Protein 3G2E (pdb70)

Structure (mmCIF, N/CA/C/O backbone):
data_3G2E
#
_entry.id   3G2E
#
_cell.length_a   60.933
_cell.length_b   70.170
_cell.length_c   97.051
_cell.angle_alpha   90.000
_cell.angle_beta   92.420
_cell.angle_gamma   90.000
#
_symmetry.space_group_name_H-M   'P 1 21 1'
#
loop_
_entity.id
_entity.type
_entity.pdbx_description
1 polymer 'OORC subunit of 2-oxoglutarate:acceptor oxidoreductase'
2 non-polymer GLYCEROL
3 water water
#
loop_
_atom_site.group_PDB
_atom_site.id
_atom_site.type_symbol
_atom_site.label_atom_id
_atom_site.label_alt_id
_atom_site.label_comp_id
_atom_site.label_asym_id
_atom_site.label_entity_id
_atom_site.label_seq_id
_atom_site.pdbx_PDB_ins_code
_atom_site.Cartn_x
_atom_site.Cartn_y
_atom_site.Cartn_z
_atom_site.occupancy
_atom_site.B_iso_or_equiv
_atom_site.auth_seq_id
_atom_site.auth_comp_id
_atom_site.auth_asym_id
_atom_site.auth_atom_id
_atom_site.pdbx_PDB_model_num
ATOM 1 N N . SER A 1 2 ? -0.710 27.710 10.894 1.00 27.76 0 SER A N 1
ATOM 2 C CA . SER A 1 2 ? 0.602 27.175 11.346 1.00 28.70 0 SER A CA 1
ATOM 3 C C . SER A 1 2 ? 0.806 27.442 12.841 1.00 28.03 0 SER A C 1
ATOM 4 O O . SER A 1 2 ? 0.139 28.315 13.432 1.00 29.53 0 SER A O 1
ATOM 7 N N . LEU A 1 3 ? 1.715 26.687 13.447 1.00 25.92 1 LEU A N 1
ATOM 8 C CA . LEU A 1 3 ? 2.013 26.834 14.854 1.00 24.21 1 LEU A CA 1
ATOM 9 C C . LEU A 1 3 ? 3.497 27.091 15.000 1.00 23.04 1 LEU A C 1
ATOM 10 O O . LEU A 1 3 ? 4.288 26.649 14.159 1.00 21.00 1 LEU A O 1
ATOM 15 N N . LYS A 1 4 ? 3.845 27.779 16.083 1.00 21.98 2 LYS A N 1
ATOM 16 C CA . LYS A 1 4 ? 5.220 27.793 16.596 1.00 21.81 2 LYS A CA 1
ATOM 17 C C . LYS A 1 4 ? 5.474 26.591 17.513 1.00 21.56 2 LYS A C 1
ATOM 18 O O . LYS A 1 4 ? 4.721 26.357 18.471 1.00 22.45 2 LYS A O 1
ATOM 24 N N . T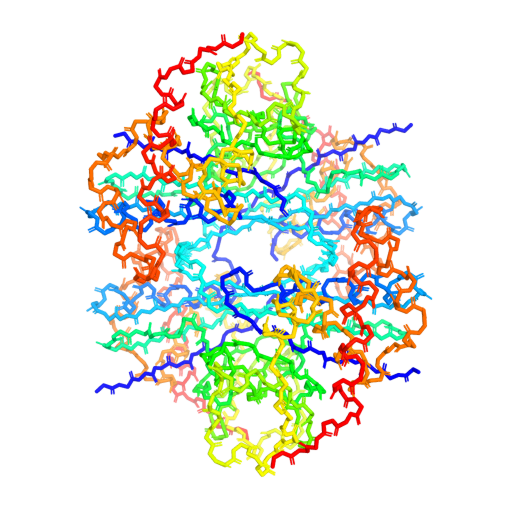YR A 1 5 ? 6.534 25.826 17.221 1.00 20.25 3 TYR A N 1
ATOM 25 C CA . TYR A 1 5 ? 6.885 24.648 18.025 1.00 19.50 3 TYR A CA 1
ATOM 26 C C . TYR A 1 5 ? 8.150 24.944 18.808 1.00 18.96 3 TYR A C 1
ATOM 27 O O . TYR A 1 5 ? 9.064 25.580 18.291 1.00 19.22 3 TYR A O 1
ATOM 36 N N . GLN A 1 6 ? 8.205 24.489 20.045 1.00 18.57 4 GLN A N 1
ATOM 37 C CA . GLN A 1 6 ? 9.382 24.724 20.906 1.00 18.34 4 GLN A CA 1
ATOM 38 C C . GLN A 1 6 ? 9.721 23.418 21.566 1.00 17.75 4 GLN A C 1
ATOM 39 O O . GLN A 1 6 ? 8.901 22.851 22.323 1.00 16.39 4 GLN A O 1
ATOM 45 N N . LEU A 1 7 ? 10.918 22.917 21.247 1.00 16.00 5 LEU A N 1
ATOM 46 C CA . LEU A 1 7 ? 11.335 21.616 21.712 1.00 16.95 5 LEU A CA 1
ATOM 47 C C . LEU A 1 7 ? 12.684 21.685 22.436 1.00 16.51 5 LEU A C 1
ATOM 48 O O . LEU A 1 7 ? 13.599 22.362 21.973 1.00 16.35 5 LEU A O 1
ATOM 53 N N . ARG A 1 8 ? 12.790 20.930 23.521 1.00 15.85 6 ARG A N 1
ATOM 54 C CA . ARG A 1 8 ? 13.967 20.909 24.383 1.00 16.38 6 ARG A CA 1
ATOM 55 C C . ARG A 1 8 ? 14.555 19.508 24.419 1.00 17.19 6 ARG A C 1
ATOM 56 O O . ARG A 1 8 ? 13.849 18.552 24.717 1.00 17.45 6 ARG A O 1
ATOM 64 N N . PHE A 1 9 ? 15.857 19.402 24.137 1.00 17.86 7 PHE A N 1
ATOM 65 C CA . PHE A 1 9 ? 16.590 18.148 24.178 1.00 18.25 7 PHE A CA 1
ATOM 66 C C . PHE A 1 9 ? 17.677 18.266 25.237 1.00 19.57 7 PHE A C 1
ATOM 67 O O . PHE A 1 9 ? 18.459 19.208 25.215 1.00 18.95 7 PHE A O 1
ATOM 75 N N . GLY A 1 10 ? 17.746 17.293 26.141 1.00 20.66 8 GLY A N 1
ATOM 76 C CA . GLY A 1 10 ? 18.722 17.334 27.243 1.00 23.73 8 GLY A CA 1
ATOM 77 C C . GLY A 1 10 ? 19.445 15.999 27.357 1.00 26.42 8 GLY A C 1
ATOM 78 O O . GLY A 1 10 ? 18.804 14.943 27.388 1.00 26.10 8 GLY A O 1
ATOM 79 N N . GLY A 1 11 ? 20.775 16.038 27.403 1.00 28.67 9 GLY A N 1
ATOM 80 C CA . GLY A 1 11 ? 21.584 14.817 27.478 1.00 32.90 9 GLY A CA 1
ATOM 81 C C . GLY A 1 11 ? 22.958 15.043 28.095 1.00 36.15 9 GLY A C 1
ATOM 82 O O . GLY A 1 11 ? 23.135 15.984 28.876 1.00 37.19 9 GLY A O 1
ATOM 83 N N . GLU A 1 12 ? 23.909 14.176 27.718 1.00 38.45 10 GLU A N 1
ATOM 84 C CA . GLU A 1 12 ? 25.364 14.221 28.066 1.00 40.09 10 GLU A CA 1
ATOM 85 C C . GLU A 1 12 ? 25.727 14.760 29.441 1.00 41.16 10 GLU A C 1
ATOM 86 O O . GLU A 1 12 ? 26.544 14.162 30.161 1.00 42.73 10 GLU A O 1
ATOM 92 N N . GLN A 1 15 ? 31.048 12.645 25.679 1.00 45.77 13 GLN A N 1
ATOM 93 C CA . GLN A 1 15 ? 31.544 13.517 24.605 1.00 45.78 13 GLN A CA 1
ATOM 94 C C . GLN A 1 15 ? 32.955 13.138 24.120 1.00 44.69 13 GLN A C 1
ATOM 95 O O . GLN A 1 15 ? 33.747 14.003 23.712 1.00 45.32 13 GLN A O 1
ATOM 101 N N . GLY A 1 16 ? 33.251 11.842 24.164 1.00 43.02 14 GLY A N 1
ATOM 102 C CA . GLY A 1 16 ? 34.528 11.293 23.727 1.00 40.68 14 GLY A CA 1
ATOM 103 C C . GLY A 1 16 ? 35.796 12.026 24.137 1.00 39.25 14 GLY A C 1
ATOM 104 O O . GLY A 1 16 ? 36.099 12.222 25.331 1.00 39.16 14 GLY A O 1
ATOM 105 N N . VAL A 1 17 ? 36.533 12.421 23.108 1.00 37.03 15 VAL A N 1
ATOM 106 C CA . VAL A 1 17 ? 37.846 13.021 23.207 1.00 35.28 15 VAL A CA 1
ATOM 107 C C . VAL A 1 17 ? 37.855 14.340 23.995 1.00 33.58 15 VAL A C 1
ATOM 108 O O . VAL A 1 17 ? 38.792 14.627 24.756 1.00 32.35 15 VAL A O 1
ATOM 112 N N . ILE A 1 18 ? 36.800 15.134 23.826 1.00 31.30 16 ILE A N 1
ATOM 113 C CA . ILE A 1 18 ? 36.631 16.351 24.622 1.00 29.92 16 ILE A CA 1
ATOM 114 C C . ILE A 1 18 ? 36.758 16.061 26.113 1.00 28.01 16 ILE A C 1
ATOM 115 O O . ILE A 1 18 ? 37.408 16.812 26.851 1.00 28.15 16 ILE A O 1
ATOM 120 N N . THR A 1 19 ? 36.142 14.959 26.534 1.00 25.89 17 THR A N 1
ATOM 121 C CA . THR A 1 19 ? 36.043 14.588 27.942 1.00 24.66 17 THR A CA 1
ATOM 122 C C . THR A 1 19 ? 37.432 14.337 28.528 1.00 22.88 17 THR A C 1
ATOM 123 O O . THR A 1 19 ? 37.651 14.583 29.703 1.00 22.47 17 THR A O 1
ATOM 127 N N . ALA A 1 20 ? 38.371 13.893 27.696 1.00 21.29 18 ALA A N 1
ATOM 128 C CA . ALA A 1 20 ? 39.772 13.729 28.131 1.00 20.04 18 ALA A CA 1
ATOM 129 C C . ALA A 1 20 ? 40.326 15.055 28.683 1.00 19.12 18 ALA A C 1
ATOM 130 O O . ALA A 1 20 ? 40.975 15.079 29.736 1.00 18.77 18 ALA A O 1
ATOM 132 N N . GLY A 1 21 ? 40.058 16.154 27.970 1.00 19.04 19 GLY A N 1
ATOM 133 C CA . GLY A 1 21 ? 40.542 17.476 28.350 1.00 18.47 19 GLY A CA 1
ATOM 134 C C . GLY A 1 21 ? 39.986 17.902 29.707 1.00 19.04 19 GLY A C 1
ATOM 135 O O . GLY A 1 21 ? 40.711 18.384 30.560 1.00 18.86 19 GLY A O 1
ATOM 136 N N . GLU A 1 22 ? 38.690 17.715 29.898 1.00 19.01 20 GLU A N 1
ATOM 137 C CA . GLU A 1 22 ? 38.047 18.044 31.178 1.00 20.48 20 GLU A CA 1
ATOM 138 C C . GLU A 1 22 ? 38.615 17.270 32.354 1.00 20.27 20 GLU A C 1
ATOM 139 O O . GLU A 1 22 ? 38.872 17.841 33.418 1.00 19.78 20 GLU A O 1
ATOM 145 N N . ILE A 1 23 ? 38.809 15.966 32.161 1.00 20.17 21 ILE A N 1
ATOM 146 C CA . ILE A 1 23 ? 39.396 15.124 33.214 1.00 19.51 21 ILE A CA 1
ATOM 147 C C . ILE A 1 23 ? 40.805 15.625 33.582 1.00 18.92 21 ILE A C 1
ATOM 148 O O . ILE A 1 23 ? 41.145 15.743 34.749 1.00 17.30 21 ILE A O 1
ATOM 153 N N . LEU A 1 24 ? 41.601 15.943 32.563 1.00 18.36 22 LEU A N 1
ATOM 154 C CA . LEU A 1 24 ? 42.966 16.381 32.762 1.00 18.50 22 LEU A CA 1
ATOM 155 C C . LEU A 1 24 ? 43.019 17.687 33.572 1.00 18.66 22 LEU A C 1
ATOM 156 O O . LEU A 1 24 ? 43.860 17.833 34.471 1.00 17.34 22 LEU A O 1
ATOM 161 N N . ALA A 1 25 ? 42.125 18.635 33.229 1.00 19.00 23 ALA A N 1
ATOM 162 C CA . ALA A 1 25 ? 42.092 19.947 33.882 1.00 19.06 23 ALA A CA 1
ATOM 163 C C . ALA A 1 25 ? 41.667 19.782 35.355 1.00 19.95 23 ALA A C 1
ATOM 164 O O . ALA A 1 25 ? 42.254 20.380 36.257 1.00 19.45 23 ALA A O 1
ATOM 166 N N . GLU A 1 26 ? 40.655 18.956 35.599 1.00 21.77 24 GLU A N 1
ATOM 167 C CA . GLU A 1 26 ? 40.191 18.745 36.973 1.00 21.56 24 GLU A CA 1
ATOM 168 C C . GLU A 1 26 ? 41.297 18.057 37.784 1.00 22.19 24 GLU A C 1
ATOM 169 O O . GLU A 1 26 ? 41.568 18.432 38.940 1.00 22.13 24 GLU A O 1
ATOM 175 N N . ALA A 1 27 ? 41.966 17.075 37.177 1.00 21.76 25 ALA A N 1
ATOM 176 C CA . ALA A 1 27 ? 43.056 16.386 37.884 1.00 21.62 25 ALA A CA 1
ATOM 177 C C . ALA A 1 27 ? 44.197 17.321 38.272 1.00 21.72 25 ALA A C 1
ATOM 178 O O . ALA A 1 27 ? 44.720 17.242 39.389 1.00 22.09 25 ALA A O 1
ATOM 180 N N . ALA A 1 28 ? 44.581 18.219 37.371 1.00 20.66 26 ALA A N 1
ATOM 181 C CA . ALA A 1 28 ? 45.622 19.190 37.697 1.00 21.11 26 ALA A CA 1
ATOM 182 C C . ALA A 1 28 ? 45.204 20.155 38.819 1.00 20.72 26 ALA A C 1
ATOM 183 O O . ALA A 1 28 ? 46.007 20.479 39.709 1.00 21.77 26 ALA A O 1
ATOM 185 N N . ILE A 1 29 ? 43.962 20.612 38.777 1.00 21.60 27 ILE A N 1
ATOM 186 C CA . ILE A 1 29 ? 43.424 21.483 39.829 1.00 22.40 27 ILE A CA 1
ATOM 187 C C . ILE A 1 29 ? 43.444 20.720 41.162 1.00 23.64 27 ILE A C 1
ATOM 188 O O . ILE A 1 29 ? 43.820 21.273 42.184 1.00 23.94 27 ILE A O 1
ATOM 193 N N . LYS A 1 30 ? 43.094 19.437 41.139 1.00 24.47 28 LYS A N 1
ATOM 194 C CA . LYS A 1 30 ? 43.157 18.635 42.363 1.00 25.48 28 LYS A CA 1
ATOM 195 C C . LYS A 1 30 ? 44.576 18.440 42.946 1.00 26.71 28 LYS A C 1
ATOM 196 O O . LYS A 1 30 ? 44.716 18.218 44.153 1.00 27.37 28 LYS A O 1
ATOM 202 N N . GLU A 1 31 ? 45.614 18.573 42.112 1.00 26.79 29 GLU A N 1
ATOM 203 C CA . GLU A 1 31 ? 47.019 18.560 42.561 1.00 27.56 29 GLU A CA 1
ATOM 204 C C . GLU A 1 31 ? 47.415 19.871 43.217 1.00 27.89 29 GLU A C 1
ATOM 205 O O . GLU A 1 31 ? 48.482 19.971 43.824 1.00 28.70 29 GLU A O 1
ATOM 211 N N . GLY A 1 32 ? 46.607 20.906 43.036 1.00 26.98 30 GLY A N 1
ATOM 212 C CA . GLY A 1 32 ? 46.958 22.229 43.535 1.00 26.44 30 GLY A CA 1
ATOM 213 C C . GLY A 1 32 ? 47.541 23.126 42.461 1.00 25.50 30 GLY A C 1
ATOM 214 O O . GLY A 1 32 ? 48.064 24.173 42.770 1.00 25.42 30 GLY A O 1
ATOM 215 N N . ARG A 1 33 ? 47.457 22.726 41.195 1.00 24.98 31 ARG A N 1
ATOM 216 C CA . ARG A 1 33 ? 47.956 23.572 40.095 1.00 24.21 31 ARG A CA 1
ATOM 217 C C . ARG A 1 33 ? 46.824 24.415 39.515 1.00 23.19 31 ARG A C 1
ATOM 218 O O . ARG A 1 33 ? 45.655 24.215 39.855 1.00 21.88 31 ARG A O 1
ATOM 226 N N . GLN A 1 34 ? 47.168 25.346 38.631 1.00 22.72 32 GLN A N 1
ATOM 227 C CA . GLN A 1 34 ? 46.160 26.137 37.927 1.00 22.32 32 GLN A CA 1
ATOM 228 C C . GLN A 1 34 ? 45.817 25.487 36.594 1.00 22.62 32 GLN A C 1
ATOM 229 O O . GLN A 1 34 ? 46.683 24.891 35.945 1.00 21.50 32 GLN A O 1
ATOM 235 N N . ALA A 1 35 ? 44.553 25.613 36.179 1.00 21.98 33 ALA A N 1
ATOM 236 C CA . ALA A 1 35 ? 44.118 25.059 34.902 1.00 21.35 33 ALA A CA 1
ATOM 237 C C . ALA A 1 35 ? 42.864 25.763 34.402 1.00 20.95 33 ALA A C 1
ATOM 238 O O . ALA A 1 35 ? 41.978 26.091 35.198 1.00 21.51 33 ALA A O 1
ATOM 240 N N . PHE A 1 36 ? 42.796 25.992 33.095 1.00 19.47 34 PHE A N 1
ATOM 241 C CA . PHE A 1 36 ? 41.566 26.470 32.457 1.00 18.14 34 PHE A CA 1
ATOM 242 C C . PHE A 1 36 ? 41.168 25.506 31.354 1.00 18.61 34 PHE A C 1
ATOM 243 O O . PHE A 1 36 ? 42.031 24.867 30.736 1.00 17.52 34 PHE A O 1
ATOM 251 N N . LYS A 1 37 ? 39.859 25.393 31.108 1.00 18.50 35 LYS A N 1
ATOM 252 C CA . LYS A 1 37 ? 39.342 24.737 29.902 1.00 17.62 35 LYS A CA 1
ATOM 253 C C . LYS A 1 37 ? 38.732 25.827 29.023 1.00 18.21 35 LYS A C 1
ATOM 254 O O . LYS A 1 37 ? 37.802 26.505 29.462 1.00 16.54 35 LYS A O 1
ATOM 260 N N . ALA A 1 38 ? 39.257 26.007 27.800 1.00 17.66 36 ALA A N 1
ATOM 261 C CA . ALA A 1 38 ? 38.744 26.997 26.886 1.00 17.40 36 ALA A CA 1
ATOM 262 C C . ALA A 1 38 ? 37.945 26.285 25.798 1.00 18.47 36 ALA A C 1
ATOM 263 O O . ALA A 1 38 ? 38.372 25.262 25.259 1.00 18.05 36 ALA A O 1
ATOM 265 N N . SER A 1 39 ? 36.767 26.800 25.491 1.00 18.36 37 SER A N 1
ATOM 266 C CA . SER A 1 39 ? 35.883 26.088 24.585 1.00 19.78 37 SER A CA 1
ATOM 267 C C . SER A 1 39 ? 35.491 27.028 23.464 1.00 20.24 37 SER A C 1
ATOM 268 O O . SER A 1 39 ? 35.836 28.190 23.474 1.00 19.90 37 SER A O 1
ATOM 271 N N . THR A 1 40 ? 34.745 26.528 22.498 1.00 21.55 38 THR A N 1
ATOM 272 C CA . THR A 1 40 ? 34.469 27.322 21.317 1.00 22.56 38 THR A CA 1
ATOM 273 C C . THR A 1 40 ? 33.086 26.919 20.836 1.00 22.47 38 THR A C 1
ATOM 274 O O . THR A 1 40 ? 32.606 25.826 21.166 1.00 23.55 38 THR A O 1
ATOM 278 N N . TYR A 1 41 ? 32.408 27.819 20.142 1.00 21.14 39 TYR A N 1
ATOM 279 C CA . TYR A 1 41 ? 31.114 27.481 19.573 1.00 20.64 39 TYR A CA 1
ATOM 280 C C . TYR A 1 41 ? 30.870 28.358 18.347 1.00 19.97 39 TYR A C 1
ATOM 281 O O . TYR A 1 41 ? 31.653 29.288 18.064 1.00 19.15 39 TYR A O 1
ATOM 290 N N . THR A 1 42 ? 29.770 28.091 17.663 1.00 19.04 40 THR A N 1
ATOM 291 C CA . THR A 1 42 ? 29.507 28.720 16.366 1.00 19.49 40 THR A CA 1
ATOM 292 C C . THR A 1 42 ? 28.045 29.104 16.256 1.00 18.23 40 THR A C 1
ATOM 293 O O . THR A 1 42 ? 27.231 28.583 17.011 1.00 17.21 40 THR A O 1
ATOM 297 N N . SER A 1 43 ? 27.733 30.017 15.329 1.00 18.10 41 SER A N 1
ATOM 298 C CA . SER A 1 43 ? 26.364 30.433 15.023 1.00 18.73 41 SER A CA 1
ATOM 299 C C . SER A 1 43 ? 25.675 29.466 14.035 1.00 20.35 41 SER A C 1
ATOM 300 O O . SER A 1 43 ? 24.507 29.635 13.712 1.00 19.96 41 SER A O 1
ATOM 303 N N . GLN A 1 44 ? 26.413 28.479 13.547 1.00 21.15 42 GLN A N 1
ATOM 304 C CA . GLN A 1 44 ? 25.887 27.513 12.596 1.00 22.86 42 GLN A CA 1
ATOM 305 C C . GLN A 1 44 ? 24.866 26.644 13.349 1.00 23.19 42 GLN A C 1
ATOM 306 O O . GLN A 1 44 ? 25.048 26.339 14.539 1.00 21.97 42 GLN A O 1
ATOM 312 N N . VAL A 1 45 ? 23.796 26.262 12.651 1.00 22.97 43 VAL A N 1
ATOM 313 C CA . VAL A 1 45 ? 22.810 25.333 13.224 1.00 23.70 43 VAL A CA 1
ATOM 314 C C . VAL A 1 45 ? 23.404 23.952 13.551 1.00 24.98 43 VAL A C 1
ATOM 315 O O . VAL A 1 45 ? 23.233 23.453 14.672 1.00 23.72 43 VAL A O 1
ATOM 319 N N . ARG A 1 46 ? 24.128 23.346 12.602 1.00 26.27 44 ARG A N 1
ATOM 320 C CA . ARG A 1 46 ? 24.926 22.149 12.920 1.00 28.58 44 ARG A CA 1
ATOM 321 C C . ARG A 1 46 ? 26.222 22.525 13.628 1.00 28.62 44 ARG A C 1
ATOM 322 O O . ARG A 1 46 ? 26.949 23.407 13.174 1.00 29.59 44 ARG A O 1
ATOM 330 N N . GLY A 1 47 ? 26.549 21.826 14.707 1.00 29.60 45 GLY A N 1
ATOM 331 C CA . GLY A 1 47 ? 27.687 22.210 15.558 1.00 29.54 45 GLY A CA 1
ATOM 332 C C . GLY A 1 47 ? 29.067 21.943 14.964 1.00 29.50 45 GLY A C 1
ATOM 333 O O . GLY A 1 47 ? 30.016 22.678 15.249 1.00 30.00 45 GLY A O 1
ATOM 334 N N . GLY A 1 48 ? 29.185 20.882 14.162 1.00 28.90 46 GLY A N 1
ATOM 335 C CA . GLY A 1 48 ? 30.455 20.538 13.506 1.00 28.03 46 GLY A CA 1
ATOM 336 C C . GLY A 1 48 ? 31.470 19.944 14.484 1.00 27.62 46 GLY A C 1
ATOM 337 O O . GLY A 1 48 ? 31.121 19.560 15.605 1.00 27.20 46 GLY A O 1
ATOM 338 N N . PRO A 1 49 ? 32.740 19.885 14.078 1.00 27.09 47 PRO A N 1
ATOM 339 C CA . PRO A 1 49 ? 33.755 19.227 14.910 1.00 26.81 47 PRO A CA 1
ATOM 340 C C . PRO A 1 49 ? 33.927 19.951 16.243 1.00 26.06 47 PRO A C 1
ATOM 341 O O . PRO A 1 49 ? 33.625 21.131 16.330 1.00 25.37 47 PRO A O 1
ATOM 345 N N . THR A 1 50 ? 34.406 19.264 17.274 1.00 25.31 48 THR A N 1
ATOM 346 C CA . THR A 1 50 ? 34.551 19.903 18.603 1.00 24.78 48 THR A CA 1
ATOM 347 C C . THR A 1 50 ? 36.013 20.237 18.924 1.00 24.57 48 THR A C 1
ATOM 348 O O . THR A 1 50 ? 36.922 19.674 18.315 1.00 24.35 48 THR A O 1
ATOM 352 N N . LYS A 1 51 ? 36.245 21.178 19.839 1.00 22.77 49 LYS A N 1
ATOM 353 C CA . LYS A 1 51 ? 37.616 21.458 20.328 1.00 22.45 49 LYS A CA 1
ATOM 354 C C . LYS A 1 51 ? 37.580 22.026 21.750 1.00 20.92 49 LYS A C 1
ATOM 355 O O . LYS A 1 51 ? 36.760 22.887 22.041 1.00 19.92 49 LYS A O 1
ATOM 361 N N . VAL A 1 52 ? 38.431 21.497 22.629 1.00 20.03 50 VAL A N 1
ATOM 362 C CA . VAL A 1 52 ? 38.721 22.155 23.907 1.00 19.63 50 VAL A CA 1
ATOM 363 C C . VAL A 1 52 ? 40.224 22.247 24.079 1.00 19.10 50 VAL A C 1
ATOM 364 O O . VAL A 1 52 ? 40.962 21.340 23.657 1.00 17.55 50 VAL A O 1
ATOM 368 N N . ASP A 1 53 ? 40.649 23.375 24.639 1.00 18.24 51 ASP A N 1
ATOM 369 C CA . ASP A 1 53 ? 42.055 23.619 24.993 1.00 18.05 51 ASP A CA 1
ATOM 370 C C . ASP A 1 53 ? 42.178 23.602 26.489 1.00 17.43 51 ASP A C 1
ATOM 371 O O . ASP A 1 53 ? 41.312 24.147 27.192 1.00 16.85 51 ASP A O 1
ATOM 376 N N . ILE A 1 54 ? 43.240 22.965 26.970 1.00 16.89 52 ILE A N 1
ATOM 377 C CA . ILE A 1 54 ? 43.492 22.854 28.387 1.00 16.88 52 ILE A CA 1
ATOM 378 C C . ILE A 1 54 ? 44.827 23.536 28.674 1.00 17.02 52 ILE A C 1
ATOM 379 O O . ILE A 1 54 ? 45.848 23.227 28.048 1.00 17.00 52 ILE A O 1
ATOM 384 N N . ILE A 1 55 ? 44.813 24.484 29.592 1.00 17.11 53 ILE A N 1
ATOM 385 C CA . ILE A 1 55 ? 46.024 25.227 29.915 1.00 17.77 53 ILE A CA 1
ATOM 386 C C . ILE A 1 55 ? 46.352 24.897 31.342 1.00 18.38 53 ILE A C 1
ATOM 387 O O . ILE A 1 55 ? 45.481 25.032 32.192 1.00 18.41 53 ILE A O 1
ATOM 392 N N . ILE A 1 56 ? 47.593 24.501 31.613 1.00 18.95 54 ILE A N 1
ATOM 393 C CA . ILE A 1 56 ? 47.971 24.049 32.958 1.00 21.23 54 ILE A CA 1
ATOM 394 C C . ILE A 1 56 ? 49.278 24.741 33.370 1.00 22.60 54 ILE A C 1
ATOM 395 O O . ILE A 1 56 ? 50.203 24.839 32.568 1.00 21.82 54 ILE A O 1
ATOM 400 N N . ASP A 1 57 ? 49.349 25.213 34.614 1.00 23.96 55 ASP A N 1
ATOM 401 C CA . ASP A 1 57 ? 50.564 25.887 35.114 1.00 26.30 55 ASP A CA 1
ATOM 402 C C . ASP A 1 57 ? 50.606 25.782 36.634 1.00 27.61 55 ASP A C 1
ATOM 403 O O . ASP A 1 57 ? 49.570 25.593 37.278 1.00 26.05 55 ASP A O 1
ATOM 408 N N . ASP A 1 58 ? 51.806 25.903 37.206 1.00 30.94 56 ASP A N 1
ATOM 409 C CA . ASP A 1 58 ? 51.947 25.894 38.663 1.00 33.39 56 ASP A CA 1
ATOM 410 C C . ASP A 1 58 ? 51.621 27.258 39.213 1.00 34.27 56 ASP A C 1
ATOM 411 O O . ASP A 1 58 ? 50.977 27.371 40.252 1.00 36.11 56 ASP A O 1
ATOM 416 N N . LYS A 1 59 ? 52.036 28.284 38.484 1.00 35.23 57 LYS A N 1
ATOM 417 C CA . LYS A 1 59 ? 51.745 29.667 38.803 1.00 35.74 57 LYS A CA 1
ATOM 418 C C . LYS A 1 59 ? 50.404 30.108 38.202 1.00 35.55 57 LYS A C 1
ATOM 419 O O . LYS A 1 59 ? 49.759 29.365 37.442 1.00 35.51 57 LYS A O 1
ATOM 425 N N . GLU A 1 60 ? 50.010 31.333 38.520 1.00 34.58 58 GLU A N 1
ATOM 426 C CA . GLU A 1 60 ? 48.810 31.950 37.978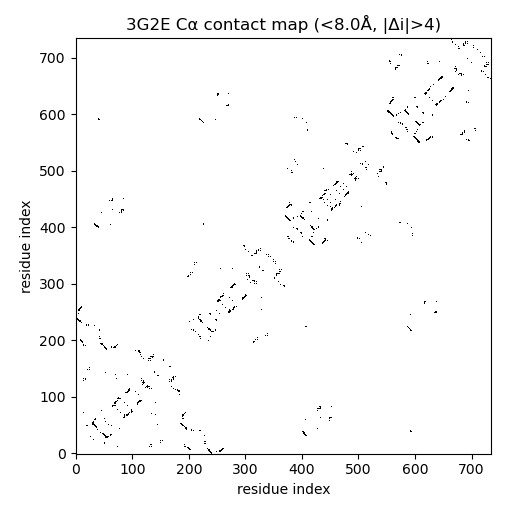 1.00 34.07 58 GLU A CA 1
ATOM 427 C C . GLU A 1 60 ? 48.825 31.960 36.444 1.00 32.58 58 GLU A C 1
ATOM 428 O O . GLU A 1 60 ? 49.875 32.158 35.841 1.00 31.92 58 GLU A O 1
ATOM 434 N N . ILE A 1 61 ? 47.669 31.725 35.826 1.00 30.54 59 ILE A N 1
ATOM 435 C CA . ILE A 1 61 ? 47.564 31.776 34.362 1.00 29.49 59 ILE A CA 1
ATOM 436 C C . ILE A 1 61 ? 46.860 33.065 34.035 1.00 29.03 59 ILE A C 1
ATOM 437 O O . ILE A 1 61 ? 45.712 33.264 34.427 1.00 28.50 59 ILE A O 1
ATOM 442 N N . LEU A 1 62 ? 47.560 33.954 33.342 1.00 28.33 60 LEU A N 1
ATOM 443 C CA . LEU A 1 62 ? 47.055 35.302 33.106 1.00 28.71 60 LEU A CA 1
ATOM 444 C C . LEU A 1 62 ? 46.134 35.411 31.896 1.00 27.59 60 LEU A C 1
ATOM 445 O O . LEU A 1 62 ? 45.284 36.291 31.827 1.00 28.31 60 LEU A O 1
ATOM 450 N N . PHE A 1 63 ? 46.300 34.497 30.953 1.00 26.23 61 PHE A N 1
ATOM 451 C CA . PHE A 1 63 ? 45.478 34.440 29.753 1.00 24.81 61 PHE A CA 1
ATOM 452 C C . PHE A 1 63 ? 44.814 33.053 29.695 1.00 24.07 61 PHE A C 1
ATOM 453 O O . PHE A 1 63 ? 45.503 32.050 29.447 1.00 23.63 61 PHE A O 1
ATOM 461 N N . PRO A 1 64 ? 43.479 32.991 29.933 1.00 22.69 62 PRO A N 1
ATOM 462 C CA . PRO A 1 64 ? 42.789 31.722 30.114 1.00 22.25 62 PRO A CA 1
ATOM 463 C C . PRO A 1 64 ? 42.385 31.032 28.792 1.00 21.69 62 PRO A C 1
ATOM 464 O O . PRO A 1 64 ? 41.388 30.297 28.749 1.00 21.46 62 PRO A O 1
ATOM 468 N N . TYR A 1 65 ? 43.188 31.239 27.751 1.00 21.31 63 TYR A N 1
ATOM 469 C CA . TYR A 1 65 ? 43.014 30.545 26.466 1.00 20.88 63 TYR A CA 1
ATOM 470 C C . TYR A 1 65 ? 44.359 30.008 25.999 1.00 20.48 63 TYR A C 1
ATOM 471 O O . TYR A 1 65 ? 45.414 30.468 26.483 1.00 19.05 63 TYR A O 1
ATOM 480 N N . ALA A 1 66 ? 44.343 29.049 25.056 1.00 19.28 64 ALA A N 1
ATOM 481 C CA . ALA A 1 66 ? 45.610 28.664 24.419 1.00 18.84 64 ALA A CA 1
ATOM 482 C C . ALA A 1 66 ? 46.130 29.845 23.607 1.00 18.72 64 ALA A C 1
ATOM 483 O O . ALA A 1 66 ? 45.342 30.606 23.030 1.00 18.32 64 ALA A O 1
ATOM 485 N N . VAL A 1 67 ? 47.464 29.982 23.583 1.00 18.68 65 VAL A N 1
ATOM 486 C CA . VAL A 1 67 ? 48.178 30.928 22.726 1.00 18.62 65 VAL A CA 1
ATOM 487 C C . VAL A 1 67 ? 48.409 30.212 21.401 1.00 18.86 65 VAL A C 1
ATOM 488 O O . VAL A 1 67 ? 49.115 29.208 21.340 1.00 19.12 65 VAL A O 1
ATOM 492 N N . GLU A 1 68 ? 47.741 30.690 20.358 1.00 19.42 66 GLU A N 1
ATOM 493 C CA . GLU A 1 68 ? 47.898 30.154 19.004 1.00 18.78 66 GLU A CA 1
ATOM 494 C C . GLU A 1 68 ? 49.359 30.298 18.564 1.00 19.04 66 GLU A C 1
ATOM 495 O O . GLU A 1 68 ? 49.931 31.402 18.650 1.00 18.46 66 GLU A O 1
ATOM 501 N N . GLY A 1 69 ? 49.947 29.178 18.122 1.00 18.49 67 GLY A N 1
ATOM 502 C CA . GLY A 1 69 ? 51.392 29.075 17.875 1.00 19.22 67 GLY A CA 1
ATOM 503 C C . GLY A 1 69 ? 52.180 28.453 19.027 1.00 20.03 67 GLY A C 1
ATOM 504 O O . GLY A 1 69 ? 53.368 28.135 18.875 1.00 20.57 67 GLY A O 1
ATOM 505 N N . GLU A 1 70 ? 51.549 28.297 20.190 1.00 19.90 68 GLU A N 1
ATOM 506 C CA . GLU A 1 70 ? 52.233 27.740 21.375 1.00 19.69 68 GLU A CA 1
ATOM 507 C C . GLU A 1 70 ? 51.663 26.421 21.894 1.00 19.36 68 GLU A C 1
ATOM 508 O O . GLU A 1 70 ? 52.107 25.925 22.913 1.00 19.51 68 GLU A O 1
ATOM 514 N N . VAL A 1 71 ? 50.645 25.871 21.242 1.00 18.83 69 VAL A N 1
ATOM 515 C CA . VAL A 1 71 ? 50.071 24.605 21.721 1.00 18.08 69 VAL A CA 1
ATOM 516 C C . VAL A 1 71 ? 51.141 23.497 21.652 1.00 17.95 69 VAL A C 1
ATOM 517 O O . VAL A 1 71 ? 51.792 23.338 20.629 1.00 17.83 69 VAL A O 1
ATOM 521 N N . ASP A 1 72 ? 51.323 22.755 22.747 1.00 18.34 70 ASP A N 1
ATOM 522 C CA . ASP A 1 72 ? 52.382 21.725 22.861 1.00 18.39 70 ASP A CA 1
ATOM 523 C C . ASP A 1 72 ? 51.975 20.422 22.230 1.00 17.64 70 ASP A C 1
ATOM 524 O O . ASP A 1 72 ? 52.801 19.711 21.665 1.00 17.69 70 ASP A O 1
ATOM 529 N N . PHE A 1 73 ? 50.686 20.116 22.345 1.00 17.50 71 PHE A N 1
ATOM 530 C CA . PHE A 1 73 ? 50.172 18.796 22.041 1.00 17.40 71 PHE A CA 1
ATOM 531 C C . PHE A 1 73 ? 48.752 18.951 21.555 1.00 17.16 71 PHE A C 1
ATOM 532 O O . PHE A 1 73 ? 47.998 19.714 22.152 1.00 16.39 71 PHE A O 1
ATOM 540 N N . MET A 1 74 ? 48.380 18.203 20.506 1.00 17.26 72 MET A N 1
ATOM 541 C CA . MET A 1 74 ? 46.988 18.073 20.080 1.00 17.20 72 MET A CA 1
ATOM 542 C C . MET A 1 74 ? 46.639 16.599 19.838 1.00 17.90 72 MET A C 1
ATOM 543 O O . MET A 1 74 ? 47.473 15.832 19.318 1.00 16.92 72 MET A O 1
ATOM 548 N N . LEU A 1 75 ? 45.411 16.210 20.208 1.00 17.17 73 LEU A N 1
ATOM 549 C CA . LEU A 1 75 ? 44.897 14.901 19.858 1.00 18.70 73 LEU A CA 1
ATOM 550 C C . LEU A 1 75 ? 43.633 15.124 19.053 1.00 19.23 73 LEU A C 1
ATOM 551 O O . LEU A 1 75 ? 42.800 15.926 19.435 1.00 18.95 73 LEU A O 1
ATOM 556 N N . SER A 1 76 ? 43.497 14.425 17.931 1.00 19.59 74 SER A N 1
ATOM 557 C CA . SER A 1 76 ? 42.416 14.704 17.004 1.00 21.89 74 SER A CA 1
ATOM 558 C C . SER A 1 76 ? 41.777 13.442 16.428 1.00 21.85 74 SER A C 1
ATOM 559 O O . SER A 1 76 ? 42.488 12.542 15.981 1.00 20.73 74 SER A O 1
ATOM 562 N N . THR A 1 77 ? 40.444 13.373 16.430 1.00 22.24 75 THR A N 1
ATOM 563 C CA . THR A 1 77 ? 39.751 12.209 15.850 1.00 23.09 75 THR A CA 1
ATOM 564 C C . THR A 1 77 ? 38.821 12.566 14.705 1.00 23.50 75 THR A C 1
ATOM 565 O O . THR A 1 77 ? 38.067 11.710 14.208 1.00 24.02 75 THR A O 1
ATOM 569 N N . ALA A 1 78 ? 38.872 13.824 14.287 1.00 23.43 76 ALA A N 1
ATOM 570 C CA . ALA A 1 78 ? 37.985 14.325 13.244 1.00 23.99 76 ALA A CA 1
ATOM 571 C C . ALA A 1 78 ? 38.835 15.077 12.244 1.00 24.16 76 ALA A C 1
ATOM 572 O O . ALA A 1 78 ? 39.577 15.995 12.611 1.00 23.02 76 ALA A O 1
ATOM 574 N N . ASP A 1 79 ? 38.741 14.676 10.982 1.00 24.62 77 ASP A N 1
ATOM 575 C CA . ASP A 1 79 ? 39.578 15.258 9.941 1.00 25.28 77 ASP A CA 1
ATOM 576 C C . ASP A 1 79 ? 39.449 16.795 9.834 1.00 24.83 77 ASP A C 1
ATOM 577 O O . ASP A 1 79 ? 40.438 17.506 9.732 1.00 23.79 77 ASP A O 1
ATOM 582 N N . LYS A 1 80 ? 38.221 17.292 9.865 1.00 24.89 78 LYS A N 1
ATOM 583 C CA . LYS A 1 80 ? 37.970 18.725 9.688 1.00 25.34 78 LYS A CA 1
ATOM 584 C C . LYS A 1 80 ? 38.503 19.538 10.864 1.00 24.24 78 LYS A C 1
ATOM 585 O O . LYS A 1 80 ? 39.004 20.652 10.695 1.00 23.70 78 LYS A O 1
ATOM 591 N N . GLY A 1 81 ? 38.395 18.954 12.052 1.00 23.61 79 GLY A N 1
ATOM 592 C CA . GLY A 1 81 ? 38.869 19.575 13.283 1.00 23.13 79 GLY A CA 1
ATOM 593 C C . GLY A 1 81 ? 40.375 19.595 13.300 1.00 22.50 79 GLY A C 1
ATOM 594 O O . GLY A 1 81 ? 41.005 20.607 13.686 1.00 22.70 79 GLY A O 1
ATOM 595 N N . TYR A 1 82 ? 40.965 18.490 12.858 1.00 21.05 80 TYR A N 1
ATOM 596 C CA . TYR A 1 82 ? 42.404 18.437 12.659 1.00 20.05 80 TYR A CA 1
ATOM 597 C C . TYR A 1 82 ? 42.856 19.560 11.720 1.00 19.99 80 TYR A C 1
ATOM 598 O O . TYR A 1 82 ? 43.729 20.378 12.068 1.00 19.49 80 TYR A O 1
ATOM 607 N N . LYS A 1 83 ? 42.276 19.589 10.520 1.00 19.38 81 LYS A N 1
ATOM 608 C CA . LYS A 1 83 ? 42.688 20.575 9.510 1.00 20.57 81 LYS A CA 1
ATOM 609 C C . LYS A 1 83 ? 42.431 22.044 9.936 1.00 20.23 81 LYS A C 1
ATOM 610 O O . LYS A 1 83 ? 43.257 22.920 9.708 1.00 20.78 81 LYS A O 1
ATOM 616 N N . GLY A 1 84 ? 41.320 22.277 10.610 1.00 20.53 82 GLY A N 1
ATOM 617 C CA . GLY A 1 84 ? 40.953 23.624 11.067 1.00 20.50 82 GLY A CA 1
ATOM 618 C C . GLY A 1 84 ? 41.783 24.157 12.225 1.00 20.63 82 GLY A C 1
ATOM 619 O O . GLY A 1 84 ? 42.044 25.373 12.294 1.00 20.65 82 GLY A O 1
ATOM 620 N N . PHE A 1 85 ? 42.185 23.261 13.136 1.00 19.51 83 PHE A N 1
ATOM 621 C CA . PHE A 1 85 ? 42.823 23.657 14.407 1.00 19.10 83 PHE A CA 1
ATOM 622 C C . PHE A 1 85 ? 44.317 23.390 14.573 1.00 19.31 83 PHE A C 1
ATOM 623 O O . PHE A 1 85 ? 44.957 24.036 15.413 1.00 18.22 83 PHE A O 1
ATOM 631 N N . ARG A 1 86 ? 44.894 22.459 13.797 1.00 19.00 84 ARG A N 1
ATOM 632 C CA . ARG A 1 86 ? 46.295 22.094 14.055 1.00 19.18 84 ARG A CA 1
ATOM 633 C C . ARG A 1 86 ? 47.275 23.229 13.825 1.00 19.66 84 ARG A C 1
ATOM 634 O O . ARG A 1 86 ? 48.374 23.205 14.369 1.00 19.16 84 ARG A O 1
ATOM 642 N N . GLY A 1 87 ? 46.861 24.225 13.045 1.00 19.86 85 GLY A N 1
ATOM 643 C CA . GLY A 1 87 ? 47.683 25.377 12.757 1.00 20.11 85 GLY A CA 1
ATOM 644 C C . GLY A 1 87 ? 48.134 26.156 13.983 1.00 20.05 85 GLY A C 1
ATOM 645 O O . GLY A 1 87 ? 49.119 26.883 13.909 1.00 20.72 85 GLY A O 1
ATOM 646 N N . GLY A 1 88 ? 47.448 26.005 15.112 1.00 18.81 86 GLY A N 1
ATOM 647 C CA . GLY A 1 88 ? 47.914 26.636 16.352 1.00 18.01 86 GLY A CA 1
ATOM 648 C C . GLY A 1 88 ? 48.944 25.847 17.158 1.00 17.92 86 GLY A C 1
ATOM 649 O O . GLY A 1 88 ? 49.454 26.349 18.186 1.00 17.55 86 GLY A O 1
ATOM 650 N N . VAL A 1 89 ? 49.255 24.621 16.717 1.00 16.60 87 VAL A N 1
ATOM 651 C CA . VAL A 1 89 ? 50.237 23.781 17.429 1.00 16.62 87 VAL A CA 1
ATOM 652 C C . VAL A 1 89 ? 51.660 24.316 17.095 1.00 16.48 87 VAL A C 1
ATOM 653 O O . VAL A 1 89 ? 51.968 24.558 15.930 1.00 14.76 87 VAL A O 1
ATOM 657 N N . LYS A 1 90 ? 52.522 24.463 18.101 1.00 16.19 88 LYS A N 1
ATOM 658 C CA . LYS A 1 90 ? 53.866 24.969 17.866 1.00 16.90 88 LYS A CA 1
ATOM 659 C C . LYS A 1 90 ? 54.594 24.088 16.870 1.00 17.51 88 LYS A C 1
ATOM 660 O O . LYS A 1 90 ? 54.363 22.865 16.810 1.00 17.30 88 LYS A O 1
ATOM 666 N N . GLU A 1 91 ? 55.500 24.687 16.109 1.00 18.28 89 GLU A N 1
ATOM 667 C CA . GLU A 1 91 ? 56.321 23.881 15.207 1.00 19.96 89 GLU A CA 1
ATOM 668 C C . GLU A 1 91 ? 57.078 22.815 16.002 1.00 19.98 89 GLU A C 1
ATOM 669 O O . GLU A 1 91 ? 57.593 23.098 17.084 1.00 20.57 89 GLU A O 1
ATOM 675 N N . GLY A 1 92 ? 57.086 21.581 15.496 1.00 19.99 90 GLY A N 1
ATOM 676 C CA . GLY A 1 92 ? 57.716 20.479 16.218 1.00 20.79 90 GLY A CA 1
ATOM 677 C C . GLY A 1 92 ? 56.889 19.962 17.396 1.00 21.04 90 GLY A C 1
ATOM 678 O O . GLY A 1 92 ? 57.337 19.076 18.125 1.00 20.79 90 GLY A O 1
ATOM 679 N N . GLY A 1 93 ? 55.670 20.488 17.583 1.00 20.57 91 GLY A N 1
ATOM 680 C CA . GLY A 1 93 ? 54.791 19.970 18.645 1.00 20.38 91 GLY A CA 1
ATOM 681 C C . GLY A 1 93 ? 54.294 18.586 18.258 1.00 20.51 91 GLY A C 1
ATOM 682 O O . GLY A 1 93 ? 54.515 18.126 17.122 1.00 20.87 91 GLY A O 1
ATOM 683 N N . ILE A 1 94 ? 53.641 17.919 19.201 1.00 20.20 92 ILE A N 1
ATOM 684 C CA . ILE A 1 94 ? 53.194 16.527 19.047 1.00 19.81 92 ILE A CA 1
ATOM 685 C C . ILE A 1 94 ? 51.714 16.508 18.680 1.00 18.34 92 ILE A C 1
ATOM 686 O O . ILE A 1 94 ? 50.893 17.101 19.376 1.00 17.85 92 ILE A O 1
ATOM 691 N N . ILE A 1 95 ? 51.365 15.849 17.584 1.00 17.02 93 ILE A N 1
ATOM 692 C CA . ILE A 1 95 ? 49.966 15.663 17.248 1.00 17.21 93 ILE A CA 1
ATOM 693 C C . ILE A 1 95 ? 49.642 14.178 17.131 1.00 18.57 93 ILE A C 1
ATOM 694 O O . ILE A 1 95 ? 50.296 13.441 16.358 1.00 18.38 93 ILE A O 1
ATOM 699 N N . VAL A 1 96 ? 48.665 13.726 17.925 1.00 18.07 94 VAL A N 1
ATOM 700 C CA . VAL A 1 96 ? 48.143 12.367 17.792 1.00 18.38 94 VAL A CA 1
ATOM 701 C C . VAL A 1 96 ? 46.832 12.395 17.010 1.00 19.23 94 VAL A C 1
ATOM 702 O O . VAL A 1 96 ? 45.916 13.143 17.373 1.00 18.92 94 VAL A O 1
ATOM 706 N N . VAL A 1 97 ? 46.754 11.597 15.933 1.00 18.83 95 VAL A N 1
ATOM 707 C CA . VAL A 1 97 ? 45.592 11.525 15.063 1.00 19.74 95 VAL A CA 1
ATOM 708 C C . VAL A 1 97 ? 45.082 10.093 14.966 1.00 20.74 95 VAL A C 1
ATOM 709 O O . VAL A 1 97 ? 45.856 9.140 15.108 1.00 20.18 95 VAL A O 1
ATOM 713 N N . GLU A 1 98 ? 43.774 9.966 14.746 1.00 21.32 96 GLU A N 1
ATOM 714 C CA . GLU A 1 98 ? 43.123 8.663 14.565 1.00 23.30 96 GLU A CA 1
ATOM 715 C C . GLU A 1 98 ? 43.232 8.395 13.060 1.00 24.16 96 GLU A C 1
ATOM 716 O O . GLU A 1 98 ? 42.561 9.078 12.261 1.00 23.73 96 GLU A O 1
ATOM 722 N N . PRO A 1 99 ? 44.088 7.428 12.669 1.00 25.51 97 PRO A N 1
ATOM 723 C CA . PRO A 1 99 ? 44.429 7.241 11.243 1.00 26.43 97 PRO A CA 1
ATOM 724 C C . PRO A 1 99 ? 43.256 6.739 10.395 1.00 27.50 97 PRO A C 1
ATOM 725 O O . PRO A 1 99 ? 43.262 6.898 9.181 1.00 27.77 97 PRO A O 1
ATOM 729 N N . ASN A 1 100 ? 42.235 6.176 11.033 1.00 28.57 98 ASN A N 1
ATOM 730 C CA . ASN A 1 100 ? 41.035 5.772 10.314 1.00 29.46 98 ASN A CA 1
ATOM 731 C C . ASN A 1 100 ? 40.117 6.939 9.939 1.00 29.73 98 ASN A C 1
ATOM 732 O O . ASN A 1 100 ? 39.189 6.766 9.130 1.00 29.38 98 ASN A O 1
ATOM 737 N N . LEU A 1 101 ? 40.384 8.126 10.509 1.00 28.30 99 LEU A N 1
ATOM 738 C CA . LEU A 1 101 ? 39.462 9.261 10.393 1.00 27.91 99 LEU A CA 1
ATOM 739 C C . LEU A 1 101 ? 40.149 10.563 9.983 1.00 26.74 99 LEU A C 1
ATOM 740 O O . LEU A 1 101 ? 39.521 11.435 9.401 1.00 27.25 99 LEU A O 1
ATOM 745 N N . VAL A 1 102 ? 41.432 10.695 10.295 1.00 25.53 100 VAL A N 1
ATOM 746 C CA . VAL A 1 102 ? 42.148 11.943 10.057 1.00 25.14 100 VAL A CA 1
ATOM 747 C C . VAL A 1 102 ? 43.240 11.686 9.028 1.00 25.18 100 VAL A C 1
ATOM 748 O O . VAL A 1 102 ? 44.030 10.758 9.196 1.00 25.42 100 VAL A O 1
ATOM 752 N N . HIS A 1 103 ? 43.302 12.517 7.988 1.00 25.23 101 HIS A N 1
ATOM 753 C CA . HIS A 1 103 ? 44.312 12.326 6.930 1.00 26.22 101 HIS A CA 1
ATOM 754 C C . HIS A 1 103 ? 45.070 13.610 6.624 1.00 25.50 101 HIS A C 1
ATOM 755 O O . HIS A 1 103 ? 44.672 14.371 5.752 1.00 25.58 101 HIS A O 1
ATOM 762 N N . PRO A 1 104 ? 46.188 13.843 7.316 1.00 25.43 102 PRO A N 1
ATOM 763 C CA . PRO A 1 104 ? 46.884 15.115 7.111 1.00 26.67 102 PRO A CA 1
ATOM 764 C C . PRO A 1 104 ? 47.506 15.234 5.734 1.00 28.38 102 PRO A C 1
ATOM 765 O O . PRO A 1 104 ? 47.942 14.225 5.176 1.00 27.97 102 PRO A O 1
ATOM 769 N N . GLU A 1 105 ? 47.569 16.462 5.215 1.00 29.60 103 GLU A N 1
ATOM 770 C CA . GLU A 1 105 ? 48.354 16.770 4.017 1.00 31.35 103 GLU A CA 1
ATOM 771 C C . GLU A 1 105 ? 49.812 16.429 4.284 1.00 31.87 103 GLU A C 1
ATOM 772 O O . GLU A 1 105 ? 50.291 16.590 5.425 1.00 31.05 103 GLU A O 1
ATOM 778 N N . SER A 1 106 ? 50.520 15.921 3.263 1.00 32.17 104 SER A N 1
ATOM 779 C CA . SER A 1 106 ? 51.904 15.426 3.478 1.00 32.80 104 SER A CA 1
ATOM 780 C C . SER A 1 106 ? 52.859 16.456 4.085 1.00 32.34 104 SER A C 1
ATOM 781 O O . SER A 1 106 ? 53.700 16.104 4.908 1.00 31.47 104 SER A O 1
ATOM 784 N N . GLU A 1 107 ? 52.726 17.724 3.690 1.00 32.77 105 GLU A N 1
ATOM 785 C CA . GLU A 1 107 ? 53.563 18.791 4.250 1.00 33.33 105 GLU A CA 1
ATOM 786 C C . GLU A 1 107 ? 53.490 18.858 5.793 1.00 32.39 105 GLU A C 1
ATOM 787 O O . GLU A 1 107 ? 54.464 19.261 6.426 1.00 31.92 105 GLU A O 1
ATOM 793 N N . ASP A 1 108 ? 52.354 18.452 6.382 1.00 31.18 106 ASP A N 1
ATOM 794 C CA . ASP A 1 108 ? 52.173 18.555 7.846 1.00 30.69 106 ASP A CA 1
ATOM 795 C C . ASP A 1 108 ? 53.213 17.714 8.565 1.00 30.37 106 ASP A C 1
ATOM 796 O O . ASP A 1 108 ? 53.708 18.101 9.628 1.00 30.71 106 ASP A O 1
ATOM 801 N N . TYR A 1 109 ? 53.578 16.575 7.973 1.00 30.31 107 TYR A N 1
ATOM 802 C CA . TYR A 1 109 ? 54.565 15.710 8.607 1.00 30.33 107 TYR A CA 1
ATOM 803 C C . TYR A 1 109 ? 55.935 16.370 8.744 1.00 30.66 107 TYR A C 1
ATOM 804 O O . TYR A 1 109 ? 56.729 15.940 9.574 1.00 30.50 107 TYR A O 1
ATOM 813 N N . LYS A 1 110 ? 56.208 17.412 7.958 1.00 31.10 108 LYS A N 1
ATOM 814 C CA . LYS A 1 110 ? 57.497 18.123 8.111 1.00 32.56 108 LYS A CA 1
ATOM 815 C C . LYS A 1 110 ? 57.446 19.204 9.200 1.00 31.96 108 LYS A C 1
ATOM 816 O O . LYS A 1 110 ? 58.490 19.576 9.728 1.00 32.76 108 LYS A O 1
ATOM 822 N N . LYS A 1 111 ? 56.251 19.699 9.538 1.00 31.27 109 LYS A N 1
ATOM 823 C CA . LYS A 1 111 ? 56.115 20.808 10.514 1.00 30.50 109 LYS A CA 1
ATOM 824 C C . LYS A 1 111 ? 55.874 20.322 11.952 1.00 29.56 109 LYS A C 1
ATOM 825 O O . LYS A 1 111 ? 56.297 20.969 12.926 1.00 29.71 109 LYS A O 1
ATOM 831 N N . TRP A 1 112 ? 55.182 19.192 12.072 1.00 27.69 110 TRP A N 1
ATOM 832 C CA . TRP A 1 112 ? 54.847 18.617 13.362 1.00 26.43 110 TRP A CA 1
ATOM 833 C C . TRP A 1 112 ? 55.257 17.140 13.449 1.00 26.18 110 TRP A C 1
ATOM 834 O O . TRP A 1 112 ? 55.462 16.466 12.424 1.00 25.37 110 TRP A O 1
ATOM 845 N N . GLN A 1 113 ? 55.363 16.643 14.674 1.00 25.48 111 GLN A N 1
ATOM 846 C CA . GLN A 1 113 ? 55.564 15.219 14.912 1.00 25.42 111 GLN A CA 1
ATOM 847 C C . GLN A 1 113 ? 54.217 14.529 15.075 1.00 24.38 111 GLN A C 1
ATOM 848 O O . GLN A 1 113 ? 53.537 14.691 16.104 1.00 23.62 111 GLN A O 1
ATOM 854 N N . ILE A 1 114 ? 53.833 13.762 14.066 1.00 23.26 112 ILE A N 1
ATOM 855 C CA . ILE A 1 114 ? 52.483 13.225 13.991 1.00 22.55 112 ILE A CA 1
ATOM 856 C C . ILE A 1 114 ? 52.515 11.713 14.215 1.00 22.78 112 ILE A C 1
ATOM 857 O O . ILE A 1 114 ? 53.284 10.995 13.549 1.00 22.80 112 ILE A O 1
ATOM 862 N N . PHE A 1 115 ? 51.687 11.256 15.155 1.00 21.71 113 PHE A N 1
ATOM 863 C CA . PHE A 1 115 ? 51.628 9.874 15.586 1.00 22.17 113 PHE A CA 1
ATOM 864 C C . PHE A 1 115 ? 50.230 9.353 15.297 1.00 22.76 113 PHE A C 1
ATOM 865 O O . PHE A 1 115 ? 49.236 10.075 15.496 1.00 23.09 113 PHE A O 1
ATOM 873 N N . GLU A 1 116 ? 50.140 8.117 14.813 1.00 22.57 114 GLU A N 1
ATOM 874 C CA . GLU A 1 116 ? 48.862 7.528 14.449 1.00 22.20 114 GLU A CA 1
ATOM 875 C C . GLU A 1 116 ? 48.466 6.486 15.482 1.00 22.30 114 GLU A C 1
ATOM 876 O O . GLU A 1 116 ? 49.173 5.497 15.676 1.00 21.93 114 GLU A O 1
ATOM 882 N N . ILE A 1 117 ? 47.363 6.732 16.186 1.00 21.69 115 ILE A N 1
ATOM 883 C CA . ILE A 1 117 ? 46.896 5.779 17.193 1.00 22.29 115 ILE A CA 1
ATOM 884 C C . ILE A 1 117 ? 45.393 5.603 16.995 1.00 22.16 115 ILE A C 1
ATOM 885 O O . ILE A 1 117 ? 44.659 6.584 17.007 1.00 22.30 115 ILE A O 1
ATOM 890 N N . PRO A 1 118 ? 44.948 4.355 16.776 1.00 22.47 116 PRO A N 1
ATOM 891 C CA . PRO A 1 118 ? 43.543 4.118 16.462 1.00 22.93 116 PRO A CA 1
ATOM 892 C C . PRO A 1 118 ? 42.664 4.058 17.734 1.00 23.22 116 PRO A C 1
ATOM 893 O O . PRO A 1 118 ? 42.151 2.996 18.125 1.00 22.57 116 PRO A O 1
ATOM 897 N N . ILE A 1 119 ? 42.484 5.223 18.348 1.00 22.44 117 ILE A N 1
ATOM 898 C CA . ILE A 1 119 ? 41.846 5.344 19.675 1.00 23.16 117 ILE A CA 1
ATOM 899 C C . ILE A 1 119 ? 40.408 4.785 19.724 1.00 24.04 117 ILE A C 1
ATOM 900 O O . ILE A 1 119 ? 40.012 4.153 20.704 1.00 23.95 117 ILE A O 1
ATOM 905 N N . ILE A 1 120 ? 39.629 5.044 18.675 1.00 24.75 118 ILE A N 1
ATOM 906 C CA . ILE A 1 120 ? 38.244 4.540 18.615 1.00 26.06 118 ILE A CA 1
ATOM 907 C C . ILE A 1 120 ? 38.213 3.005 18.628 1.00 26.39 118 ILE A C 1
ATOM 908 O O . ILE A 1 120 ? 37.449 2.396 19.372 1.00 26.70 118 ILE A O 1
ATOM 913 N N . THR A 1 121 ? 39.059 2.394 17.809 1.00 26.68 119 THR A N 1
ATOM 914 C CA . THR A 1 121 ? 39.190 0.935 17.761 1.00 26.86 119 THR A CA 1
ATOM 915 C C . THR A 1 121 ? 39.694 0.307 19.051 1.00 26.81 119 THR A C 1
ATOM 916 O O . THR A 1 121 ? 39.195 -0.740 19.470 1.00 27.62 119 THR A O 1
ATOM 920 N N . ILE A 1 122 ? 40.685 0.929 19.669 1.00 26.01 120 ILE A N 1
ATOM 921 C CA . ILE A 1 122 ? 41.194 0.461 20.940 1.00 25.59 120 ILE A CA 1
ATOM 922 C C . ILE A 1 122 ? 40.054 0.462 21.982 1.00 25.75 120 ILE A C 1
ATOM 923 O O . ILE A 1 122 ? 39.876 -0.525 22.710 1.00 25.76 120 ILE A O 1
ATOM 928 N N . ALA A 1 123 ? 39.289 1.552 22.042 1.00 24.93 121 ALA A N 1
ATOM 929 C CA . ALA A 1 123 ? 38.187 1.651 23.022 1.00 25.89 121 ALA A CA 1
ATOM 930 C C . ALA A 1 123 ? 37.038 0.680 22.679 1.00 26.19 121 ALA A C 1
ATOM 931 O O . ALA A 1 123 ? 36.517 0.009 23.547 1.00 26.24 121 ALA A O 1
ATOM 933 N N . LYS A 1 124 ? 36.686 0.586 21.401 1.00 26.96 122 LYS A N 1
ATOM 934 C CA . LYS A 1 124 ? 35.532 -0.207 20.986 1.00 28.70 122 LYS A CA 1
ATOM 935 C C . LYS A 1 124 ? 35.854 -1.694 21.060 1.00 28.33 122 LYS A C 1
ATOM 936 O O . LYS A 1 124 ? 35.050 -2.466 21.580 1.00 28.66 122 LYS A O 1
ATOM 942 N N . ASP A 1 125 ? 37.028 -2.077 20.566 1.00 28.28 123 ASP A N 1
ATOM 943 C CA . ASP A 1 125 ? 37.409 -3.492 20.427 1.00 28.66 123 ASP A CA 1
ATOM 944 C C . ASP A 1 125 ? 38.192 -4.055 21.613 1.00 28.50 123 ASP A C 1
ATOM 945 O O . ASP A 1 125 ? 37.841 -5.096 22.131 1.00 28.32 123 ASP A O 1
ATOM 950 N N . GLU A 1 126 ? 39.276 -3.398 22.019 1.00 28.57 124 GLU A N 1
ATOM 951 C CA . GLU A 1 126 ? 40.083 -3.952 23.105 1.00 28.15 124 GLU A CA 1
ATOM 952 C C . GLU A 1 126 ? 39.436 -3.754 24.469 1.00 28.32 124 GLU A C 1
ATOM 953 O O . GLU A 1 126 ? 39.402 -4.683 25.279 1.00 27.72 124 GLU A O 1
ATOM 959 N N . VAL A 1 127 ? 38.882 -2.566 24.704 1.00 27.74 125 VAL A N 1
ATOM 960 C CA . VAL A 1 127 ? 38.181 -2.291 25.968 1.00 28.14 125 VAL A CA 1
ATOM 961 C C . VAL A 1 127 ? 36.737 -2.821 25.929 1.00 28.49 125 VAL A C 1
ATOM 962 O O . VAL A 1 127 ? 36.217 -3.249 26.940 1.00 28.65 125 VAL A O 1
ATOM 966 N N . GLY A 1 128 ? 36.102 -2.806 24.763 1.00 28.81 126 GLY A N 1
ATOM 967 C CA . GLY A 1 128 ? 34.723 -3.296 24.635 1.00 29.31 126 GLY A CA 1
ATOM 968 C C . GLY A 1 128 ? 33.703 -2.217 24.954 1.00 29.64 126 GLY A C 1
ATOM 969 O O . GLY A 1 128 ? 32.547 -2.513 25.268 1.00 29.69 126 GLY A O 1
ATOM 970 N N . ASN A 1 129 ? 34.137 -0.958 24.906 1.00 29.23 127 ASN A N 1
ATOM 971 C CA . ASN A 1 129 ? 33.240 0.162 25.181 1.00 29.05 127 ASN A CA 1
ATOM 972 C C . ASN A 1 129 ? 33.778 1.445 24.597 1.00 28.73 127 ASN A C 1
ATOM 973 O O . ASN A 1 129 ? 34.738 2.038 25.118 1.00 28.10 127 ASN A O 1
ATOM 978 N N . VAL A 1 130 ? 33.130 1.869 23.519 1.00 28.24 128 VAL A N 1
ATOM 979 C CA . VAL A 1 130 ? 33.578 2.998 22.721 1.00 28.64 128 VAL A CA 1
ATOM 980 C C . VAL A 1 130 ? 33.632 4.314 23.509 1.00 28.05 128 VAL A C 1
ATOM 981 O O . VAL A 1 130 ? 34.405 5.206 23.156 1.00 28.08 128 VAL A O 1
ATOM 985 N N . ALA A 1 131 ? 32.801 4.433 24.549 1.00 27.85 129 ALA A N 1
ATOM 986 C CA . ALA A 1 131 ? 32.825 5.598 25.454 1.00 26.69 129 ALA A CA 1
ATOM 987 C C . ALA A 1 131 ? 34.177 5.754 26.158 1.00 25.76 129 ALA A C 1
ATOM 988 O O . ALA A 1 131 ? 34.556 6.875 26.502 1.00 25.85 129 ALA A O 1
ATOM 990 N N . THR A 1 132 ? 34.886 4.649 26.410 1.00 23.73 130 THR A N 1
ATOM 991 C CA . THR A 1 132 ? 36.207 4.733 27.060 1.00 23.21 130 THR A CA 1
ATOM 992 C C . THR A 1 132 ? 37.316 5.409 26.221 1.00 22.50 130 THR A C 1
ATOM 993 O O . THR A 1 132 ? 38.459 5.537 26.680 1.00 22.03 130 THR A O 1
ATOM 997 N N . GLN A 1 133 ? 36.980 5.847 25.012 1.00 21.69 131 GLN A N 1
ATOM 998 C CA . GLN A 1 133 ? 37.939 6.571 24.191 1.00 22.29 131 GLN A CA 1
ATOM 999 C C . GLN A 1 133 ? 38.435 7.844 24.887 1.00 21.86 131 GLN A C 1
ATOM 1000 O O . GLN A 1 133 ? 39.594 8.227 24.697 1.00 22.15 131 GLN A O 1
ATOM 1006 N N . SER A 1 134 ? 37.572 8.462 25.711 1.00 20.86 132 SER A N 1
ATOM 1007 C CA . SER A 1 134 ? 37.949 9.579 26.598 1.00 21.79 132 SER A CA 1
ATOM 1008 C C . SER A 1 134 ? 39.204 9.278 27.397 1.00 20.82 132 SER A C 1
ATOM 1009 O O . SER A 1 134 ? 40.120 10.083 27.468 1.00 20.59 132 SER A O 1
ATOM 1012 N N . VAL A 1 135 ? 39.215 8.123 28.033 1.00 20.67 133 VAL A N 1
ATOM 1013 C CA . VAL A 1 135 ? 40.299 7.792 28.932 1.00 21.05 133 VAL A CA 1
ATOM 1014 C C . VAL A 1 135 ? 41.530 7.272 28.176 1.00 20.29 133 VAL A C 1
ATOM 1015 O O . VAL A 1 135 ? 42.648 7.481 28.620 1.00 21.50 133 VAL A O 1
ATOM 1019 N N . VAL A 1 136 ? 41.330 6.617 27.033 1.00 19.65 134 VAL A N 1
ATOM 1020 C CA . VAL A 1 136 ? 42.459 6.239 26.167 1.00 18.90 134 VAL A CA 1
ATOM 1021 C C . VAL A 1 136 ? 43.217 7.527 25.782 1.00 18.13 134 VAL A C 1
ATOM 1022 O O . VAL A 1 136 ? 44.449 7.653 25.967 1.00 17.06 134 VAL A O 1
ATOM 1026 N N . ALA A 1 137 ? 42.449 8.490 25.279 1.00 17.83 135 ALA A N 1
ATOM 1027 C CA . ALA A 1 137 ? 42.972 9.780 24.803 1.00 18.18 135 ALA A CA 1
ATOM 1028 C C . ALA A 1 137 ? 43.648 10.552 25.922 1.00 17.82 135 ALA A C 1
ATOM 1029 O O . ALA A 1 137 ? 44.716 11.146 25.724 1.00 18.05 135 ALA A O 1
ATOM 1031 N N . LEU A 1 138 ? 43.051 10.497 27.113 1.00 17.83 136 LEU A N 1
ATOM 1032 C CA . LEU A 1 138 ? 43.607 11.150 28.298 1.00 17.69 136 LEU A CA 1
ATOM 1033 C C . LEU A 1 138 ? 45.006 10.613 28.619 1.00 16.97 136 LEU A C 1
ATOM 1034 O O . LEU A 1 138 ? 45.952 11.375 28.865 1.00 16.26 136 LEU A O 1
ATOM 1039 N N . ALA A 1 139 ? 45.125 9.287 28.637 1.00 17.00 137 ALA A N 1
ATOM 1040 C CA . ALA A 1 139 ? 46.406 8.646 28.968 1.00 17.28 137 ALA A CA 1
ATOM 1041 C C . ALA A 1 139 ? 47.466 9.004 27.908 1.00 16.97 137 ALA A C 1
ATOM 1042 O O . ALA A 1 139 ? 48.612 9.318 28.234 1.00 17.18 137 ALA A O 1
ATOM 1044 N N . ILE A 1 140 ? 47.070 8.938 26.648 1.00 17.51 138 ILE A N 1
ATOM 1045 C CA . ILE A 1 140 ? 47.948 9.302 25.525 1.00 17.64 138 ILE A CA 1
ATOM 1046 C C . ILE A 1 140 ? 48.432 10.749 25.688 1.00 17.12 138 ILE A C 1
ATOM 1047 O O . ILE A 1 140 ? 49.639 11.015 25.590 1.00 16.63 138 ILE A O 1
ATOM 1052 N N . ALA A 1 141 ? 47.493 11.664 25.962 1.00 17.07 139 ALA A N 1
ATOM 1053 C CA . ALA A 1 141 ? 47.811 13.102 26.090 1.00 18.11 139 ALA A CA 1
ATOM 1054 C C . ALA A 1 141 ? 48.834 13.324 27.195 1.00 18.97 139 ALA A C 1
ATOM 1055 O O . ALA A 1 141 ? 49.820 14.061 26.995 1.00 18.98 139 ALA A O 1
ATOM 1057 N N . ALA A 1 142 ? 48.615 12.664 28.339 1.00 19.03 140 ALA A N 1
ATOM 1058 C CA . ALA A 1 142 ? 49.467 12.839 29.509 1.00 19.81 140 ALA A CA 1
ATOM 1059 C C . ALA A 1 142 ? 50.862 12.272 29.274 1.00 20.10 140 ALA A C 1
ATOM 1060 O O . ALA A 1 142 ? 51.853 12.899 29.633 1.00 20.62 140 ALA A O 1
ATOM 1062 N N . TYR A 1 143 ? 50.911 11.081 28.676 1.00 20.56 141 TYR A N 1
ATOM 1063 C CA . TYR A 1 143 ? 52.169 10.435 28.344 1.00 21.28 141 TYR A CA 1
ATOM 1064 C C . TYR A 1 143 ? 52.989 11.291 27.359 1.00 21.29 141 TYR A C 1
ATOM 1065 O O . TYR A 1 143 ? 54.173 11.577 27.585 1.00 21.32 141 TYR A O 1
ATOM 1074 N N . MET A 1 144 ? 52.351 11.700 26.268 1.00 20.49 142 MET A N 1
ATOM 1075 C CA . MET A 1 144 ? 53.079 12.451 25.235 1.00 21.75 142 MET A CA 1
ATOM 1076 C C . MET A 1 144 ? 53.521 13.819 25.727 1.00 21.51 142 MET A C 1
ATOM 1077 O O . MET A 1 144 ? 54.664 14.212 25.506 1.00 22.07 142 MET A O 1
ATOM 1082 N N . SER A 1 145 ? 52.644 14.523 26.444 1.00 21.05 143 SER A N 1
ATOM 1083 C CA . SER A 1 145 ? 52.912 15.909 26.833 1.00 20.42 143 SER A CA 1
ATOM 1084 C C . SER A 1 145 ? 53.769 16.063 28.111 1.00 20.77 143 SER A C 1
ATOM 1085 O O . SER A 1 145 ? 54.302 17.145 28.364 1.00 20.35 143 SER A O 1
ATOM 1088 N N . LYS A 1 146 ? 53.855 15.001 28.914 1.00 20.63 144 LYS A N 1
ATOM 1089 C CA . LYS A 1 146 ? 54.487 15.033 30.257 1.00 21.15 144 LYS A CA 1
ATOM 1090 C C . LYS A 1 146 ? 53.896 16.095 31.180 1.00 20.65 144 LYS A C 1
ATOM 1091 O O . LYS A 1 146 ? 54.573 16.613 32.052 1.00 20.40 144 LYS A O 1
ATOM 1097 N N . CYS A 1 147 ? 52.616 16.415 30.994 1.00 21.09 145 CYS A N 1
ATOM 1098 C CA . CYS A 1 147 ? 52.026 17.556 31.710 1.00 21.03 145 CYS A CA 1
ATOM 1099 C C . CYS A 1 147 ? 51.657 17.217 33.152 1.00 21.24 145 CYS A C 1
ATOM 1100 O O . CYS A 1 147 ? 51.422 18.110 33.958 1.00 22.01 145 CYS A O 1
ATOM 1103 N N . ILE A 1 148 ? 51.633 15.925 33.469 1.00 21.00 146 ILE A N 1
ATOM 1104 C CA . ILE A 1 148 ? 51.219 15.432 34.782 1.00 21.50 146 ILE A CA 1
ATOM 1105 C C . ILE A 1 148 ? 51.772 14.004 34.988 1.00 22.36 146 ILE A C 1
ATOM 1106 O O . ILE A 1 148 ? 51.997 13.254 34.018 1.00 21.57 146 ILE A O 1
ATOM 1111 N N . ASP A 1 149 ? 52.039 13.662 36.241 1.00 22.96 147 ASP A N 1
ATOM 1112 C CA . ASP A 1 149 ? 52.440 12.296 36.639 1.00 25.16 147 ASP A CA 1
ATOM 1113 C C . ASP A 1 149 ? 51.344 11.283 36.269 1.00 25.60 147 ASP A C 1
ATOM 1114 O O . ASP A 1 149 ? 50.185 11.481 36.648 1.00 25.62 147 ASP A O 1
ATOM 1119 N N . LEU A 1 150 ? 51.707 10.216 35.543 1.00 25.68 148 LEU A N 1
ATOM 1120 C CA . LEU A 1 150 ? 50.744 9.204 35.090 1.00 26.80 148 LEU A CA 1
ATOM 1121 C C . LEU A 1 150 ? 50.014 8.483 36.233 1.00 26.96 148 LEU A C 1
ATOM 1122 O O . LEU A 1 150 ? 48.807 8.229 36.143 1.00 25.68 148 LEU A O 1
ATOM 1127 N N . ASP A 1 151 ? 50.750 8.154 37.289 1.00 27.74 149 ASP A N 1
ATOM 1128 C CA . ASP A 1 151 ? 50.157 7.515 38.487 1.00 29.37 149 ASP A CA 1
ATOM 1129 C C . ASP A 1 151 ? 49.172 8.444 39.186 1.00 28.00 149 ASP A C 1
ATOM 1130 O O . ASP A 1 151 ? 48.059 8.047 39.486 1.00 28.18 149 ASP A O 1
ATOM 1135 N N . VAL A 1 152 ? 49.593 9.679 39.438 1.00 27.74 150 VAL A N 1
ATOM 1136 C CA . VAL A 1 152 ? 48.700 10.705 39.981 1.00 27.06 150 VAL A CA 1
ATOM 1137 C C . VAL A 1 152 ? 47.408 10.865 39.133 1.00 25.83 150 VAL A C 1
ATOM 1138 O O . VAL A 1 152 ? 46.294 10.904 39.663 1.00 25.93 150 VAL A O 1
ATOM 1142 N N . LEU A 1 153 ? 47.560 10.957 37.823 1.00 24.46 151 LEU A N 1
ATOM 1143 C CA . LEU A 1 153 ? 46.393 11.117 36.952 1.00 23.52 151 LEU A CA 1
ATOM 1144 C C . LEU A 1 153 ? 45.469 9.888 36.955 1.00 22.57 151 LEU A C 1
ATOM 1145 O O . LEU A 1 153 ? 44.245 10.021 37.014 1.00 22.13 151 LEU A O 1
ATOM 1150 N N . LYS A 1 154 ? 46.052 8.704 36.881 1.00 22.72 152 LYS A N 1
ATOM 1151 C CA . LYS A 1 154 ? 45.250 7.483 36.870 1.00 23.69 152 LYS A CA 1
ATOM 1152 C C . LYS A 1 154 ? 44.433 7.346 38.157 1.00 23.68 152 LYS A C 1
ATOM 1153 O O . LYS A 1 154 ? 43.262 6.996 38.094 1.00 22.86 152 LYS A O 1
ATOM 1159 N N . GLU A 1 155 ? 45.052 7.643 39.300 1.00 24.58 153 GLU A N 1
ATOM 1160 C CA . GLU A 1 155 ? 44.374 7.554 40.604 1.00 26.06 153 GLU A CA 1
ATOM 1161 C C . GLU A 1 155 ? 43.251 8.572 40.688 1.00 25.08 153 GLU A C 1
ATOM 1162 O O . GLU A 1 155 ? 42.155 8.254 41.129 1.00 24.75 153 GLU A O 1
ATOM 1168 N N . THR A 1 156 ? 43.526 9.798 40.240 1.00 25.31 154 THR A N 1
ATOM 1169 C CA . THR A 1 156 ? 42.517 10.847 40.227 1.00 24.61 154 THR A CA 1
ATOM 1170 C C . THR A 1 156 ? 41.346 10.465 39.318 1.00 24.26 154 THR A C 1
ATOM 1171 O O . THR A 1 156 ? 40.189 10.544 39.738 1.00 23.46 154 THR A O 1
ATOM 1175 N N . MET A 1 157 ? 41.643 9.989 38.107 1.00 23.68 155 MET A N 1
ATOM 1176 C CA . MET A 1 157 ? 40.590 9.527 37.201 1.00 24.25 155 MET A CA 1
ATOM 1177 C C . MET A 1 157 ? 39.695 8.449 37.843 1.00 24.69 155 MET A C 1
ATOM 1178 O O . MET A 1 157 ? 38.464 8.473 37.683 1.00 23.92 155 MET A O 1
ATOM 1183 N N . LEU A 1 158 ? 40.320 7.522 38.556 1.00 25.42 156 LEU A N 1
ATOM 1184 C CA . LEU A 1 158 ? 39.608 6.419 39.177 1.00 27.12 156 LEU A CA 1
ATOM 1185 C C . LEU A 1 158 ? 38.615 6.896 40.233 1.00 27.74 156 LEU A C 1
ATOM 1186 O O . LEU A 1 158 ? 37.533 6.323 40.353 1.00 28.70 156 LEU A O 1
ATOM 1191 N N . HIS A 1 159 ? 38.965 7.953 40.969 1.00 27.98 157 HIS A N 1
ATOM 1192 C CA . HIS A 1 159 ? 38.042 8.571 41.919 1.00 28.29 157 HIS A CA 1
ATOM 1193 C C . HIS A 1 159 ? 36.903 9.289 41.240 1.00 28.60 157 HIS A C 1
ATOM 1194 O O . HIS A 1 159 ? 35.842 9.478 41.844 1.00 29.44 157 HIS A O 1
ATOM 1201 N N . MET A 1 160 ? 37.120 9.707 40.001 1.00 28.36 158 MET A N 1
ATOM 1202 C CA . MET A 1 160 ? 36.130 10.503 39.292 1.00 28.34 158 MET A CA 1
ATOM 1203 C C . MET A 1 160 ? 35.037 9.668 38.644 1.00 28.69 158 MET A C 1
ATOM 1204 O O . MET A 1 160 ? 33.910 10.137 38.527 1.00 30.67 158 MET A O 1
ATOM 1209 N N . VAL A 1 161 ? 35.353 8.446 38.227 1.00 27.43 159 VAL A N 1
ATOM 1210 C CA . VAL A 1 161 ? 34.415 7.620 37.462 1.00 27.29 159 VAL A CA 1
ATOM 1211 C C . VAL A 1 161 ? 33.579 6.695 38.385 1.00 27.52 159 VAL A C 1
ATOM 1212 O O . VAL A 1 161 ? 34.047 6.328 39.472 1.00 26.72 159 VAL A O 1
ATOM 1216 N N . PRO A 1 162 ? 32.345 6.326 37.963 1.00 27.92 160 PRO A N 1
ATOM 1217 C CA . PRO A 1 162 ? 31.515 5.405 38.762 1.00 28.01 160 PRO A CA 1
ATOM 1218 C C . PRO A 1 162 ? 32.142 4.017 38.914 1.00 28.37 160 PRO A C 1
ATOM 1219 O O . PRO A 1 162 ? 32.794 3.522 37.976 1.00 27.10 160 PRO A O 1
ATOM 1223 N N . ALA A 1 163 ? 31.960 3.400 40.090 1.00 28.59 161 ALA A N 1
ATOM 1224 C CA . ALA A 1 163 ? 32.518 2.061 40.389 1.00 29.10 161 ALA A CA 1
ATOM 1225 C C . ALA A 1 163 ? 32.310 1.037 39.260 1.00 29.35 161 ALA A C 1
ATOM 1226 O O . ALA A 1 163 ? 33.223 0.275 38.939 1.00 29.35 161 ALA A O 1
ATOM 1228 N N . LYS A 1 164 ? 31.108 1.029 38.684 1.00 30.63 162 LYS A N 1
ATOM 1229 C CA . LYS A 1 164 ? 30.736 0.130 37.579 1.00 32.33 162 LYS A CA 1
ATOM 1230 C C . LYS A 1 164 ? 31.693 0.211 36.388 1.00 31.94 162 LYS A C 1
ATOM 1231 O O . LYS A 1 164 ? 31.952 -0.809 35.753 1.00 32.77 162 LYS A O 1
ATOM 1237 N N . THR A 1 165 ? 32.203 1.412 36.097 1.00 31.27 163 THR A N 1
ATOM 1238 C CA . THR A 1 165 ? 33.057 1.662 34.912 1.00 30.86 163 THR A CA 1
ATOM 1239 C C . THR A 1 165 ? 34.565 1.628 35.202 1.00 30.86 163 THR A C 1
ATOM 1240 O O . THR A 1 165 ? 35.376 1.759 34.274 1.00 29.96 163 THR A O 1
ATOM 1244 N N . ARG A 1 166 ? 34.928 1.460 36.479 1.00 30.50 164 ARG A N 1
ATOM 1245 C CA . ARG A 1 166 ? 36.320 1.531 36.949 1.00 30.41 164 ARG A CA 1
ATOM 1246 C C . ARG A 1 166 ? 37.277 0.518 36.301 1.00 30.13 164 ARG A C 1
ATOM 1247 O O . ARG A 1 166 ? 38.419 0.862 35.992 1.00 28.73 164 ARG A O 1
ATOM 1255 N N . ASP A 1 167 ? 36.839 -0.737 36.136 1.00 29.60 165 ASP A N 1
ATOM 1256 C CA . ASP A 1 167 ? 37.713 -1.745 35.514 1.00 29.69 165 ASP A CA 1
ATOM 1257 C C . ASP A 1 167 ? 38.013 -1.391 34.061 1.00 28.12 165 ASP A C 1
ATOM 1258 O O . ASP A 1 167 ? 39.170 -1.443 33.636 1.00 27.31 165 ASP A O 1
ATOM 1263 N N . ALA A 1 168 ? 36.959 -1.076 33.309 1.00 26.67 166 ALA A N 1
ATOM 1264 C CA . ALA A 1 168 ? 37.091 -0.736 31.890 1.00 26.05 166 ALA A CA 1
ATOM 1265 C C . ALA A 1 168 ? 37.924 0.550 31.689 1.00 25.63 166 ALA A C 1
ATOM 1266 O O . ALA A 1 168 ? 38.719 0.662 30.736 1.00 23.67 166 ALA A O 1
ATOM 1268 N N . ASN A 1 169 ? 37.770 1.496 32.614 1.00 24.79 167 ASN A N 1
ATOM 1269 C CA . ASN A 1 169 ? 38.486 2.766 32.521 1.00 25.14 167 ASN A CA 1
ATOM 1270 C C . ASN A 1 169 ? 39.962 2.598 32.853 1.00 24.54 167 ASN A C 1
ATOM 1271 O O . ASN A 1 169 ? 40.817 3.158 32.170 1.00 23.97 167 ASN A O 1
ATOM 1276 N N . ALA A 1 170 ? 40.252 1.784 33.863 1.00 23.53 168 ALA A N 1
ATOM 1277 C CA . ALA A 1 170 ? 41.626 1.460 34.183 1.00 23.62 168 ALA A CA 1
ATOM 1278 C C . ALA A 1 170 ? 42.290 0.723 33.003 1.00 23.80 168 ALA A C 1
ATOM 1279 O O . ALA A 1 170 ? 43.443 0.993 32.680 1.00 24.12 168 ALA A O 1
ATOM 1281 N N . LYS A 1 171 ? 41.558 -0.179 32.348 1.00 23.58 169 LYS A N 1
ATOM 1282 C CA . LYS A 1 171 ? 42.112 -0.910 31.197 1.00 24.69 169 LYS A CA 1
ATOM 1283 C C . LYS A 1 171 ? 42.361 0.086 30.053 1.00 23.60 169 LYS A C 1
ATOM 1284 O O . LYS A 1 171 ? 43.422 0.071 29.428 1.00 23.85 169 LYS A O 1
ATOM 1290 N N . ALA A 1 172 ? 41.374 0.947 29.797 1.00 23.13 170 ALA A N 1
ATOM 1291 C CA . ALA A 1 172 ? 41.514 2.017 28.798 1.00 22.92 170 ALA A CA 1
ATOM 1292 C C . ALA A 1 172 ? 42.734 2.877 29.036 1.00 22.54 170 ALA A C 1
ATOM 1293 O O . ALA A 1 172 ? 43.480 3.150 28.095 1.00 23.07 170 ALA A O 1
ATOM 1295 N N . PHE A 1 173 ? 42.925 3.325 30.276 1.00 22.44 171 PHE A N 1
ATOM 1296 C CA . PHE A 1 173 ? 44.073 4.165 30.624 1.00 22.13 171 PHE A CA 1
ATOM 1297 C C . PHE A 1 173 ? 45.389 3.462 30.326 1.00 22.53 171 PHE A C 1
ATOM 1298 O O . PHE A 1 173 ? 46.259 4.039 29.683 1.00 21.93 171 PHE A O 1
ATOM 1306 N N . ASP A 1 174 ? 45.527 2.222 30.809 1.00 22.73 172 ASP A N 1
ATOM 1307 C CA . ASP A 1 174 ? 46.716 1.409 30.557 1.00 23.20 172 ASP A CA 1
ATOM 1308 C C . ASP A 1 174 ? 46.993 1.211 29.075 1.00 22.36 172 ASP A C 1
ATOM 1309 O O . ASP A 1 174 ? 48.145 1.306 28.654 1.00 22.37 172 ASP A O 1
ATOM 1314 N N . LEU A 1 175 ? 45.960 0.926 28.287 1.00 22.11 173 LEU A N 1
ATOM 1315 C CA . LEU A 1 175 ? 46.168 0.791 26.832 1.00 22.59 173 LEU A CA 1
ATOM 1316 C C . LEU A 1 175 ? 46.617 2.104 26.154 1.00 22.71 173 LEU A C 1
ATOM 1317 O O . LEU A 1 175 ? 47.477 2.093 25.259 1.00 22.73 173 LEU A O 1
ATOM 1322 N N . GLY A 1 176 ? 46.036 3.222 26.571 1.00 21.59 174 GLY A N 1
ATOM 1323 C CA . GLY A 1 176 ? 46.501 4.517 26.095 1.00 21.39 174 GLY A CA 1
ATOM 1324 C C . GLY A 1 176 ? 47.993 4.693 26.337 1.00 21.82 174 GLY A C 1
ATOM 1325 O O . GLY A 1 176 ? 48.727 5.090 25.423 1.00 21.92 174 GLY A O 1
ATOM 1326 N N . VAL A 1 177 ? 48.453 4.388 27.550 1.00 22.42 175 VAL A N 1
ATOM 1327 C CA . VAL A 1 177 ? 49.895 4.519 27.877 1.00 23.42 175 VAL A CA 1
ATOM 1328 C C . VAL A 1 177 ? 50.748 3.571 27.013 1.00 24.26 175 VAL A C 1
ATOM 1329 O O . VAL A 1 177 ? 51.773 3.986 26.456 1.00 23.92 175 VAL A O 1
ATOM 1333 N N . LYS A 1 178 ? 50.316 2.311 26.898 1.00 25.02 176 LYS A N 1
ATOM 1334 C CA . LYS A 1 178 ? 51.046 1.339 26.086 1.00 25.74 176 LYS A CA 1
ATOM 1335 C C . LYS A 1 178 ? 51.184 1.847 24.647 1.00 25.33 176 LYS A C 1
ATOM 1336 O O . LYS A 1 178 ? 52.283 1.901 24.096 1.00 24.78 176 LYS A O 1
ATOM 1342 N N . TYR A 1 179 ? 50.075 2.245 24.041 1.00 25.59 177 TYR A N 1
ATOM 1343 C CA . TYR A 1 179 ? 50.119 2.694 22.649 1.00 25.66 177 TYR A CA 1
ATOM 1344 C C . TYR A 1 179 ? 50.950 3.970 22.438 1.00 25.39 177 TYR A C 1
ATOM 1345 O O . TYR A 1 179 ? 51.666 4.091 21.431 1.00 25.15 177 TYR A O 1
ATOM 1354 N N . ALA A 1 180 ? 50.853 4.915 23.383 1.00 24.46 178 ALA A N 1
ATOM 1355 C CA . ALA A 1 180 ? 51.633 6.144 23.334 1.00 24.68 178 ALA A CA 1
ATOM 1356 C C . ALA A 1 180 ? 53.119 5.841 23.499 1.00 24.68 178 ALA A C 1
ATOM 1357 O O . ALA A 1 180 ? 53.960 6.493 22.873 1.00 24.00 178 ALA A O 1
ATOM 1359 N N . THR A 1 181 ? 53.428 4.853 24.336 1.00 25.19 179 THR A N 1
ATOM 1360 C CA . THR A 1 181 ? 54.808 4.460 24.593 1.00 25.71 179 THR A CA 1
ATOM 1361 C C . THR A 1 181 ? 55.414 3.846 23.314 1.00 26.62 179 THR A C 1
ATOM 1362 O O . THR A 1 181 ? 56.557 4.159 22.943 1.00 26.15 179 THR A O 1
ATOM 1366 N N . GLN A 1 182 ? 54.638 2.996 22.637 1.00 26.75 180 GLN A N 1
ATOM 1367 C CA A GLN A 1 182 ? 55.120 2.294 21.434 0.50 27.43 180 GLN A CA 1
ATOM 1368 C CA B GLN A 1 182 ? 55.136 2.298 21.452 0.50 27.25 180 GLN A CA 1
ATOM 1369 C C . GLN A 1 182 ? 55.065 3.149 20.160 1.00 27.50 180 GLN A C 1
ATOM 1370 O O . GLN A 1 182 ? 55.693 2.810 19.147 1.00 27.98 180 GLN A O 1
ATOM 1381 N N . ALA A 1 183 ? 54.326 4.262 20.188 1.00 26.86 181 ALA A N 1
ATOM 1382 C CA . ALA A 1 183 ? 54.106 5.036 18.947 1.00 27.22 181 ALA A CA 1
ATOM 1383 C C . ALA A 1 183 ? 55.353 5.749 18.407 1.00 27.62 181 ALA A C 1
ATOM 1384 O O . ALA A 1 183 ? 56.111 6.333 19.167 1.00 27.52 181 ALA A O 1
ATOM 1386 N N . LYS A 1 184 ? 55.521 5.722 17.085 1.00 28.97 182 LYS A N 1
ATOM 1387 C CA . LYS A 1 184 ? 56.623 6.429 16.412 1.00 30.54 182 LYS A CA 1
ATOM 1388 C C . LYS A 1 184 ? 56.109 7.508 15.465 1.00 30.60 182 LYS A C 1
ATOM 1389 O O . LYS A 1 184 ? 55.066 7.328 14.829 1.00 30.57 182 LYS A O 1
ATOM 1395 N N . PRO A 1 185 ? 56.852 8.623 15.335 1.00 31.09 183 PRO A N 1
ATOM 1396 C CA . PRO A 1 185 ? 56.316 9.677 14.461 1.00 31.70 183 PRO A CA 1
ATOM 1397 C C . PRO A 1 185 ? 56.350 9.256 12.999 1.00 33.12 183 PRO A C 1
ATOM 1398 O O . PRO A 1 185 ? 57.192 8.453 12.621 1.00 32.96 183 PRO A O 1
ATOM 1402 N N . HIS A 1 186 ? 55.404 9.758 12.212 1.00 34.48 184 HIS A N 1
ATOM 1403 C CA . HIS A 1 186 ? 55.359 9.552 10.769 1.00 36.51 184 HIS A CA 1
ATOM 1404 C C . HIS A 1 186 ? 56.476 10.409 10.151 1.00 37.54 184 HIS A C 1
ATOM 1405 O O . HIS A 1 186 ? 56.673 11.565 10.550 1.00 37.54 184 HIS A O 1
ATOM 1412 N N . GLU A 1 187 ? 57.230 9.849 9.205 1.00 38.75 185 GLU A N 1
ATOM 1413 C CA . GLU A 1 187 ? 58.431 10.546 8.680 1.00 40.00 185 GLU A CA 1
ATOM 1414 C C . GLU A 1 187 ? 58.120 11.787 7.814 1.00 39.59 185 GLU A C 1
ATOM 1415 O O . GLU A 1 187 ? 57.117 11.812 7.084 1.00 39.80 185 GLU A O 1
ATOM 1421 N N . SER B 1 2 ? 58.836 25.433 36.774 1.00 29.10 0 SER B N 1
ATOM 1422 C CA . SER B 1 2 ? 57.607 24.771 36.217 1.00 29.11 0 SER B CA 1
ATOM 1423 C C . SER B 1 2 ? 57.298 25.243 34.798 1.00 28.36 0 SER B C 1
ATOM 1424 O O . SER B 1 2 ? 57.734 26.312 34.381 1.00 29.45 0 SER B O 1
ATOM 1427 N N . LEU B 1 3 ? 56.536 24.442 34.061 1.00 27.16 1 LEU B N 1
ATOM 1428 C CA . LEU B 1 3 ? 56.179 24.780 32.689 1.00 25.51 1 LEU B CA 1
ATOM 1429 C C . LEU B 1 3 ? 54.694 25.085 32.619 1.00 24.56 1 LEU B C 1
ATOM 1430 O O . LEU B 1 3 ? 53.901 24.557 33.422 1.00 23.47 1 LEU B O 1
ATOM 1435 N N . LYS B 1 4 ? 54.326 25.933 31.663 1.00 22.91 2 LYS B N 1
ATOM 1436 C CA . LYS B 1 4 ? 52.944 26.041 31.261 1.00 22.30 2 LYS B CA 1
ATOM 1437 C C . LYS B 1 4 ? 52.693 25.030 30.151 1.00 21.18 2 LYS B C 1
ATOM 1438 O O . LYS B 1 4 ? 53.439 24.985 29.164 1.00 21.29 2 LYS B O 1
ATOM 1444 N N . TYR B 1 5 ? 51.652 24.217 30.306 1.00 19.72 3 TYR B N 1
ATOM 1445 C CA . TYR B 1 5 ? 51.304 23.208 29.302 1.00 19.75 3 TYR B CA 1
ATOM 1446 C C . TYR B 1 5 ? 50.067 23.671 28.585 1.00 18.91 3 TYR B C 1
ATOM 1447 O O . TYR B 1 5 ? 49.142 24.142 29.214 1.00 17.78 3 TYR B O 1
ATOM 1456 N N . GLN B 1 6 ? 50.052 23.522 27.277 1.00 18.06 4 GLN B N 1
ATOM 1457 C CA . GLN B 1 6 ? 48.869 23.878 26.502 1.00 17.25 4 GLN B CA 1
ATOM 1458 C C . GLN B 1 6 ? 48.527 22.697 25.606 1.00 16.67 4 GLN B C 1
ATOM 1459 O O . GLN B 1 6 ? 49.332 22.305 24.751 1.00 16.13 4 GLN B O 1
ATOM 1465 N N . LEU B 1 7 ? 47.343 22.120 25.804 1.00 16.13 5 LEU B N 1
ATOM 1466 C CA . LEU B 1 7 ? 46.939 20.907 25.078 1.00 16.61 5 LEU B CA 1
ATOM 1467 C C . LEU B 1 7 ? 45.588 21.103 24.402 1.00 16.68 5 LEU B C 1
ATOM 1468 O O . LEU B 1 7 ? 44.668 21.662 25.005 1.00 17.48 5 LEU B O 1
ATOM 1473 N N . ARG B 1 8 ? 45.456 20.593 23.180 1.00 16.13 6 ARG B N 1
ATOM 1474 C CA . ARG B 1 8 ? 44.249 20.758 22.371 1.00 16.36 6 ARG B CA 1
ATOM 1475 C C . ARG B 1 8 ? 43.621 19.392 22.042 1.00 16.75 6 ARG B C 1
ATOM 1476 O O . ARG B 1 8 ? 44.301 18.460 21.564 1.00 16.52 6 ARG B O 1
ATOM 1484 N N . PHE B 1 9 ? 42.328 19.274 22.282 1.00 17.13 7 PHE B N 1
ATOM 1485 C CA . PHE B 1 9 ? 41.609 18.037 22.029 1.00 18.00 7 PHE B CA 1
ATOM 1486 C C . PHE B 1 9 ? 40.480 18.352 21.062 1.00 19.85 7 PHE B C 1
ATOM 1487 O O . PHE B 1 9 ? 39.660 19.238 21.334 1.00 18.99 7 PHE B O 1
ATOM 1495 N N . GLY B 1 10 ? 40.441 17.643 19.932 1.00 19.90 8 GLY B N 1
ATOM 1496 C CA . GLY B 1 10 ? 39.366 17.828 18.962 1.00 21.55 8 GLY B CA 1
ATOM 1497 C C . GLY B 1 10 ? 38.668 16.525 18.611 1.00 23.51 8 GLY B C 1
ATOM 1498 O O . GLY B 1 10 ? 39.324 15.509 18.367 1.00 22.58 8 GLY B O 1
ATOM 1499 N N . GLY B 1 11 ? 37.337 16.553 18.576 1.00 25.33 9 GLY B N 1
ATOM 1500 C CA . GLY B 1 11 ? 36.542 15.375 18.242 1.00 27.53 9 GLY B CA 1
ATOM 1501 C C . GLY B 1 11 ? 35.524 15.644 17.145 1.00 29.79 9 GLY B C 1
ATOM 1502 O O . GLY B 1 11 ? 35.489 16.727 16.537 1.00 29.81 9 GLY B O 1
ATOM 1503 N N . GLU B 1 12 ? 34.707 14.638 16.853 1.00 31.70 10 GLU B N 1
ATOM 1504 C CA . GLU B 1 12 ? 33.750 14.759 15.750 1.00 33.71 10 GLU B CA 1
ATOM 1505 C C . GLU B 1 12 ? 32.451 15.302 16.322 1.00 34.48 10 GLU B C 1
ATOM 1506 O O . GLU B 1 12 ? 32.136 15.084 17.503 1.00 34.31 10 GLU B O 1
ATOM 1508 N N . GLY B 1 13 ? 31.710 16.019 15.489 1.00 35.92 11 GLY B N 1
ATOM 1509 C CA . GLY B 1 13 ? 30.418 16.555 15.915 1.00 38.20 11 GLY B CA 1
ATOM 1510 C C . GLY B 1 13 ? 29.331 15.499 16.032 1.00 39.07 11 GLY B C 1
ATOM 1511 O O . GLY B 1 13 ? 29.593 14.301 15.860 1.00 39.71 11 GLY B O 1
ATOM 1512 N N . GLY B 1 14 ? 28.120 15.958 16.357 1.00 39.56 12 GLY B N 1
ATOM 1513 C CA . GLY B 1 14 ? 26.887 15.194 16.203 1.00 39.09 12 GLY B CA 1
ATOM 1514 C C . GLY B 1 14 ? 26.766 13.818 16.838 1.00 39.11 12 GLY B C 1
ATOM 1515 O O . GLY B 1 14 ? 26.120 12.940 16.267 1.00 38.82 12 GLY B O 1
ATOM 1516 N N . GLN B 1 15 ? 27.328 13.635 18.033 1.00 38.86 13 GLN B N 1
ATOM 1517 C CA . GLN B 1 15 ? 27.313 12.313 18.700 1.00 38.83 13 GLN B CA 1
ATOM 1518 C C . GLN B 1 15 ? 26.302 12.133 19.848 1.00 37.83 13 GLN B C 1
ATOM 1519 O O . GLN B 1 15 ? 25.791 11.024 20.063 1.00 38.84 13 GLN B O 1
ATOM 1525 N N . GLY B 1 16 ? 26.023 13.197 20.597 1.00 36.20 14 GLY B N 1
ATOM 1526 C CA . GLY B 1 16 ? 25.084 13.087 21.714 1.00 34.17 14 GLY B CA 1
ATOM 1527 C C . GLY B 1 16 ? 23.619 13.114 21.280 1.00 32.59 14 GLY B C 1
ATOM 1528 O O . GLY B 1 16 ? 23.295 13.485 20.148 1.00 31.95 14 GLY B O 1
ATOM 1529 N N . VAL B 1 17 ? 22.732 12.740 22.193 1.00 31.02 15 VAL B N 1
ATOM 1530 C CA . VAL B 1 17 ? 21.287 12.855 21.987 1.00 29.89 15 VAL B CA 1
ATOM 1531 C C . VAL B 1 17 ? 20.851 14.271 21.571 1.00 29.00 15 VAL B C 1
ATOM 1532 O O . VAL B 1 17 ? 19.911 14.440 20.795 1.00 28.62 15 VAL B O 1
ATOM 1536 N N . ILE B 1 18 ? 21.558 15.299 22.040 1.00 27.33 16 ILE B N 1
ATOM 1537 C CA . ILE B 1 18 ? 21.165 16.658 21.692 1.00 26.35 16 ILE B CA 1
ATOM 1538 C C . ILE B 1 18 ? 21.360 16.997 20.203 1.00 25.02 16 ILE B C 1
ATOM 1539 O O . ILE B 1 18 ? 20.760 17.941 19.685 1.00 25.16 16 ILE B O 1
ATOM 1544 N N . THR B 1 19 ? 22.144 16.180 19.507 1.00 23.66 17 THR B N 1
ATOM 1545 C CA . THR B 1 19 ? 22.251 16.218 18.036 1.00 23.29 17 THR B CA 1
ATOM 1546 C C . THR B 1 19 ? 20.871 16.147 17.334 1.00 22.30 17 THR B C 1
ATOM 1547 O O . THR B 1 19 ? 20.694 16.701 16.245 1.00 20.56 17 THR B O 1
ATOM 1551 N N . ALA B 1 20 ? 19.896 15.499 17.978 1.00 20.84 18 ALA B N 1
ATOM 1552 C CA . ALA B 1 20 ? 18.530 15.452 17.433 1.00 21.18 18 ALA B CA 1
ATOM 1553 C C . ALA B 1 20 ? 18.029 16.844 17.059 1.00 21.25 18 ALA B C 1
ATOM 1554 O O . ALA B 1 20 ? 17.452 17.038 16.003 1.00 21.44 18 ALA B O 1
ATOM 1556 N N . GLY B 1 21 ? 18.274 17.815 17.940 1.00 21.13 19 GLY B N 1
ATOM 1557 C CA . GLY B 1 21 ? 17.826 19.179 17.743 1.00 20.13 19 GLY B CA 1
ATOM 1558 C C . GLY B 1 21 ? 18.315 19.839 16.474 1.00 20.11 19 GLY B C 1
ATOM 1559 O O . GLY B 1 21 ? 17.528 20.375 15.705 1.00 19.38 19 GLY B O 1
ATOM 1560 N N . GLU B 1 22 ? 19.619 19.780 16.229 1.00 21.71 20 GLU B N 1
ATOM 1561 C CA . GLU B 1 22 ? 20.187 20.433 15.035 1.00 22.08 20 GLU B CA 1
ATOM 1562 C C . GLU B 1 22 ? 19.686 19.809 13.720 1.00 21.02 20 GLU B C 1
ATOM 1563 O O . GLU B 1 22 ? 19.412 20.510 12.733 1.00 19.56 20 GLU B O 1
ATOM 1569 N N . ILE B 1 23 ? 19.504 18.494 13.730 1.00 20.43 21 ILE B N 1
ATOM 1570 C CA . ILE B 1 23 ? 18.929 17.825 12.553 1.00 19.76 21 ILE B CA 1
ATOM 1571 C C . ILE B 1 23 ? 17.499 18.335 12.331 1.00 19.01 21 ILE B C 1
ATOM 1572 O O . ILE B 1 23 ? 17.129 18.759 11.235 1.00 17.74 21 ILE B O 1
ATOM 1577 N N . LEU B 1 24 ? 16.712 18.345 13.404 1.00 18.89 22 LEU B N 1
ATOM 1578 C CA . LEU B 1 24 ? 15.332 18.849 13.335 1.00 18.34 22 LEU B CA 1
ATOM 1579 C C . LEU B 1 24 ? 15.256 20.287 12.801 1.00 18.48 22 LEU B C 1
ATOM 1580 O O . LEU B 1 24 ? 14.462 20.586 11.888 1.00 17.53 22 LEU B O 1
ATOM 1585 N N . ALA B 1 25 ? 16.091 21.178 13.351 1.00 18.31 23 ALA B N 1
ATOM 1586 C CA . ALA B 1 25 ? 16.111 22.589 12.902 1.00 18.70 23 ALA B CA 1
ATOM 1587 C C . ALA B 1 25 ? 16.495 22.723 11.412 1.00 19.59 23 ALA B C 1
ATOM 1588 O O . ALA B 1 25 ? 15.835 23.446 10.640 1.00 19.00 23 ALA B O 1
ATOM 1590 N N . GLU B 1 26 ? 17.543 22.012 11.006 1.00 20.79 24 GLU B N 1
ATOM 1591 C CA . GLU B 1 26 ? 17.980 22.024 9.606 1.00 22.23 24 GLU B CA 1
ATOM 1592 C C . GLU B 1 26 ? 16.853 21.504 8.699 1.00 21.94 24 GLU B C 1
ATOM 1593 O O . GLU B 1 26 ? 16.586 22.084 7.626 1.00 21.99 24 GLU B O 1
ATOM 1599 N N . ALA B 1 27 ? 16.204 20.424 9.137 1.00 21.21 25 ALA B N 1
ATOM 1600 C CA . ALA B 1 27 ? 15.032 19.879 8.431 1.00 21.57 25 ALA B CA 1
ATOM 1601 C C . ALA B 1 27 ? 13.934 20.913 8.235 1.00 21.80 25 ALA B C 1
ATOM 1602 O O . ALA B 1 27 ? 13.410 21.038 7.131 1.00 22.10 25 ALA B O 1
ATOM 1604 N N . ALA B 1 28 ? 13.623 21.701 9.280 1.00 20.90 26 ALA B N 1
ATOM 1605 C CA . ALA B 1 28 ? 12.574 22.696 9.171 1.00 21.06 26 ALA B CA 1
ATOM 1606 C C . ALA B 1 28 ? 12.977 23.798 8.178 1.00 21.37 26 ALA B C 1
ATOM 1607 O O . ALA B 1 28 ? 12.166 24.253 7.371 1.00 21.39 26 ALA B O 1
ATOM 1609 N N . ILE B 1 29 ? 14.228 24.233 8.264 1.00 21.58 27 ILE B N 1
ATOM 1610 C CA . ILE B 1 29 ? 14.749 25.266 7.371 1.00 22.99 27 ILE B CA 1
ATOM 1611 C C . ILE B 1 29 ? 14.761 24.780 5.905 1.00 23.54 27 ILE B C 1
ATOM 1612 O O . ILE B 1 29 ? 14.398 25.541 5.006 1.00 22.94 27 ILE B O 1
ATOM 1617 N N . LYS B 1 30 ? 15.171 23.534 5.662 1.00 24.20 28 LYS B N 1
ATOM 1618 C CA . LYS B 1 30 ? 15.125 22.981 4.281 1.00 25.82 28 LYS B CA 1
ATOM 1619 C C . LYS B 1 30 ? 13.686 22.963 3.692 1.00 26.05 28 LYS B C 1
ATOM 1620 O O . LYS B 1 30 ? 13.496 23.183 2.489 1.00 25.73 28 LYS B O 1
ATOM 1626 N N . GLU B 1 31 ? 12.684 22.753 4.546 1.00 25.61 29 GLU B N 1
ATOM 1627 C CA . GLU B 1 31 ? 11.274 22.898 4.153 1.00 25.83 29 GLU B CA 1
ATOM 1628 C C . GLU B 1 31 ? 10.862 24.316 3.762 1.00 25.72 29 GLU B C 1
ATOM 1629 O O . GLU B 1 31 ? 9.827 24.493 3.158 1.00 26.86 29 GLU B O 1
ATOM 1635 N N . GLY B 1 32 ? 11.639 25.327 4.135 1.00 24.40 30 GLY B N 1
ATOM 1636 C CA . GLY B 1 32 ? 11.230 26.721 3.934 1.00 23.90 30 GLY B CA 1
ATOM 1637 C C . GLY B 1 32 ? 10.654 27.395 5.185 1.00 23.24 30 GLY B C 1
ATOM 1638 O O . GLY B 1 32 ? 10.158 28.527 5.117 1.00 23.45 30 GLY B O 1
ATOM 1639 N N . ARG B 1 33 ? 10.721 26.713 6.328 1.00 21.88 31 ARG B N 1
ATOM 1640 C CA . ARG B 1 33 ? 10.228 27.286 7.564 1.00 21.49 31 ARG B CA 1
ATOM 1641 C C . ARG B 1 33 ? 11.371 28.038 8.274 1.00 21.96 31 ARG B C 1
ATOM 1642 O O . ARG B 1 33 ? 12.502 27.996 7.811 1.00 22.28 31 ARG B O 1
ATOM 1650 N N . GLN B 1 34 ? 11.061 28.745 9.360 1.00 21.43 32 GLN B N 1
ATOM 1651 C CA . GLN B 1 34 ? 12.072 29.440 10.176 1.00 21.54 32 GLN B CA 1
ATOM 1652 C C . GLN B 1 34 ? 12.424 28.517 11.354 1.00 21.18 32 GLN B C 1
ATOM 1653 O O . GLN B 1 34 ? 11.540 27.841 11.882 1.00 21.11 32 GLN B O 1
ATOM 1659 N N . ALA B 1 35 ? 13.692 28.466 11.753 1.00 20.00 33 ALA B N 1
ATOM 1660 C CA . ALA B 1 35 ? 14.069 27.691 12.938 1.00 20.09 33 ALA B CA 1
ATOM 1661 C C . ALA B 1 35 ? 15.328 28.276 13.568 1.00 20.61 33 ALA B C 1
ATOM 1662 O O . ALA B 1 35 ? 16.202 28.791 12.843 1.00 21.54 33 ALA B O 1
ATOM 1664 N N . PHE B 1 36 ? 15.398 28.214 14.902 1.00 18.64 34 PHE B N 1
ATOM 1665 C CA . PHE B 1 36 ? 16.600 28.553 15.632 1.00 18.28 34 PHE B CA 1
ATOM 1666 C C . PHE B 1 36 ? 16.980 27.389 16.511 1.00 17.50 34 PHE B C 1
ATOM 1667 O O . PHE B 1 36 ? 16.121 26.619 16.969 1.00 16.95 34 PHE B O 1
ATOM 1675 N N . LYS B 1 37 ? 18.268 27.289 16.759 1.00 16.30 35 LYS B N 1
ATOM 1676 C CA . LYS B 1 37 ? 18.809 26.365 17.728 1.00 17.14 35 LYS B CA 1
ATOM 1677 C C . LYS B 1 37 ? 19.459 27.231 18.790 1.00 17.31 35 LYS B C 1
ATOM 1678 O O . LYS B 1 37 ? 20.381 27.999 18.490 1.00 16.16 35 LYS B O 1
ATOM 1684 N N . ALA B 1 38 ? 18.959 27.105 20.015 1.00 17.44 36 ALA B N 1
ATOM 1685 C CA . ALA B 1 38 ? 19.463 27.872 21.145 1.00 16.95 36 ALA B CA 1
ATOM 1686 C C . ALA B 1 38 ? 20.231 26.919 22.078 1.00 18.03 36 ALA B C 1
ATOM 1687 O O . ALA B 1 38 ? 19.790 25.795 22.363 1.00 17.13 36 ALA B O 1
ATOM 1689 N N . SER B 1 39 ? 21.397 27.365 22.536 1.00 18.01 37 SER B N 1
ATOM 1690 C CA . SER B 1 39 ? 22.331 26.516 23.249 1.00 17.43 37 SER B CA 1
ATOM 1691 C C . SER B 1 39 ? 22.726 27.206 24.551 1.00 17.94 37 SER B C 1
ATOM 1692 O O . SER B 1 39 ? 22.481 28.395 24.717 1.00 16.12 37 SER B O 1
ATOM 1695 N N . THR B 1 40 ? 23.387 26.456 25.440 1.00 18.97 38 THR B N 1
ATOM 1696 C CA . THR B 1 40 ? 23.833 26.984 26.722 1.00 20.78 38 THR B CA 1
ATOM 1697 C C . THR B 1 40 ? 25.165 26.384 27.092 1.00 20.48 38 THR B C 1
ATOM 1698 O O . THR B 1 40 ? 25.478 25.276 26.652 1.00 21.08 38 THR B O 1
ATOM 1702 N N . TYR B 1 41 ? 25.913 27.084 27.950 1.00 18.67 39 TYR B N 1
ATOM 1703 C CA . TYR B 1 41 ? 27.207 26.603 28.422 1.00 17.57 39 TYR B CA 1
ATOM 1704 C C . TYR B 1 41 ? 27.461 27.207 29.789 1.00 17.75 39 TYR B C 1
ATOM 1705 O O . TYR B 1 41 ? 26.761 28.135 30.179 1.00 17.43 39 TYR B O 1
ATOM 1714 N N . THR B 1 42 ? 28.457 26.696 30.508 1.00 17.85 40 THR B N 1
ATOM 1715 C CA . THR B 1 42 ? 28.728 27.183 31.855 1.00 19.48 40 THR B CA 1
ATOM 1716 C C . THR B 1 42 ? 30.204 27.457 32.025 1.00 18.29 40 THR B C 1
ATOM 1717 O O . THR B 1 42 ? 31.005 27.139 31.140 1.00 18.27 40 THR B O 1
ATOM 1721 N N . SER B 1 43 ? 30.562 28.038 33.169 1.00 17.42 41 SER B N 1
ATOM 1722 C CA . SER B 1 43 ? 31.948 28.279 33.523 1.00 16.87 41 SER B CA 1
ATOM 1723 C C . SER B 1 43 ? 32.587 27.021 34.170 1.00 18.08 41 SER B C 1
ATOM 1724 O O . SER B 1 43 ? 33.737 27.048 34.603 1.00 15.55 41 SER B O 1
ATOM 1727 N N . GLN B 1 44 ? 31.832 25.928 34.231 1.00 19.62 42 GLN B N 1
ATOM 1728 C CA . GLN B 1 44 ? 32.312 24.679 34.851 1.00 21.76 42 GLN B CA 1
ATOM 1729 C C . GLN B 1 44 ? 33.481 24.018 34.057 1.00 21.47 42 GLN B C 1
ATOM 1730 O O . GLN B 1 44 ? 33.569 24.115 32.830 1.00 20.45 42 GLN B O 1
ATOM 1736 N N . VAL B 1 45 ? 34.426 23.430 34.776 1.00 21.29 43 VAL B N 1
ATOM 1737 C CA . VAL B 1 45 ? 35.502 22.721 34.116 1.00 22.55 43 VAL B CA 1
ATOM 1738 C C . VAL B 1 45 ? 34.938 21.378 33.627 1.00 23.19 43 VAL B C 1
ATOM 1739 O O . VAL B 1 45 ? 35.003 21.049 32.444 1.00 22.97 43 VAL B O 1
ATOM 1743 N N . ARG B 1 46 ? 34.372 20.623 34.562 1.00 25.26 44 ARG B N 1
ATOM 1744 C CA . ARG B 1 46 ? 33.874 19.284 34.310 1.00 27.60 44 ARG B CA 1
ATOM 1745 C C . ARG B 1 46 ? 32.765 19.375 33.285 1.00 28.49 44 ARG B C 1
ATOM 1746 O O . ARG B 1 46 ? 32.043 20.376 33.222 1.00 28.29 44 ARG B O 1
ATOM 1754 N N . GLY B 1 47 ? 32.667 18.348 32.447 1.00 29.46 45 GLY B N 1
ATOM 1755 C CA . GLY B 1 47 ? 31.526 18.216 31.554 1.00 31.57 45 GLY B CA 1
ATOM 1756 C C . GLY B 1 47 ? 30.319 17.849 32.376 1.00 32.24 45 GLY B C 1
ATOM 1757 O O . GLY B 1 47 ? 30.437 17.384 33.516 1.00 33.49 45 GLY B O 1
ATOM 1758 N N . GLY B 1 48 ? 29.150 18.098 31.829 1.00 32.38 46 GLY B N 1
ATOM 1759 C CA . GLY B 1 48 ? 27.921 17.720 32.506 1.00 31.78 46 GLY B CA 1
ATOM 1760 C C . GLY B 1 48 ? 26.773 17.783 31.531 1.00 31.32 46 GLY B C 1
ATOM 1761 O O . GLY B 1 48 ? 26.999 17.931 30.327 1.00 30.78 46 GLY B O 1
ATOM 1762 N N . PRO B 1 49 ? 25.528 17.719 32.047 1.00 31.33 47 PRO B N 1
ATOM 1763 C CA . PRO B 1 49 ? 24.384 17.681 31.154 1.00 30.51 47 PRO B CA 1
ATOM 1764 C C . PRO B 1 49 ? 24.281 19.000 30.422 1.00 29.54 47 PRO B C 1
ATOM 1765 O O . PRO B 1 49 ? 24.654 20.023 30.952 1.00 27.92 47 PRO B O 1
ATOM 1769 N N . THR B 1 50 ? 23.811 18.986 29.187 1.00 28.73 48 THR B N 1
ATOM 1770 C CA . THR B 1 50 ? 23.405 20.255 28.613 1.00 28.64 48 THR B CA 1
ATOM 1771 C C . THR B 1 50 ? 22.082 20.084 27.865 1.00 26.38 48 THR B C 1
ATOM 1772 O O . THR B 1 50 ? 21.388 19.084 28.035 1.00 24.60 48 THR B O 1
ATOM 1776 N N . LYS B 1 51 ? 21.742 21.075 27.065 1.00 25.02 49 LYS B N 1
ATOM 1777 C CA . LYS B 1 51 ? 20.450 21.132 26.454 1.00 23.63 49 LYS B CA 1
ATOM 1778 C C . LYS B 1 51 ? 20.528 22.028 25.247 1.00 22.50 49 LYS B C 1
ATOM 1779 O O . LYS B 1 51 ? 21.401 22.903 25.162 1.00 21.35 49 LYS B O 1
ATOM 1785 N N . VAL B 1 52 ? 19.661 21.735 24.289 1.00 19.69 50 VAL B N 1
ATOM 1786 C CA . VAL B 1 52 ? 19.510 22.533 23.099 1.00 19.52 50 VAL B CA 1
ATOM 1787 C C . VAL B 1 52 ? 18.001 22.727 22.958 1.00 18.50 50 VAL B C 1
ATOM 1788 O O . VAL B 1 52 ? 17.218 21.763 23.139 1.00 17.44 50 VAL B O 1
ATOM 1792 N N . ASP B 1 53 ? 17.601 23.962 22.674 1.00 17.00 51 ASP B N 1
ATOM 1793 C CA . ASP B 1 53 ? 16.196 24.260 22.421 1.00 17.65 51 ASP B CA 1
ATOM 1794 C C . ASP B 1 53 ? 16.034 24.517 20.953 1.00 17.05 51 ASP B C 1
ATOM 1795 O O . ASP B 1 53 ? 16.877 25.189 20.355 1.00 17.51 51 ASP B O 1
ATOM 1800 N N . ILE B 1 54 ? 14.975 23.976 20.363 1.00 16.78 52 ILE B N 1
ATOM 1801 C CA . ILE B 1 54 ? 14.705 24.193 18.944 1.00 16.50 52 ILE B CA 1
ATOM 1802 C C . ILE B 1 54 ? 13.402 24.945 18.850 1.00 17.06 52 ILE B C 1
ATOM 1803 O O . ILE B 1 54 ? 12.392 24.554 19.466 1.00 17.07 52 ILE B O 1
ATOM 1808 N N . ILE B 1 55 ? 13.411 26.026 18.081 1.00 16.21 53 ILE B N 1
ATOM 1809 C CA . ILE B 1 55 ? 12.224 26.824 17.906 1.00 16.53 53 ILE B CA 1
ATOM 1810 C C . ILE B 1 55 ? 11.909 26.818 16.414 1.00 16.93 53 ILE B C 1
ATOM 1811 O O . ILE B 1 55 ? 12.770 27.183 15.611 1.00 15.83 53 ILE B O 1
ATOM 1816 N N . ILE B 1 56 ? 10.695 26.401 16.057 1.00 17.59 54 ILE B N 1
ATOM 1817 C CA . ILE B 1 56 ? 10.257 26.312 14.640 1.00 19.05 54 ILE B CA 1
ATOM 1818 C C . ILE B 1 56 ? 8.960 27.094 14.424 1.00 19.22 54 ILE B C 1
ATOM 1819 O O . ILE B 1 56 ? 8.021 26.970 15.202 1.00 18.12 54 ILE B O 1
ATOM 1824 N N . ASP B 1 57 ? 8.915 27.899 13.367 1.00 20.67 55 ASP B N 1
ATOM 1825 C CA . ASP B 1 57 ? 7.674 28.578 12.973 1.00 23.00 55 ASP B CA 1
ATOM 1826 C C . ASP B 1 57 ? 7.635 28.761 11.453 1.00 24.27 55 ASP B C 1
ATOM 1827 O O . ASP B 1 57 ? 8.650 28.603 10.773 1.00 23.66 55 ASP B O 1
ATOM 1832 N N . ASP B 1 58 ? 6.460 29.111 10.933 1.00 27.04 56 ASP B N 1
ATOM 1833 C CA . ASP B 1 58 ? 6.311 29.443 9.515 1.00 30.03 56 ASP B CA 1
ATOM 1834 C C . ASP B 1 58 ? 6.435 30.917 9.251 1.00 30.94 56 ASP B C 1
ATOM 1835 O O . ASP B 1 58 ? 6.337 31.331 8.110 1.00 32.62 56 ASP B O 1
ATOM 1840 N N . LYS B 1 59 ? 6.575 31.721 10.297 1.00 31.91 57 LYS B N 1
ATOM 1841 C CA . LYS B 1 59 ? 6.700 33.165 10.141 1.00 32.47 57 LYS B CA 1
ATOM 1842 C C . LYS B 1 59 ? 7.968 33.573 10.876 1.00 32.31 57 LYS B C 1
ATOM 1843 O O . LYS B 1 59 ? 8.564 32.757 11.577 1.00 32.28 57 LYS B O 1
ATOM 1849 N N . GLU B 1 60 ? 8.389 34.820 10.709 1.00 31.31 58 GLU B N 1
ATOM 1850 C CA . GLU B 1 60 ? 9.584 35.311 11.394 1.00 30.59 58 GLU B CA 1
ATOM 1851 C C . GLU B 1 60 ? 9.547 34.926 12.871 1.00 28.71 58 GLU B C 1
ATOM 1852 O O . GLU B 1 60 ? 8.498 35.021 13.509 1.00 28.32 58 GLU B O 1
ATOM 1858 N N . ILE B 1 61 ? 10.680 34.462 13.395 1.00 26.84 59 ILE B N 1
ATOM 1859 C CA . ILE B 1 61 ? 10.827 34.250 14.837 1.00 24.63 59 ILE B CA 1
ATOM 1860 C C . ILE B 1 61 ? 11.587 35.463 15.346 1.00 25.53 59 ILE B C 1
ATOM 1861 O O . ILE B 1 61 ? 12.761 35.649 15.016 1.00 25.47 59 ILE B O 1
ATOM 1866 N N . LEU B 1 62 ? 10.906 36.304 16.118 1.00 25.31 60 LEU B N 1
ATOM 1867 C CA . LEU B 1 62 ? 11.511 37.519 16.652 1.00 25.91 60 LEU B CA 1
ATOM 1868 C C . LEU B 1 62 ? 12.382 37.270 17.901 1.00 25.35 60 LEU B C 1
ATOM 1869 O O . LEU B 1 62 ? 13.238 38.092 18.228 1.00 25.95 60 LEU B O 1
ATOM 1874 N N . PHE B 1 63 ? 12.148 36.157 18.597 1.00 24.02 61 PHE B N 1
ATOM 1875 C CA . PHE B 1 63 ? 12.886 35.816 19.818 1.00 23.44 61 PHE B CA 1
ATOM 1876 C C . PHE B 1 63 ? 13.530 34.455 19.613 1.00 22.77 61 PHE B C 1
ATOM 1877 O O . PHE B 1 63 ? 12.835 33.450 19.620 1.00 23.11 61 PHE B O 1
ATOM 1885 N N . PRO B 1 64 ? 14.859 34.422 19.420 1.00 22.60 62 PRO B N 1
ATOM 1886 C CA . PRO B 1 64 ? 15.528 33.206 18.987 1.00 22.47 62 PRO B CA 1
ATOM 1887 C C . PRO B 1 64 ? 15.939 32.284 20.139 1.00 22.23 62 PRO B C 1
ATOM 1888 O O . PRO B 1 64 ? 16.951 31.584 20.022 1.00 22.58 62 PRO B O 1
ATOM 1892 N N . TYR B 1 65 ? 15.148 32.273 21.214 1.00 21.49 63 TYR B N 1
ATOM 1893 C CA . TYR B 1 65 ? 15.288 31.295 22.314 1.00 20.96 63 TYR B CA 1
ATOM 1894 C C . TYR B 1 65 ? 13.911 30.741 22.639 1.00 21.14 63 TYR B C 1
ATOM 1895 O O . TYR B 1 65 ? 12.895 31.296 22.209 1.00 20.82 63 TYR B O 1
ATOM 1904 N N . ALA B 1 66 ? 13.882 29.634 23.390 1.00 20.45 64 ALA B N 1
ATOM 1905 C CA . ALA B 1 66 ? 12.642 29.078 23.893 1.00 19.77 64 ALA B CA 1
ATOM 1906 C C . ALA B 1 66 ? 12.056 30.053 24.916 1.00 19.70 64 ALA B C 1
ATOM 1907 O O . ALA B 1 66 ? 12.808 30.693 25.649 1.00 20.11 64 ALA B O 1
ATOM 1909 N N . VAL B 1 67 ? 10.728 30.164 24.971 1.00 19.91 65 VAL B N 1
ATOM 1910 C CA . VAL B 1 67 ? 10.064 30.962 26.027 1.00 19.84 65 VAL B CA 1
ATOM 1911 C C . VAL B 1 67 ? 9.849 30.019 27.216 1.00 19.77 65 VAL B C 1
ATOM 1912 O O . VAL B 1 67 ? 9.118 29.027 27.092 1.00 19.44 65 VAL B O 1
ATOM 1916 N N . GLU B 1 68 ? 10.483 30.292 28.361 1.00 19.04 66 GLU B N 1
ATOM 1917 C CA . GLU B 1 68 ? 10.282 29.416 29.517 1.00 19.26 66 GLU B CA 1
ATOM 1918 C C . GLU B 1 68 ? 8.798 29.366 29.936 1.00 20.03 66 GLU B C 1
ATOM 1919 O O . GLU B 1 68 ? 8.166 30.402 30.087 1.00 20.33 66 GLU B O 1
ATOM 1925 N N . GLY B 1 69 ? 8.257 28.162 30.111 1.00 19.75 67 GLY B N 1
ATOM 1926 C CA . GLY B 1 69 ? 6.815 27.987 30.357 1.00 21.00 67 GLY B CA 1
ATOM 1927 C C . GLY B 1 69 ? 6.009 27.668 29.094 1.00 20.87 67 GLY B C 1
ATOM 1928 O O . GLY B 1 69 ? 4.845 27.337 29.190 1.00 22.52 67 GLY B O 1
ATOM 1929 N N . GLU B 1 70 ? 6.624 27.772 27.915 1.00 19.99 68 GLU B N 1
ATOM 1930 C CA . GLU B 1 70 ? 5.918 27.502 26.663 1.00 20.31 68 GLU B CA 1
ATOM 1931 C C . GLU B 1 70 ? 6.511 26.344 25.879 1.00 20.03 68 GLU B C 1
ATOM 1932 O O . GLU B 1 70 ? 6.122 26.113 24.755 1.00 19.96 68 GLU B O 1
ATOM 1938 N N . VAL B 1 71 ? 7.492 25.646 26.431 1.00 20.18 69 VAL B N 1
ATOM 1939 C CA . VAL B 1 71 ? 8.100 24.563 25.677 1.00 19.60 69 VAL B CA 1
ATOM 1940 C C . VAL B 1 71 ? 7.060 23.440 25.517 1.00 19.45 69 VAL B C 1
ATOM 1941 O O . VAL B 1 71 ? 6.387 23.096 26.483 1.00 19.37 69 VAL B O 1
ATOM 1945 N N . ASP B 1 72 ? 6.917 22.900 24.300 1.00 18.67 70 ASP B N 1
ATOM 1946 C CA . ASP B 1 72 ? 5.839 21.937 23.989 1.00 18.89 70 ASP B CA 1
ATOM 1947 C C . ASP B 1 72 ? 6.215 20.536 24.337 1.00 19.16 70 ASP B C 1
ATOM 1948 O O . ASP B 1 72 ? 5.371 19.757 24.745 1.00 20.19 70 ASP B O 1
ATOM 1953 N N . PHE B 1 73 ? 7.505 20.241 24.209 1.00 18.49 71 PHE B N 1
ATOM 1954 C CA . PHE B 1 73 ? 8.021 18.899 24.281 1.00 18.00 71 PHE B CA 1
ATOM 1955 C C . PHE B 1 73 ? 9.469 18.957 24.778 1.00 17.65 71 PHE B C 1
ATOM 1956 O O . PHE B 1 73 ? 10.236 19.825 24.356 1.00 16.50 71 PHE B O 1
ATOM 1964 N N . MET B 1 74 ? 9.826 18.006 25.634 1.00 17.59 72 MET B N 1
ATOM 1965 C CA . MET B 1 74 ? 11.199 17.807 26.090 1.00 17.76 72 MET B CA 1
ATOM 1966 C C . MET B 1 74 ? 11.543 16.328 25.992 1.00 18.36 72 MET B C 1
ATOM 1967 O O . MET B 1 74 ? 10.742 15.464 26.351 1.00 17.98 72 MET B O 1
ATOM 1972 N N . LEU B 1 75 ? 12.771 16.043 25.598 1.00 18.42 73 LEU B N 1
ATOM 1973 C CA . LEU B 1 75 ? 13.290 14.700 25.709 1.00 19.59 73 LEU B CA 1
ATOM 1974 C C . LEU B 1 75 ? 14.557 14.791 26.530 1.00 20.16 73 LEU B C 1
ATOM 1975 O O . LEU B 1 75 ? 15.408 15.661 26.292 1.00 19.81 73 LEU B O 1
ATOM 1980 N N . SER B 1 76 ? 14.694 13.877 27.483 1.00 20.19 74 SER B N 1
ATOM 1981 C CA . SER B 1 76 ? 15.747 13.973 28.447 1.00 22.35 74 SER B CA 1
ATOM 1982 C C . SER B 1 76 ? 16.362 12.608 28.750 1.00 22.33 74 SER B C 1
ATOM 1983 O O . SER B 1 76 ? 15.648 11.634 28.991 1.00 21.37 74 SER B O 1
ATOM 1986 N N . THR B 1 77 ? 17.686 12.532 28.693 1.00 22.62 75 THR B N 1
ATOM 1987 C CA . THR B 1 77 ? 18.383 11.304 29.037 1.00 24.12 75 THR B CA 1
ATOM 1988 C C . THR B 1 77 ? 19.294 11.452 30.256 1.00 23.84 75 THR B C 1
ATOM 1989 O O . THR B 1 77 ? 20.064 10.546 30.541 1.00 25.11 75 THR B O 1
ATOM 1993 N N . ALA B 1 78 ? 19.227 12.577 30.963 1.00 23.34 76 ALA B N 1
ATOM 1994 C CA . ALA B 1 78 ? 20.092 12.791 32.133 1.00 23.29 76 ALA B CA 1
ATOM 1995 C C . ALA B 1 78 ? 19.267 13.319 33.289 1.00 23.11 76 ALA B C 1
ATOM 1996 O O . ALA B 1 78 ? 18.544 14.294 33.108 1.00 22.56 76 ALA B O 1
ATOM 1998 N N . ASP B 1 79 ? 19.400 12.717 34.474 1.00 22.83 77 ASP B N 1
ATOM 1999 C CA . ASP B 1 79 ? 18.513 13.075 35.586 1.00 23.68 77 ASP B CA 1
ATOM 2000 C C . ASP B 1 79 ? 18.626 14.551 35.960 1.00 23.15 77 ASP B C 1
ATOM 2001 O O . ASP B 1 79 ? 17.611 15.207 36.134 1.00 23.43 77 ASP B O 1
ATOM 2006 N N . LYS B 1 80 ? 19.849 15.062 36.085 1.00 22.28 78 LYS B N 1
ATOM 2007 C CA . LYS B 1 80 ? 20.030 16.454 36.513 1.00 23.23 78 LYS B CA 1
ATOM 2008 C C . LYS B 1 80 ? 19.517 17.439 35.457 1.00 22.95 78 LYS B C 1
ATOM 2009 O O . LYS B 1 80 ? 19.066 18.535 35.797 1.00 23.25 78 LYS B O 1
ATOM 2015 N N . GLY B 1 81 ? 19.602 17.045 34.185 1.00 21.74 79 GLY B N 1
ATOM 2016 C CA . GLY B 1 81 ? 19.106 17.875 33.088 1.00 21.51 79 GLY B CA 1
ATOM 2017 C C . GLY B 1 81 ? 17.592 17.888 33.088 1.00 21.10 79 GLY B C 1
ATOM 2018 O O . GLY B 1 81 ? 16.973 18.941 32.898 1.00 21.16 79 GLY B O 1
ATOM 2019 N N . TYR B 1 82 ? 16.987 16.726 33.333 1.00 21.03 80 TYR B N 1
ATOM 2020 C CA . TYR B 1 82 ? 15.532 16.663 33.497 1.00 21.28 80 TYR B CA 1
ATOM 2021 C C . TYR B 1 82 ? 15.109 17.604 34.632 1.00 21.50 80 TYR B C 1
ATOM 2022 O O . TYR B 1 82 ? 14.273 18.505 34.443 1.00 21.05 80 TYR B O 1
ATOM 2031 N N . LYS B 1 83 ? 15.708 17.406 35.807 1.00 20.89 81 LYS B N 1
ATOM 2032 C CA . LYS B 1 83 ? 15.305 18.163 37.003 1.00 21.12 81 LYS B CA 1
ATOM 2033 C C . LYS B 1 83 ? 15.579 19.673 36.854 1.00 21.00 81 LYS B C 1
ATOM 2034 O O . LYS B 1 83 ? 14.813 20.504 37.332 1.00 21.69 81 LYS B O 1
ATOM 2040 N N . GLY B 1 84 ? 16.648 20.024 36.154 1.00 20.89 82 GLY B N 1
ATOM 2041 C CA . GLY B 1 84 ? 17.009 21.433 36.005 1.00 20.42 82 GLY B CA 1
ATOM 2042 C C . GLY B 1 84 ? 16.202 22.215 34.977 1.00 20.53 82 GLY B C 1
ATOM 2043 O O . GLY B 1 84 ? 15.949 23.429 35.152 1.00 19.42 82 GLY B O 1
ATOM 2044 N N . PHE B 1 85 ? 15.807 21.534 33.905 1.00 19.24 83 PHE B N 1
ATOM 2045 C CA . PHE B 1 85 ? 15.197 22.206 32.754 1.00 19.63 83 PHE B CA 1
ATOM 2046 C C . PHE B 1 85 ? 13.703 21.950 32.504 1.00 18.85 83 PHE B C 1
ATOM 2047 O O . PHE B 1 85 ? 13.089 22.686 31.725 1.00 18.70 83 PHE B O 1
ATOM 2055 N N . ARG B 1 86 ? 13.122 20.908 33.103 1.00 19.23 84 ARG B N 1
ATOM 2056 C CA . ARG B 1 86 ? 11.717 20.558 32.779 1.00 18.68 84 ARG B CA 1
ATOM 2057 C C . ARG B 1 86 ? 10.702 21.628 33.220 1.00 19.00 84 ARG B C 1
ATOM 2058 O O . ARG B 1 86 ? 9.596 21.701 32.674 1.00 19.93 84 ARG B O 1
ATOM 2066 N N . GLY B 1 87 ? 11.094 22.466 34.182 1.00 18.68 85 GLY B N 1
ATOM 2067 C CA . GLY B 1 87 ? 10.262 23.540 34.682 1.00 18.22 85 GLY B CA 1
ATOM 2068 C C . GLY B 1 87 ? 9.851 24.531 33.609 1.00 18.64 85 GLY B C 1
ATOM 2069 O O . GLY B 1 87 ? 8.884 25.250 33.794 1.00 18.34 85 GLY B O 1
ATOM 2070 N N . GLY B 1 88 ? 10.572 24.566 32.483 1.00 18.55 86 GLY B N 1
ATOM 2071 C CA . GLY B 1 88 ? 10.170 25.416 31.327 1.00 17.90 86 GLY B CA 1
ATOM 2072 C C . GLY B 1 88 ? 9.143 24.808 30.360 1.00 17.16 86 GLY B C 1
ATOM 2073 O O . GLY B 1 88 ? 8.671 25.499 29.429 1.00 16.21 86 GLY B O 1
ATOM 2074 N N . VAL B 1 89 ? 8.826 23.520 30.538 1.00 17.39 87 VAL B N 1
ATOM 2075 C CA . VAL B 1 89 ? 7.812 22.833 29.693 1.00 17.84 87 VAL B CA 1
ATOM 2076 C C . VAL B 1 89 ? 6.406 23.300 30.116 1.00 18.10 87 VAL B C 1
ATOM 2077 O O . VAL B 1 89 ? 6.107 23.325 31.307 1.00 17.13 87 VAL B O 1
ATOM 2081 N N . LYS B 1 90 ? 5.563 23.662 29.147 1.00 19.17 88 LYS B N 1
ATOM 2082 C CA . LYS B 1 90 ? 4.180 24.072 29.442 1.00 19.86 88 LYS B CA 1
ATOM 2083 C C . LYS B 1 90 ? 3.475 22.995 30.249 1.00 20.05 88 LYS B C 1
ATOM 2084 O O . LYS B 1 90 ? 3.775 21.806 30.104 1.00 19.34 88 LYS B O 1
ATOM 2090 N N . GLU B 1 91 ? 2.582 23.397 31.157 1.00 21.26 89 GLU B N 1
ATOM 2091 C CA . GLU B 1 91 ? 1.802 22.398 31.894 1.00 21.88 89 GLU B CA 1
ATOM 2092 C C . GLU B 1 91 ? 1.065 21.538 30.896 1.00 20.90 89 GLU B C 1
ATOM 2093 O O . GLU B 1 91 ? 0.607 22.044 29.872 1.00 20.84 89 GLU B O 1
ATOM 2099 N N . GLY B 1 92 ? 0.993 20.239 31.156 1.00 20.93 90 GLY B N 1
ATOM 2100 C CA . GLY B 1 92 ? 0.394 19.305 30.181 1.00 21.86 90 GLY B CA 1
ATOM 2101 C C . GLY B 1 92 ? 1.247 19.061 28.935 1.00 22.27 90 GLY B C 1
ATOM 2102 O O . GLY B 1 92 ? 0.836 18.313 28.023 1.00 21.33 90 GLY B O 1
ATOM 2103 N N . GLY B 1 93 ? 2.439 19.673 28.880 1.00 22.00 91 GLY B N 1
ATOM 2104 C CA . GLY B 1 93 ? 3.387 19.384 27.788 1.00 21.49 91 GLY B CA 1
ATOM 2105 C C . GLY B 1 93 ? 3.877 17.946 27.834 1.00 21.26 91 GLY B C 1
ATOM 2106 O O . GLY B 1 93 ? 3.757 17.277 28.857 1.00 21.98 91 GLY B O 1
ATOM 2107 N N . ILE B 1 94 ? 4.421 17.456 26.725 1.00 21.19 92 ILE B N 1
ATOM 2108 C CA . ILE B 1 94 ? 4.939 16.087 26.664 1.00 20.73 92 ILE B CA 1
ATOM 2109 C C . ILE B 1 94 ? 6.430 16.036 27.016 1.00 20.11 92 ILE B C 1
ATOM 2110 O O . ILE B 1 94 ? 7.218 16.825 26.510 1.00 20.43 92 ILE B O 1
ATOM 2115 N N . ILE B 1 95 ? 6.808 15.105 27.883 1.00 19.31 93 ILE B N 1
ATOM 2116 C CA . ILE B 1 95 ? 8.190 14.862 28.198 1.00 19.43 93 ILE B CA 1
ATOM 2117 C C . ILE B 1 95 ? 8.458 13.372 28.051 1.00 20.18 93 ILE B C 1
ATOM 2118 O O . ILE B 1 95 ? 7.786 12.541 28.672 1.00 20.77 93 ILE B O 1
ATOM 2123 N N . VAL B 1 96 ? 9.465 13.041 27.246 1.00 20.06 94 VAL B N 1
ATOM 2124 C CA . VAL B 1 96 ? 9.952 11.684 27.132 1.00 19.76 94 VAL B CA 1
ATOM 2125 C C . VAL B 1 96 ? 11.236 11.577 27.951 1.00 20.54 94 VAL B C 1
ATOM 2126 O O . VAL B 1 96 ? 12.127 12.434 27.824 1.00 20.43 94 VAL B O 1
ATOM 2130 N N . VAL B 1 97 ? 11.318 10.562 28.817 1.00 20.58 95 VAL B N 1
ATOM 2131 C CA . VAL B 1 97 ? 12.508 10.357 29.629 1.00 21.46 95 VAL B CA 1
ATOM 2132 C C . VAL B 1 97 ? 13.076 8.962 29.453 1.00 22.66 95 VAL B C 1
ATOM 2133 O O . VAL B 1 97 ? 12.347 8.019 29.112 1.00 22.31 95 VAL B O 1
ATOM 2137 N N . GLU B 1 98 ? 14.381 8.839 29.690 1.00 23.38 96 GLU B N 1
ATOM 2138 C CA . GLU B 1 98 ? 15.060 7.561 29.633 1.00 25.21 96 GLU B CA 1
ATOM 2139 C C . GLU B 1 98 ? 14.966 7.008 31.064 1.00 25.96 96 GLU B C 1
ATOM 2140 O O . GLU B 1 98 ? 15.634 7.533 31.968 1.00 26.24 96 GLU B O 1
ATOM 2146 N N . PRO B 1 99 ? 14.154 5.957 31.273 1.00 26.30 97 PRO B N 1
ATOM 2147 C CA . PRO B 1 99 ? 13.865 5.483 32.631 1.00 27.25 97 PRO B CA 1
ATOM 2148 C C . PRO B 1 99 ? 15.062 4.820 33.324 1.00 27.69 97 PRO B C 1
ATOM 2149 O O . PRO B 1 99 ? 15.062 4.700 34.544 1.00 27.20 97 PRO B O 1
ATOM 2153 N N . ASN B 1 100 ? 16.055 4.376 32.554 1.00 28.42 98 ASN B N 1
ATOM 2154 C CA . ASN B 1 100 ? 17.291 3.872 33.145 1.00 29.83 98 ASN B CA 1
ATOM 2155 C C . ASN B 1 100 ? 18.132 4.958 33.803 1.00 29.99 98 ASN B C 1
ATOM 2156 O O . ASN B 1 100 ? 19.015 4.641 34.592 1.00 30.86 98 ASN B O 1
ATOM 2161 N N . LEU B 1 101 ? 17.838 6.227 33.485 1.00 29.04 99 LEU B N 1
ATOM 2162 C CA . LEU B 1 101 ? 18.692 7.358 33.847 1.00 28.40 99 LEU B CA 1
ATOM 2163 C C . LEU B 1 101 ? 17.946 8.525 34.521 1.00 27.80 99 LEU B C 1
ATOM 2164 O O . LEU B 1 101 ? 18.522 9.256 35.321 1.00 28.23 99 LEU B O 1
ATOM 2169 N N . VAL B 1 102 ? 16.672 8.700 34.197 1.00 26.71 100 VAL B N 1
ATOM 2170 C CA . VAL B 1 102 ? 15.901 9.846 34.692 1.00 26.43 100 VAL B CA 1
ATOM 2171 C C . VAL B 1 102 ? 14.832 9.353 35.661 1.00 26.69 100 VAL B C 1
ATOM 2172 O O . VAL B 1 102 ? 14.130 8.390 35.370 1.00 25.17 100 VAL B O 1
ATOM 2176 N N . HIS B 1 103 ? 14.724 10.010 36.813 1.00 27.83 101 HIS B N 1
ATOM 2177 C CA . HIS B 1 103 ? 13.758 9.599 37.841 1.00 29.41 101 HIS B CA 1
ATOM 2178 C C . HIS B 1 103 ? 12.984 10.792 38.393 1.00 29.79 101 HIS B C 1
ATOM 2179 O O . HIS B 1 103 ? 13.398 11.383 39.399 1.00 30.27 101 HIS B O 1
ATOM 2186 N N . PRO B 1 104 ? 11.862 11.149 37.733 1.00 30.08 102 PRO B N 1
ATOM 2187 C CA . PRO B 1 104 ? 11.072 12.308 38.162 1.00 30.60 102 PRO B CA 1
ATOM 2188 C C . PRO B 1 104 ? 10.517 12.120 39.567 1.00 31.43 102 PRO B C 1
ATOM 2189 O O . PRO B 1 104 ? 10.306 10.983 40.007 1.00 30.41 102 PRO B O 1
ATOM 2193 N N . GLU B 1 105 ? 10.336 13.240 40.275 1.00 32.39 103 GLU B N 1
ATOM 2194 C CA . GLU B 1 105 ? 9.537 13.278 41.497 1.00 32.96 103 GLU B CA 1
ATOM 2195 C C . GLU B 1 105 ? 8.085 12.927 41.138 1.00 32.86 103 GLU B C 1
ATOM 2196 O O . GLU B 1 105 ? 7.615 13.258 40.049 1.00 31.67 103 GLU B O 1
ATOM 2202 N N . SER B 1 106 ? 7.373 12.262 42.048 1.00 33.51 104 SER B N 1
ATOM 2203 C CA . SER B 1 106 ? 6.039 11.753 41.737 1.00 34.29 104 SER B CA 1
ATOM 2204 C C . SER B 1 106 ? 5.049 12.839 41.287 1.00 33.89 104 SER B C 1
ATOM 2205 O O . SER B 1 106 ? 4.264 12.607 40.371 1.00 33.84 104 SER B O 1
ATOM 2208 N N . GLU B 1 107 ? 5.116 14.027 41.884 1.00 34.33 105 GLU B N 1
ATOM 2209 C CA A GLU B 1 107 ? 4.207 15.124 41.514 0.50 34.59 105 GLU B CA 1
ATOM 2210 C CA B GLU B 1 107 ? 4.201 15.119 41.513 0.50 34.59 105 GLU B CA 1
ATOM 2211 C C . GLU B 1 107 ? 4.355 15.562 40.053 1.00 34.42 105 GLU B C 1
ATOM 2212 O O . GLU B 1 107 ? 3.408 16.091 39.450 1.00 34.19 105 GLU B O 1
ATOM 2223 N N . ASP B 1 108 ? 5.536 15.335 39.474 1.00 33.53 106 ASP B N 1
ATOM 2224 C CA . ASP B 1 108 ? 5.760 15.726 38.084 1.00 32.56 106 ASP B CA 1
ATOM 2225 C C . ASP B 1 108 ? 4.738 15.062 37.160 1.00 32.17 106 ASP B C 1
ATOM 2226 O O . ASP B 1 108 ? 4.303 15.672 36.188 1.00 31.46 106 ASP B O 1
ATOM 2231 N N . TYR B 1 109 ? 4.340 13.826 37.478 1.00 31.97 107 TYR B N 1
ATOM 2232 C CA . TYR B 1 109 ? 3.401 13.080 36.626 1.00 31.57 107 TYR B CA 1
ATOM 2233 C C . TYR B 1 109 ? 2.008 13.715 36.574 1.00 32.46 107 TYR B C 1
ATOM 2234 O O . TYR B 1 109 ? 1.189 13.378 35.695 1.00 32.72 107 TYR B O 1
ATOM 2243 N N . LYS B 1 110 ? 1.757 14.650 37.495 1.00 32.94 108 LYS B N 1
ATOM 2244 C CA . LYS B 1 110 ? 0.520 15.429 37.501 1.00 33.83 108 LYS B CA 1
ATOM 2245 C C . LYS B 1 110 ? 0.600 16.691 36.634 1.00 33.11 108 LYS B C 1
ATOM 2246 O O . LYS B 1 110 ? -0.420 17.112 36.067 1.00 33.27 108 LYS B O 1
ATOM 2252 N N . LYS B 1 111 ? 1.798 17.284 36.535 1.00 31.32 109 LYS B N 1
ATOM 2253 C CA . LYS B 1 111 ? 1.983 18.539 35.798 1.00 30.03 109 LYS B CA 1
ATOM 2254 C C . LYS B 1 111 ? 2.203 18.332 34.303 1.00 28.31 109 LYS B C 1
ATOM 2255 O O . LYS B 1 111 ? 1.796 19.173 33.506 1.00 26.96 109 LYS B O 1
ATOM 2261 N N . TRP B 1 112 ? 2.877 17.233 33.949 1.00 27.03 110 TRP B N 1
ATOM 2262 C CA . TRP B 1 112 ? 3.241 16.921 32.564 1.00 25.71 110 TRP B CA 1
ATOM 2263 C C . TRP B 1 112 ? 2.812 15.519 32.157 1.00 25.40 110 TRP B C 1
ATOM 2264 O O . TRP B 1 112 ? 2.596 14.659 33.014 1.00 25.29 110 TRP B O 1
ATOM 2275 N N . GLN B 1 113 ? 2.701 15.300 30.851 1.00 24.40 111 GLN B N 1
ATOM 2276 C CA . GLN B 1 113 ? 2.503 13.958 30.286 1.00 24.45 111 GLN B CA 1
ATOM 2277 C C . GLN B 1 113 ? 3.859 13.317 29.998 1.00 23.62 111 GLN B C 1
ATOM 2278 O O . GLN B 1 113 ? 4.501 13.647 28.990 1.00 21.81 111 GLN B O 1
ATOM 2284 N N . ILE B 1 114 ? 4.253 12.380 30.868 1.00 23.00 112 ILE B N 1
ATOM 2285 C CA . ILE B 1 114 ? 5.583 11.808 30.862 1.00 22.92 112 ILE B CA 1
ATOM 2286 C C . ILE B 1 114 ? 5.617 10.389 30.291 1.00 23.30 112 ILE B C 1
ATOM 2287 O O . ILE B 1 114 ? 4.859 9.525 30.721 1.00 23.13 112 ILE B O 1
ATOM 2292 N N . PHE B 1 115 ? 6.474 10.172 29.300 1.00 22.86 113 PHE B N 1
ATOM 2293 C CA . PHE B 1 115 ? 6.604 8.854 28.676 1.00 23.86 113 PHE B CA 1
ATOM 2294 C C . PHE B 1 115 ? 8.002 8.312 28.931 1.00 24.61 113 PHE B C 1
ATOM 2295 O O . PHE B 1 115 ? 8.977 9.058 28.872 1.00 25.05 113 PHE B O 1
ATOM 2303 N N . GLU B 1 116 ? 8.107 7.017 29.206 1.00 24.62 114 GLU B N 1
ATOM 2304 C CA . GLU B 1 116 ? 9.396 6.387 29.402 1.00 24.93 114 GLU B CA 1
ATOM 2305 C C . GLU B 1 116 ? 9.763 5.581 28.148 1.00 24.71 114 GLU B C 1
ATOM 2306 O O . GLU B 1 116 ? 9.022 4.690 27.737 1.00 24.19 114 GLU B O 1
ATOM 2312 N N . ILE B 1 117 ? 10.869 5.946 27.510 1.00 23.37 115 ILE B N 1
ATOM 2313 C CA . ILE B 1 117 ? 11.369 5.212 26.350 1.00 23.38 115 ILE B CA 1
ATOM 2314 C C . ILE B 1 117 ? 12.873 5.044 26.564 1.00 24.66 115 ILE B C 1
ATOM 2315 O O . ILE B 1 117 ? 13.584 6.039 26.773 1.00 25.30 115 ILE B O 1
ATOM 2320 N N . PRO B 1 118 ? 13.361 3.789 26.546 1.00 25.21 116 PRO B N 1
ATOM 2321 C CA . PRO B 1 118 ? 14.785 3.536 26.813 1.00 26.05 116 PRO B CA 1
ATOM 2322 C C . PRO B 1 118 ? 15.640 3.716 25.540 1.00 25.85 116 PRO B C 1
ATOM 2323 O O . PRO B 1 118 ? 16.158 2.738 24.982 1.00 25.67 116 PRO B O 1
ATOM 2327 N N . ILE B 1 119 ? 15.744 4.973 25.106 1.00 25.25 117 ILE B N 1
ATOM 2328 C CA . ILE B 1 119 ? 16.425 5.400 23.890 1.00 26.40 117 ILE B CA 1
ATOM 2329 C C . ILE B 1 119 ? 17.836 4.792 23.764 1.00 27.08 117 ILE B C 1
ATOM 2330 O O . ILE B 1 119 ? 18.245 4.340 22.700 1.00 26.75 117 ILE B O 1
ATOM 2335 N N . ILE B 1 120 ? 18.570 4.773 24.867 1.00 28.55 118 ILE B N 1
ATOM 2336 C CA . ILE B 1 120 ? 19.976 4.368 24.805 1.00 29.71 118 ILE B CA 1
ATOM 2337 C C . ILE B 1 120 ? 20.118 2.853 24.604 1.00 30.22 118 ILE B C 1
ATOM 2338 O O . ILE B 1 120 ? 20.956 2.392 23.809 1.00 30.52 118 ILE B O 1
ATOM 2343 N N . THR B 1 121 ? 19.261 2.094 25.269 1.00 30.10 119 THR B N 1
ATOM 2344 C CA . THR B 1 121 ? 19.187 0.654 25.063 1.00 31.45 119 THR B CA 1
ATOM 2345 C C . THR B 1 121 ? 18.740 0.315 23.643 1.00 30.81 119 THR B C 1
ATOM 2346 O O . THR B 1 121 ? 19.262 -0.618 23.026 1.00 31.00 119 THR B O 1
ATOM 2350 N N . ILE B 1 122 ? 17.754 1.056 23.147 1.00 29.89 120 ILE B N 1
ATOM 2351 C CA . ILE B 1 122 ? 17.273 0.871 21.781 1.00 29.66 120 ILE B CA 1
ATOM 2352 C C . ILE B 1 122 ? 18.430 1.047 20.794 1.00 29.33 120 ILE B C 1
ATOM 2353 O O . ILE B 1 122 ? 18.706 0.162 19.990 1.00 29.42 120 ILE B O 1
ATOM 2358 N N . ALA B 1 123 ? 19.111 2.176 20.887 1.00 29.65 121 ALA B N 1
ATOM 2359 C CA . ALA B 1 123 ? 20.255 2.483 20.033 1.00 30.32 121 ALA B CA 1
ATOM 2360 C C . ALA B 1 123 ? 21.366 1.437 20.150 1.00 30.92 121 ALA B C 1
ATOM 2361 O O . ALA B 1 123 ? 21.876 0.949 19.141 1.00 30.50 121 ALA B O 1
ATOM 2363 N N . LYS B 1 124 ? 21.713 1.091 21.385 1.00 32.20 122 LYS B N 1
ATOM 2364 C CA . LYS B 1 124 ? 22.845 0.203 21.681 1.00 33.73 122 LYS B CA 1
ATOM 2365 C C . LYS B 1 124 ? 22.551 -1.257 21.304 1.00 34.22 122 LYS B C 1
ATOM 2366 O O . LYS B 1 124 ? 23.351 -1.884 20.606 1.00 34.01 122 LYS B O 1
ATOM 2372 N N . ASP B 1 125 ? 21.391 -1.768 21.723 1.00 34.87 123 ASP B N 1
ATOM 2373 C CA . ASP B 1 125 ? 21.025 -3.185 21.523 1.00 35.78 123 ASP B CA 1
ATOM 2374 C C . ASP B 1 125 ? 20.216 -3.502 20.281 1.00 35.72 123 ASP B C 1
ATOM 2375 O O . ASP B 1 125 ? 20.486 -4.499 19.612 1.00 36.53 123 ASP B O 1
ATOM 2380 N N . GLU B 1 126 ? 19.216 -2.684 19.973 1.00 35.28 124 GLU B N 1
ATOM 2381 C CA . GLU B 1 126 ? 18.320 -3.004 18.861 1.00 34.81 124 GLU B CA 1
ATOM 2382 C C . GLU B 1 126 ? 18.820 -2.506 17.526 1.00 34.50 124 GLU B C 1
ATOM 2383 O O . GLU B 1 126 ? 18.577 -3.152 16.503 1.00 34.32 124 GLU B O 1
ATOM 2389 N N . VAL B 1 127 ? 19.484 -1.348 17.532 1.00 33.89 125 VAL B N 1
ATOM 2390 C CA . VAL B 1 127 ? 20.092 -0.807 16.314 1.00 33.95 125 VAL B CA 1
ATOM 2391 C C . VAL B 1 127 ? 21.499 -1.376 16.167 1.00 34.39 125 VAL B C 1
ATOM 2392 O O . VAL B 1 127 ? 21.954 -1.603 15.057 1.00 35.19 125 VAL B O 1
ATOM 2396 N N . GLY B 1 128 ? 22.184 -1.613 17.287 1.00 34.55 126 GLY B N 1
ATOM 2397 C CA . GLY B 1 128 ? 23.548 -2.140 17.249 1.00 33.92 126 GLY B CA 1
ATOM 2398 C C . GLY B 1 128 ? 24.601 -1.058 17.237 1.00 34.17 126 GLY B C 1
ATOM 2399 O O . GLY B 1 128 ? 25.770 -1.323 16.941 1.00 34.62 126 GLY B O 1
ATOM 2400 N N . ASN B 1 129 ? 24.201 0.172 17.558 1.00 33.33 127 ASN B N 1
ATOM 2401 C CA . ASN B 1 129 ? 25.142 1.294 17.601 1.00 32.74 127 ASN B CA 1
ATOM 2402 C C . ASN B 1 129 ? 24.600 2.459 18.430 1.00 32.21 127 ASN B C 1
ATOM 2403 O O . ASN B 1 129 ? 23.722 3.206 17.983 1.00 31.56 127 ASN B O 1
ATOM 2408 N N . VAL B 1 130 ? 25.158 2.616 19.624 1.00 31.40 128 VAL B N 1
ATOM 2409 C CA . VAL B 1 130 ? 24.725 3.642 20.589 1.00 31.23 128 VAL B CA 1
ATOM 2410 C C . VAL B 1 130 ? 24.768 5.085 20.035 1.00 30.73 128 VAL B C 1
ATOM 2411 O O . VAL B 1 130 ? 23.980 5.948 20.452 1.00 31.47 128 VAL B O 1
ATOM 2415 N N . ALA B 1 131 ? 25.674 5.343 19.097 1.00 30.02 129 ALA B N 1
ATOM 2416 C CA . ALA B 1 131 ? 25.750 6.634 18.390 1.00 29.40 129 ALA B CA 1
ATOM 2417 C C . ALA B 1 131 ? 24.525 6.960 17.498 1.00 28.67 129 ALA B C 1
ATOM 2418 O O . ALA B 1 131 ? 24.426 8.068 17.000 1.00 29.26 129 ALA B O 1
ATOM 2420 N N . THR B 1 132 ? 23.619 6.008 17.272 1.00 27.06 130 THR B N 1
ATOM 2421 C CA . THR B 1 132 ? 22.362 6.345 16.594 1.00 25.40 130 THR B CA 1
ATOM 2422 C C . THR B 1 132 ? 21.293 6.904 17.573 1.00 24.77 130 THR B C 1
ATOM 2423 O O . THR B 1 132 ? 20.162 7.212 17.165 1.00 23.93 130 THR B O 1
ATOM 2427 N N . GLN B 1 133 ? 21.651 7.023 18.851 1.00 23.80 131 GLN B N 1
ATOM 2428 C CA . GLN B 1 133 ? 20.689 7.454 19.871 1.00 23.72 131 GLN B CA 1
ATOM 2429 C C . GLN B 1 133 ? 20.053 8.822 19.524 1.00 22.23 131 GLN B C 1
ATOM 2430 O O . GLN B 1 133 ? 18.894 9.044 19.805 1.00 22.30 131 GLN B O 1
ATOM 2436 N N . SER B 1 134 ? 20.793 9.721 18.884 1.00 21.05 132 SER B N 1
ATOM 2437 C CA . SER B 1 134 ? 20.229 11.019 18.507 1.00 21.24 132 SER B CA 1
ATOM 2438 C C . SER B 1 134 ? 19.097 10.896 17.466 1.00 20.35 132 SER B C 1
ATOM 2439 O O . SER B 1 134 ? 18.197 11.713 17.435 1.00 20.25 132 SER B O 1
ATOM 2442 N N . VAL B 1 135 ? 19.172 9.877 16.612 1.00 19.79 133 VAL B N 1
ATOM 2443 C CA . VAL B 1 135 ? 18.185 9.676 15.555 1.00 18.88 133 VAL B CA 1
ATOM 2444 C C . VAL B 1 135 ? 16.961 8.926 16.092 1.00 18.59 133 VAL B C 1
ATOM 2445 O O . VAL B 1 135 ? 15.831 9.216 15.703 1.00 18.29 133 VAL B O 1
ATOM 2449 N N . VAL B 1 136 ? 17.176 7.987 17.011 1.00 18.66 134 VAL B N 1
ATOM 2450 C CA . VAL B 1 136 ? 16.071 7.438 17.781 1.00 19.29 134 VAL B CA 1
ATOM 2451 C C . VAL B 1 136 ? 15.292 8.596 18.441 1.00 18.99 134 VAL B C 1
ATOM 2452 O O . VAL B 1 136 ? 14.065 8.698 18.284 1.00 18.10 134 VAL B O 1
ATOM 2456 N N . ALA B 1 137 ? 16.022 9.465 19.158 1.00 17.99 135 ALA B N 1
ATOM 2457 C CA . ALA B 1 137 ? 15.447 10.647 19.822 1.00 17.97 135 ALA B CA 1
ATOM 2458 C C . ALA B 1 137 ? 14.763 11.613 18.853 1.00 17.69 135 ALA B C 1
ATOM 2459 O O . ALA B 1 137 ? 13.653 12.102 19.117 1.00 18.60 135 ALA B O 1
ATOM 2461 N N . LEU B 1 138 ? 15.380 11.846 17.706 1.00 17.24 136 LEU B N 1
ATOM 2462 C CA . LEU B 1 138 ? 14.805 12.731 16.693 1.00 16.57 136 LEU B CA 1
ATOM 2463 C C . LEU B 1 138 ? 13.425 12.269 16.197 1.00 16.96 136 LEU B C 1
ATOM 2464 O O . LEU B 1 138 ? 12.486 13.073 16.095 1.00 17.03 136 LEU B O 1
ATOM 2469 N N . ALA B 1 139 ? 13.311 10.977 15.890 1.00 17.04 137 ALA B N 1
ATOM 2470 C CA . ALA B 1 139 ? 12.057 10.406 15.414 1.00 17.42 137 ALA B CA 1
ATOM 2471 C C . ALA B 1 139 ? 10.935 10.482 16.485 1.00 18.03 137 ALA B C 1
ATOM 2472 O O . ALA B 1 139 ? 9.765 10.764 16.186 1.00 18.98 137 ALA B O 1
ATOM 2474 N N . ILE B 1 140 ? 11.299 10.188 17.725 1.00 18.38 138 ILE B N 1
ATOM 2475 C CA . ILE B 1 140 ? 10.378 10.262 18.838 1.00 18.26 138 ILE B CA 1
ATOM 2476 C C . ILE B 1 140 ? 9.890 11.706 19.014 1.00 18.37 138 ILE B C 1
ATOM 2477 O O . ILE B 1 140 ? 8.698 11.938 19.123 1.00 17.98 138 ILE B O 1
ATOM 2482 N N . ALA B 1 141 ? 10.819 12.667 19.050 1.00 18.52 139 ALA B N 1
ATOM 2483 C CA . ALA B 1 141 ? 10.451 14.086 19.150 1.00 18.64 139 ALA B CA 1
ATOM 2484 C C . ALA B 1 141 ? 9.485 14.528 18.042 1.00 18.88 139 ALA B C 1
ATOM 2485 O O . ALA B 1 141 ? 8.467 15.164 18.311 1.00 18.52 139 ALA B O 1
ATOM 2487 N N . ALA B 1 142 ? 9.812 14.182 16.797 1.00 18.86 140 ALA B N 1
ATOM 2488 C CA . ALA B 1 142 ? 8.981 14.549 15.653 1.00 19.74 140 ALA B CA 1
ATOM 2489 C C . ALA B 1 142 ? 7.571 13.928 15.768 1.00 19.79 140 ALA B C 1
ATOM 2490 O O . ALA B 1 142 ? 6.564 14.585 15.500 1.00 20.08 140 ALA B O 1
ATOM 2492 N N . TYR B 1 143 ? 7.511 12.654 16.154 1.00 20.79 141 TYR B N 1
ATOM 2493 C CA . TYR B 1 143 ? 6.233 11.939 16.197 1.00 21.24 141 TYR B CA 1
ATOM 2494 C C . TYR B 1 143 ? 5.360 12.503 17.319 1.00 21.64 141 TYR B C 1
ATOM 2495 O O . TYR B 1 143 ? 4.165 12.751 17.147 1.00 21.31 141 TYR B O 1
ATOM 2504 N N . MET B 1 144 ? 5.960 12.712 18.475 1.00 21.43 142 MET B N 1
ATOM 2505 C CA . MET B 1 144 ? 5.178 13.196 19.608 1.00 23.04 142 MET B CA 1
ATOM 2506 C C . MET B 1 144 ? 4.739 14.646 19.437 1.00 22.89 142 MET B C 1
ATOM 2507 O O . MET B 1 144 ? 3.573 14.973 19.707 1.00 23.55 142 MET B O 1
ATOM 2512 N N . SER B 1 145 ? 5.649 15.499 18.961 1.00 22.52 143 SER B N 1
ATOM 2513 C CA . SER B 1 145 ? 5.372 16.949 18.849 1.00 21.93 143 SER B CA 1
ATOM 2514 C C . SER B 1 145 ? 4.462 17.282 17.675 1.00 22.55 143 SER B C 1
ATOM 2515 O O . SER B 1 145 ? 3.862 18.353 17.657 1.00 22.57 143 SER B O 1
ATOM 2518 N N . LYS B 1 146 ? 4.402 16.389 16.679 1.00 22.19 144 LYS B N 1
ATOM 2519 C CA . LYS B 1 146 ? 3.768 16.661 15.368 1.00 22.12 144 LYS B CA 1
ATOM 2520 C C . LYS B 1 146 ? 4.351 17.882 14.658 1.00 22.37 144 LYS B C 1
ATOM 2521 O O . LYS B 1 146 ? 3.666 18.508 13.868 1.00 22.87 144 LYS B O 1
ATOM 2527 N N . CYS B 1 147 ? 5.618 18.232 14.919 1.00 22.01 145 CYS B N 1
ATOM 2528 C CA . CYS B 1 147 ? 6.157 19.497 14.401 1.00 21.49 145 CYS B CA 1
ATOM 2529 C C . CYS B 1 147 ? 6.588 19.460 12.936 1.00 21.24 145 CYS B C 1
ATOM 2530 O O . CYS B 1 147 ? 6.809 20.493 12.333 1.00 21.00 145 CYS B O 1
ATOM 2533 N N . ILE B 1 148 ? 6.712 18.263 12.373 1.00 21.11 146 ILE B N 1
ATOM 2534 C CA . ILE B 1 148 ? 7.193 18.096 11.001 1.00 21.32 146 ILE B CA 1
ATOM 2535 C C . ILE B 1 148 ? 6.724 16.754 10.437 1.00 21.81 146 ILE B C 1
ATOM 2536 O O . ILE B 1 148 ? 6.541 15.779 11.193 1.00 22.13 146 ILE B O 1
ATOM 2541 N N . ASP B 1 149 ? 6.519 16.699 9.122 1.00 22.67 147 ASP B N 1
ATOM 2542 C CA . ASP B 1 149 ? 6.214 15.428 8.443 1.00 24.47 147 ASP B CA 1
ATOM 2543 C C . ASP B 1 149 ? 7.343 14.416 8.666 1.00 23.79 147 ASP B C 1
ATOM 2544 O O . ASP B 1 149 ? 8.512 14.747 8.491 1.00 23.71 147 ASP B O 1
ATOM 2549 N N . LEU B 1 150 ? 6.998 13.194 9.039 1.00 24.05 148 LEU B N 1
ATOM 2550 C CA . LEU B 1 150 ? 7.995 12.184 9.364 1.00 25.03 148 LEU B CA 1
ATOM 2551 C C . LEU B 1 150 ? 8.815 11.706 8.159 1.00 25.68 148 LEU B C 1
ATOM 2552 O O . LEU B 1 150 ? 10.036 11.484 8.280 1.00 25.08 148 LEU B O 1
ATOM 2557 N N . ASP B 1 151 ? 8.169 11.583 6.995 1.00 25.88 149 ASP B N 1
ATOM 2558 C CA . ASP B 1 151 ? 8.873 11.106 5.793 1.00 26.99 149 ASP B CA 1
ATOM 2559 C C . ASP B 1 151 ? 9.815 12.203 5.307 1.00 26.45 149 ASP B C 1
ATOM 2560 O O . ASP B 1 151 ? 10.930 11.913 4.858 1.00 26.74 149 ASP B O 1
ATOM 2565 N N . VAL B 1 152 ? 9.369 13.455 5.432 1.00 25.41 150 VAL B N 1
ATOM 2566 C CA . VAL B 1 152 ? 10.176 14.609 5.057 1.00 24.51 150 VAL B CA 1
ATOM 2567 C C . VAL B 1 152 ? 11.411 14.660 5.974 1.00 23.72 150 VAL B C 1
ATOM 2568 O O . VAL B 1 152 ? 12.539 14.834 5.501 1.00 22.41 150 VAL B O 1
ATOM 2572 N N . LEU B 1 153 ? 11.193 14.472 7.279 1.00 23.28 151 LEU B N 1
ATOM 2573 C CA . LEU B 1 153 ? 12.309 14.500 8.245 1.00 22.90 151 LEU B CA 1
ATOM 2574 C C . LEU B 1 153 ? 13.329 13.387 8.012 1.00 22.15 151 LEU B C 1
ATOM 2575 O O . LEU B 1 153 ? 14.551 13.638 8.014 1.00 21.85 151 LEU B O 1
ATOM 2580 N N . LYS B 1 154 ? 12.836 12.159 7.867 1.00 21.99 152 LYS B N 1
ATOM 2581 C CA . LYS B 1 154 ? 13.703 11.008 7.599 1.00 22.39 152 LYS B CA 1
ATOM 2582 C C . LYS B 1 154 ? 14.609 11.208 6.381 1.00 21.79 152 LYS B C 1
ATOM 2583 O O . LYS B 1 154 ? 15.798 10.872 6.432 1.00 20.63 152 LYS B O 1
ATOM 2589 N N . GLU B 1 155 ? 14.052 11.779 5.313 1.00 22.93 153 GLU B N 1
ATOM 2590 C CA . GLU B 1 155 ? 14.831 12.072 4.086 1.00 23.49 153 GLU B CA 1
ATOM 2591 C C . GLU B 1 155 ? 15.927 13.077 4.343 1.00 23.13 153 GLU B C 1
ATOM 2592 O O . GLU B 1 155 ? 17.088 12.858 4.003 1.00 23.28 153 GLU B O 1
ATOM 2598 N N . THR B 1 156 ? 15.581 14.176 4.995 1.00 23.14 154 THR B N 1
ATOM 2599 C CA . THR B 1 156 ? 16.576 15.184 5.286 1.00 22.84 154 THR B CA 1
ATOM 2600 C C . THR B 1 156 ? 17.669 14.661 6.204 1.00 22.41 154 THR B C 1
ATOM 2601 O O . THR B 1 156 ? 18.865 14.902 5.963 1.00 23.20 154 THR B O 1
ATOM 2605 N N . MET B 1 157 ? 17.267 13.937 7.247 1.00 21.97 155 MET B N 1
ATOM 2606 C CA . MET B 1 157 ? 18.221 13.355 8.174 1.00 20.89 155 MET B CA 1
ATOM 2607 C C . MET B 1 157 ? 19.196 12.485 7.402 1.00 21.07 155 MET B C 1
ATOM 2608 O O . MET B 1 157 ? 20.417 12.531 7.655 1.00 20.04 155 MET B O 1
ATOM 2613 N N . LEU B 1 158 ? 18.669 11.682 6.475 1.00 19.92 156 LEU B N 1
ATOM 2614 C CA . LEU B 1 158 ? 19.540 10.761 5.742 1.00 21.20 156 LEU B CA 1
ATOM 2615 C C . LEU B 1 158 ? 20.556 11.484 4.863 1.00 21.28 156 LEU B C 1
ATOM 2616 O O . LEU B 1 158 ? 21.696 11.040 4.796 1.00 22.55 156 LEU B O 1
ATOM 2621 N N . HIS B 1 159 ? 20.180 12.608 4.231 1.00 21.53 157 HIS B N 1
ATOM 2622 C CA . HIS B 1 159 ? 21.156 13.379 3.457 1.00 21.57 157 HIS B CA 1
ATOM 2623 C C . HIS B 1 159 ? 22.166 14.067 4.386 1.00 22.66 157 HIS B C 1
ATOM 2624 O O . HIS B 1 159 ? 23.268 14.361 3.964 1.00 23.23 157 HIS B O 1
ATOM 2631 N N . MET B 1 160 ? 21.785 14.340 5.636 1.00 22.86 158 MET B N 1
ATOM 2632 C CA . MET B 1 160 ? 22.672 15.041 6.567 1.00 24.08 158 MET B CA 1
ATOM 2633 C C . MET B 1 160 ? 23.723 14.156 7.241 1.00 24.06 158 MET B C 1
ATOM 2634 O O . MET B 1 160 ? 24.846 14.608 7.491 1.00 24.96 158 MET B O 1
ATOM 2639 N N . VAL B 1 161 ? 23.370 12.929 7.583 1.00 23.97 159 VAL B N 1
ATOM 2640 C CA . VAL B 1 161 ? 24.337 12.055 8.279 1.00 24.06 159 VAL B CA 1
ATOM 2641 C C . VAL B 1 161 ? 25.409 11.448 7.331 1.00 24.74 159 VAL B C 1
ATOM 2642 O O . VAL B 1 161 ? 25.174 11.381 6.118 1.00 24.71 159 VAL B O 1
ATOM 2646 N N . PRO B 1 162 ? 26.590 11.045 7.877 1.00 24.67 160 PRO B N 1
ATOM 2647 C CA . PRO B 1 162 ? 27.607 10.400 7.050 1.00 24.52 160 PRO B CA 1
ATOM 2648 C C . PRO B 1 162 ? 27.080 9.132 6.344 1.00 24.75 160 PRO B C 1
ATOM 2649 O O . PRO B 1 162 ? 26.348 8.337 6.950 1.00 24.18 160 PRO B O 1
ATOM 2653 N N . ALA B 1 163 ? 27.461 8.962 5.079 1.00 24.46 161 ALA B N 1
ATOM 2654 C CA . ALA B 1 163 ? 27.030 7.828 4.246 1.00 24.82 161 ALA B CA 1
ATOM 2655 C C . ALA B 1 163 ? 27.129 6.508 4.984 1.00 25.50 161 ALA B C 1
ATOM 2656 O O . ALA B 1 163 ? 26.204 5.691 4.938 1.00 25.30 161 ALA B O 1
ATOM 2658 N N . LYS B 1 164 ? 28.260 6.317 5.664 1.00 26.41 162 LYS B N 1
ATOM 2659 C CA . LYS B 1 164 ? 28.570 5.096 6.432 1.00 27.92 162 LYS B CA 1
ATOM 2660 C C . LYS B 1 164 ? 27.491 4.733 7.472 1.00 27.60 162 LYS B C 1
ATOM 2661 O O . LYS B 1 164 ? 27.292 3.548 7.767 1.00 27.48 162 LYS B O 1
ATOM 2667 N N . THR B 1 165 ? 26.769 5.739 7.984 1.00 27.11 163 THR B N 1
ATOM 2668 C CA . THR B 1 165 ? 25.780 5.532 9.054 1.00 26.37 163 THR B CA 1
ATOM 2669 C C . THR B 1 165 ? 24.314 5.467 8.558 1.00 26.67 163 THR B C 1
ATOM 2670 O O . THR B 1 165 ? 23.381 5.309 9.376 1.00 26.31 163 THR B O 1
ATOM 2674 N N . ARG B 1 166 ? 24.100 5.622 7.249 1.00 25.21 164 ARG B N 1
ATOM 2675 C CA . ARG B 1 166 ? 22.738 5.761 6.714 1.00 24.73 164 ARG B CA 1
ATOM 2676 C C . ARG B 1 166 ? 21.835 4.547 6.914 1.00 24.71 164 ARG B C 1
ATOM 2677 O O . ARG B 1 166 ? 20.637 4.680 7.203 1.00 24.42 164 ARG B O 1
ATOM 2685 N N . ASP B 1 167 ? 22.421 3.369 6.809 1.00 24.96 165 ASP B N 1
ATOM 2686 C CA . ASP B 1 167 ? 21.716 2.116 7.070 1.00 26.25 165 ASP B CA 1
ATOM 2687 C C . ASP B 1 167 ? 21.213 2.057 8.504 1.00 25.71 165 ASP B C 1
ATOM 2688 O O . ASP B 1 167 ? 20.016 1.890 8.749 1.00 25.15 165 ASP B O 1
ATOM 2693 N N . ALA B 1 168 ? 22.145 2.201 9.444 1.00 25.17 166 ALA B N 1
ATOM 2694 C CA . ALA B 1 168 ? 21.837 2.160 10.877 1.00 24.90 166 ALA B CA 1
ATOM 2695 C C . ALA B 1 168 ? 20.889 3.308 11.304 1.00 24.45 166 ALA B C 1
ATOM 2696 O O . ALA B 1 168 ? 19.969 3.079 12.079 1.00 24.42 166 ALA B O 1
ATOM 2698 N N . ASN B 1 169 ? 21.100 4.514 10.783 1.00 23.67 167 ASN B N 1
ATOM 2699 C CA . ASN B 1 169 ? 20.234 5.678 11.121 1.00 23.93 167 ASN B CA 1
ATOM 2700 C C . ASN B 1 169 ? 18.781 5.608 10.586 1.00 24.33 167 ASN B C 1
ATOM 2701 O O . ASN B 1 169 ? 17.849 6.161 11.207 1.00 25.21 167 ASN B O 1
ATOM 2706 N N . ALA B 1 170 ? 18.589 4.933 9.448 1.00 24.13 168 ALA B N 1
ATOM 2707 C CA . ALA B 1 170 ? 17.248 4.637 8.920 1.00 23.69 168 ALA B CA 1
ATOM 2708 C C . ALA B 1 170 ? 16.523 3.697 9.861 1.00 23.95 168 ALA B C 1
ATOM 2709 O O . ALA B 1 170 ? 15.370 3.949 10.204 1.00 23.42 168 ALA B O 1
ATOM 2711 N N . LYS B 1 171 ? 17.201 2.622 10.269 1.00 24.07 169 LYS B N 1
ATOM 2712 C CA . LYS B 1 171 ? 16.629 1.679 11.234 1.00 25.01 169 LYS B CA 1
ATOM 2713 C C . LYS B 1 171 ? 16.349 2.361 12.578 1.00 23.75 169 LYS B C 1
ATOM 2714 O O . LYS B 1 171 ? 15.351 2.066 13.208 1.00 23.73 169 LYS B O 1
ATOM 2720 N N . ALA B 1 172 ? 17.265 3.213 13.033 1.00 22.52 170 ALA B N 1
ATOM 2721 C CA . ALA B 1 172 ? 17.102 3.895 14.326 1.00 22.45 170 ALA B CA 1
ATOM 2722 C C . ALA B 1 172 ? 15.879 4.801 14.295 1.00 21.96 170 ALA B C 1
ATOM 2723 O O . ALA B 1 172 ? 15.123 4.874 15.271 1.00 21.70 170 ALA B O 1
ATOM 2725 N N . PHE B 1 173 ? 15.709 5.496 13.164 1.00 21.92 171 PHE B N 1
ATOM 2726 C CA . PHE B 1 173 ? 14.578 6.414 12.962 1.00 22.26 171 PHE B CA 1
ATOM 2727 C C . PHE B 1 173 ? 13.263 5.644 13.014 1.00 22.97 171 PHE B C 1
ATOM 2728 O O . PHE B 1 173 ? 12.337 6.030 13.724 1.00 23.00 171 PHE B O 1
ATOM 2736 N N . ASP B 1 174 ? 13.185 4.554 12.249 1.00 23.74 172 ASP B N 1
ATOM 2737 C CA . ASP B 1 174 ? 11.963 3.718 12.219 1.00 24.26 172 ASP B CA 1
ATOM 2738 C C . ASP B 1 174 ? 11.615 3.165 13.599 1.00 23.82 172 ASP B C 1
ATOM 2739 O O . ASP B 1 174 ? 10.424 3.085 13.951 1.00 23.34 172 ASP B O 1
ATOM 2744 N N . LEU B 1 175 ? 12.639 2.773 14.366 1.00 23.42 173 LEU B N 1
ATOM 2745 C CA . LEU B 1 175 ? 12.417 2.246 15.726 1.00 23.62 173 LEU B CA 1
ATOM 2746 C C . LEU B 1 175 ? 11.958 3.313 16.698 1.00 23.59 173 LEU B C 1
ATOM 2747 O O . LEU B 1 175 ? 11.098 3.047 17.559 1.00 23.16 173 LEU B O 1
ATOM 2752 N N . GLY B 1 176 ? 12.529 4.514 16.563 1.00 22.85 174 GLY B N 1
ATOM 2753 C CA . GLY B 1 176 ? 12.038 5.676 17.313 1.00 23.73 174 GLY B CA 1
ATOM 2754 C C . GLY B 1 176 ? 10.545 5.911 17.082 1.00 23.52 174 GLY B C 1
ATOM 2755 O O . GLY B 1 176 ? 9.777 6.075 18.044 1.00 23.76 174 GLY B O 1
ATOM 2756 N N . VAL B 1 177 ? 10.128 5.907 15.813 1.00 24.03 175 VAL B N 1
ATOM 2757 C CA . VAL B 1 177 ? 8.695 6.088 15.473 1.00 24.01 175 VAL B CA 1
ATOM 2758 C C . VAL B 1 177 ? 7.844 4.982 16.101 1.00 24.63 175 VAL B C 1
ATOM 2759 O O . VAL B 1 177 ? 6.831 5.262 16.725 1.00 25.23 175 VAL B O 1
ATOM 2763 N N . LYS B 1 178 ? 8.282 3.736 15.954 1.00 25.97 176 LYS B N 1
ATOM 2764 C CA . LYS B 1 178 ? 7.575 2.591 16.532 1.00 27.38 176 LYS B CA 1
ATOM 2765 C C . LYS B 1 178 ? 7.374 2.793 18.047 1.00 27.21 176 LYS B C 1
ATOM 2766 O O . LYS B 1 178 ? 6.241 2.730 18.533 1.00 26.06 176 LYS B O 1
ATOM 2772 N N . TYR B 1 179 ? 8.462 3.065 18.769 1.00 26.94 177 TYR B N 1
ATOM 2773 C CA . TYR B 1 179 ? 8.401 3.199 20.227 1.00 27.94 177 TYR B CA 1
ATOM 2774 C C . TYR B 1 179 ? 7.518 4.340 20.721 1.00 27.50 177 TYR B C 1
ATOM 2775 O O . TYR B 1 179 ? 6.811 4.207 21.742 1.00 26.81 177 TYR B O 1
ATOM 2784 N N . ALA B 1 180 ? 7.564 5.456 19.995 1.00 27.22 178 ALA B N 1
ATOM 2785 C CA . ALA B 1 180 ? 6.769 6.620 20.332 1.00 27.50 178 ALA B CA 1
ATOM 2786 C C . ALA B 1 180 ? 5.297 6.367 19.994 1.00 27.43 178 ALA B C 1
ATOM 2787 O O . ALA B 1 180 ? 4.401 6.839 20.705 1.00 26.92 178 ALA B O 1
ATOM 2789 N N . THR B 1 181 ? 5.062 5.633 18.904 1.00 27.48 179 THR B N 1
ATOM 2790 C CA . THR B 1 181 ? 3.708 5.201 18.543 1.00 27.66 179 THR B CA 1
ATOM 2791 C C . THR B 1 181 ? 3.041 4.361 19.635 1.00 28.08 179 THR B C 1
ATOM 2792 O O . THR B 1 181 ? 1.847 4.512 19.875 1.00 28.15 179 THR B O 1
ATOM 2796 N N . GLN B 1 182 ? 3.819 3.520 20.316 1.00 28.60 180 GLN B N 1
ATOM 2797 C CA . GLN B 1 182 ? 3.303 2.595 21.343 1.00 28.86 180 GLN B CA 1
ATOM 2798 C C . GLN B 1 182 ? 3.320 3.139 22.767 1.00 28.88 180 GLN B C 1
ATOM 2799 O O . GLN B 1 182 ? 2.710 2.552 23.663 1.00 28.87 180 GLN B O 1
ATOM 2805 N N . ALA B 1 183 ? 4.017 4.254 22.981 1.00 28.46 181 ALA B N 1
ATOM 2806 C CA . ALA B 1 183 ? 4.256 4.787 24.318 1.00 28.32 181 ALA B CA 1
ATOM 2807 C C . ALA B 1 183 ? 2.987 5.325 25.010 1.00 28.33 181 ALA B C 1
ATOM 2808 O O . ALA B 1 183 ? 2.204 6.051 24.393 1.00 28.54 181 ALA B O 1
ATOM 2810 N N . LYS B 1 184 ? 2.834 5.004 26.292 1.00 28.40 182 LYS B N 1
ATOM 2811 C CA . LYS B 1 184 ? 1.727 5.515 27.124 1.00 29.64 182 LYS B CA 1
ATOM 2812 C C . LYS B 1 184 ? 2.225 6.413 28.256 1.00 29.77 182 LYS B C 1
ATOM 2813 O O . LYS B 1 184 ? 3.277 6.140 28.840 1.00 28.68 182 LYS B O 1
ATOM 2819 N N . PRO B 1 185 ? 1.462 7.480 28.591 1.00 30.77 183 PRO B N 1
ATOM 2820 C CA . PRO B 1 185 ? 1.983 8.371 29.643 1.00 31.62 183 PRO B CA 1
ATOM 2821 C C . PRO B 1 185 ? 1.998 7.641 30.967 1.00 32.49 183 PRO B C 1
ATOM 2822 O O . PRO B 1 185 ? 1.262 6.688 31.132 1.00 33.02 183 PRO B O 1
ATOM 2826 N N . HIS B 1 186 ? 2.837 8.079 31.889 1.00 33.69 184 HIS B N 1
ATOM 2827 C CA . HIS B 1 186 ? 2.965 7.459 33.204 1.00 34.80 184 HIS B CA 1
ATOM 2828 C C . HIS B 1 186 ? 1.879 8.008 34.104 1.00 35.24 184 HIS B C 1
ATOM 2829 O O . HIS B 1 186 ? 1.600 9.210 34.072 1.00 35.95 184 HIS B O 1
ATOM 2836 N N . LEU C 1 3 ? 36.258 33.908 -3.206 1.00 31.23 1 LEU C N 1
ATOM 2837 C CA . LEU C 1 3 ? 37.213 33.976 -2.052 1.00 31.39 1 LEU C CA 1
ATOM 2838 C C . LEU C 1 3 ? 36.506 33.700 -0.728 1.00 29.88 1 LEU C C 1
ATOM 2839 O O . LEU C 1 3 ? 35.451 34.282 -0.453 1.00 30.32 1 LEU C O 1
ATOM 2844 N N . LYS C 1 4 ? 37.078 32.807 0.068 1.00 27.42 2 LYS C N 1
ATOM 2845 C CA . LYS C 1 4 ? 36.674 32.655 1.466 1.00 26.21 2 LYS C CA 1
ATOM 2846 C C . LYS C 1 4 ? 37.439 33.676 2.335 1.00 25.19 2 LYS C C 1
ATOM 2847 O O . LYS C 1 4 ? 38.703 33.717 2.312 1.00 24.86 2 LYS C O 1
ATOM 2853 N N . TYR C 1 5 ? 36.708 34.505 3.080 1.00 23.36 3 TYR C N 1
ATOM 2854 C CA . TYR C 1 5 ? 37.367 35.508 3.953 1.00 22.48 3 TYR C CA 1
ATOM 2855 C C . TYR C 1 5 ? 37.262 35.049 5.407 1.00 21.40 3 TYR C C 1
ATOM 2856 O O . TYR C 1 5 ? 36.196 34.608 5.833 1.00 21.05 3 TYR C O 1
ATOM 2865 N N . GLN C 1 6 ? 38.354 35.147 6.158 1.00 20.05 4 GLN C N 1
ATOM 2866 C CA . GLN C 1 6 ? 38.311 34.812 7.584 1.00 19.45 4 GLN C CA 1
ATOM 2867 C C . GLN C 1 6 ? 38.871 35.998 8.380 1.00 19.08 4 GLN C C 1
ATOM 2868 O O . GLN C 1 6 ? 40.028 36.396 8.197 1.00 18.35 4 GLN C O 1
ATOM 2874 N N . LEU C 1 7 ? 38.041 36.570 9.244 1.00 17.74 5 LEU C N 1
ATOM 2875 C CA . LEU C 1 7 ? 38.421 37.765 9.975 1.00 17.80 5 LEU C CA 1
ATOM 2876 C C . LEU C 1 7 ? 38.328 37.520 11.473 1.00 18.01 5 LEU C C 1
ATOM 2877 O O . LEU C 1 7 ? 37.386 36.905 11.928 1.00 18.74 5 LEU C O 1
ATOM 2882 N N . ARG C 1 8 ? 39.306 38.011 12.223 1.00 17.94 6 ARG C N 1
ATOM 2883 C CA . ARG C 1 8 ? 39.349 37.826 13.674 1.00 17.67 6 ARG C CA 1
ATOM 2884 C C . ARG C 1 8 ? 39.252 39.202 14.330 1.00 17.35 6 ARG C C 1
ATOM 2885 O O . ARG C 1 8 ? 40.013 40.108 13.994 1.00 16.58 6 ARG C O 1
ATOM 2893 N N . PHE C 1 9 ? 38.312 39.344 15.257 1.00 16.80 7 PHE C N 1
ATOM 2894 C CA . PHE C 1 9 ? 38.146 40.567 16.045 1.00 18.82 7 PHE C CA 1
ATOM 2895 C C . PHE C 1 9 ? 38.414 40.239 17.499 1.00 19.60 7 PHE C C 1
ATOM 2896 O O . PHE C 1 9 ? 37.867 39.275 18.014 1.00 18.78 7 PHE C O 1
ATOM 2904 N N . GLY C 1 10 ? 39.271 41.025 18.151 1.00 20.67 8 GLY C N 1
ATOM 2905 C CA . GLY C 1 10 ? 39.603 40.781 19.549 1.00 22.57 8 GLY C CA 1
ATOM 2906 C C . GLY C 1 10 ? 39.535 42.061 20.367 1.00 24.57 8 GLY C C 1
ATOM 2907 O O . GLY C 1 10 ? 40.023 43.114 19.946 1.00 24.14 8 GLY C O 1
ATOM 2908 N N . GLY C 1 11 ? 38.922 41.983 21.536 1.00 26.65 9 GLY C N 1
ATOM 2909 C CA . GLY C 1 11 ? 38.814 43.146 22.413 1.00 29.26 9 GLY C CA 1
ATOM 2910 C C . GLY C 1 11 ? 38.710 42.736 23.865 1.00 32.43 9 GLY C C 1
ATOM 2911 O O . GLY C 1 11 ? 39.310 41.732 24.298 1.00 32.58 9 GLY C O 1
ATOM 2912 N N . GLU C 1 12 ? 37.957 43.528 24.616 1.00 34.77 10 GLU C N 1
ATOM 2913 C CA . GLU C 1 12 ? 37.661 43.251 26.016 1.00 37.46 10 GLU C CA 1
ATOM 2914 C C . GLU C 1 12 ? 36.195 43.572 26.266 1.00 37.99 10 GLU C C 1
ATOM 2915 O O . GLU C 1 12 ? 35.720 43.483 27.405 1.00 40.01 10 GLU C O 1
ATOM 2921 N N . GLY C 1 16 ? 32.271 46.734 21.794 1.00 40.34 14 GLY C N 1
ATOM 2922 C CA . GLY C 1 16 ? 33.078 47.463 20.835 1.00 39.49 14 GLY C CA 1
ATOM 2923 C C . GLY C 1 16 ? 33.346 46.601 19.624 1.00 39.84 14 GLY C C 1
ATOM 2924 O O . GLY C 1 16 ? 32.487 46.434 18.744 1.00 40.27 14 GLY C O 1
ATOM 2925 N N . VAL C 1 17 ? 34.531 46.007 19.608 1.00 38.71 15 VAL C N 1
ATOM 2926 C CA . VAL C 1 17 ? 35.045 45.312 18.434 1.00 38.43 15 VAL C CA 1
ATOM 2927 C C . VAL C 1 17 ? 34.286 44.043 18.040 1.00 37.12 15 VAL C C 1
ATOM 2928 O O . VAL C 1 17 ? 34.223 43.697 16.857 1.00 37.65 15 VAL C O 1
ATOM 2932 N N . ILE C 1 18 ? 33.728 43.342 19.016 1.00 35.15 16 ILE C N 1
ATOM 2933 C CA . ILE C 1 18 ? 32.974 42.137 18.717 1.00 34.24 16 ILE C CA 1
ATOM 2934 C C . ILE C 1 18 ? 31.806 42.467 17.815 1.00 32.92 16 ILE C C 1
ATOM 2935 O O . ILE C 1 18 ? 31.622 41.812 16.802 1.00 33.85 16 ILE C O 1
ATOM 2940 N N . THR C 1 19 ? 31.021 43.478 18.205 1.00 30.81 17 THR C N 1
ATOM 2941 C CA . THR C 1 19 ? 29.873 43.968 17.445 1.00 28.97 17 THR C CA 1
ATOM 2942 C C . THR C 1 19 ? 30.223 44.266 15.976 1.00 27.28 17 THR C C 1
ATOM 2943 O O . THR C 1 19 ? 29.393 44.045 15.089 1.00 25.53 17 THR C O 1
ATOM 2947 N N . ALA C 1 20 ? 31.425 44.798 15.731 1.00 25.93 18 ALA C N 1
ATOM 2948 C CA . ALA C 1 20 ? 31.887 45.026 14.343 1.00 24.98 18 ALA C CA 1
ATOM 2949 C C . ALA C 1 20 ? 31.743 43.724 13.536 1.00 24.49 18 ALA C C 1
ATOM 2950 O O . ALA C 1 20 ? 31.222 43.737 12.414 1.00 23.79 18 ALA C O 1
ATOM 2952 N N . GLY C 1 21 ? 32.196 42.608 14.126 1.00 23.65 19 GLY C N 1
ATOM 2953 C CA . GLY C 1 21 ? 32.169 41.315 13.435 1.00 23.09 19 GLY C CA 1
ATOM 2954 C C . GLY C 1 21 ? 30.758 40.870 13.085 1.00 23.12 19 GLY C C 1
ATOM 2955 O O . GLY C 1 21 ? 30.484 40.380 11.978 1.00 23.45 19 GLY C O 1
ATOM 2956 N N . GLU C 1 22 ? 29.836 41.065 14.007 1.00 22.71 20 GLU C N 1
ATOM 2957 C CA . GLU C 1 22 ? 28.481 40.624 13.747 1.00 23.52 20 GLU C CA 1
ATOM 2958 C C . GLU C 1 22 ? 27.715 41.475 12.718 1.00 22.43 20 GLU C C 1
ATOM 2959 O O . GLU C 1 22 ? 26.950 40.931 11.911 1.00 22.10 20 GLU C O 1
ATOM 2965 N N . ILE C 1 23 ? 27.895 42.792 12.757 1.00 20.98 21 ILE C N 1
ATOM 2966 C CA . ILE C 1 23 ? 27.386 43.671 11.686 1.00 20.53 21 ILE C CA 1
ATOM 2967 C C . ILE C 1 23 ? 27.913 43.249 10.296 1.00 20.00 21 ILE C C 1
ATOM 2968 O O . ILE C 1 23 ? 27.139 43.149 9.340 1.00 20.17 21 ILE C O 1
ATOM 2973 N N . LEU C 1 24 ? 29.219 42.970 10.206 1.00 19.17 22 LEU C N 1
ATOM 2974 C CA . LEU C 1 24 ? 29.851 42.541 8.950 1.00 19.04 22 LEU C CA 1
ATOM 2975 C C . LEU C 1 24 ? 29.226 41.255 8.417 1.00 19.26 22 LEU C C 1
ATOM 2976 O O . LEU C 1 24 ? 28.866 41.165 7.232 1.00 19.30 22 LEU C O 1
ATOM 2981 N N . ALA C 1 25 ? 29.071 40.271 9.301 1.00 19.05 23 ALA C N 1
ATOM 2982 C CA . ALA C 1 25 ? 28.512 38.989 8.944 1.00 19.90 23 ALA C CA 1
ATOM 2983 C C . ALA C 1 25 ? 27.060 39.133 8.449 1.00 21.36 23 ALA C C 1
ATOM 2984 O O . ALA C 1 25 ? 26.665 38.519 7.457 1.00 20.72 23 ALA C O 1
ATOM 2986 N N . GLU C 1 26 ? 26.277 39.939 9.154 1.00 23.01 24 GLU C N 1
ATOM 2987 C CA . GLU C 1 26 ? 24.866 40.094 8.819 1.00 25.45 24 GLU C CA 1
ATOM 2988 C C . GLU C 1 26 ? 24.730 40.815 7.470 1.00 25.66 24 GLU C C 1
ATOM 2989 O O . GLU C 1 26 ? 23.863 40.461 6.640 1.00 26.60 24 GLU C O 1
ATOM 2995 N N . ALA C 1 27 ? 25.604 41.798 7.232 1.00 25.11 25 ALA C N 1
ATOM 2996 C CA . ALA C 1 27 ? 25.628 42.495 5.950 1.00 25.40 25 ALA C CA 1
ATOM 2997 C C . ALA C 1 27 ? 25.961 41.531 4.816 1.00 25.42 25 ALA C C 1
ATOM 2998 O O . ALA C 1 27 ? 25.336 41.599 3.758 1.00 26.03 25 ALA C O 1
ATOM 3000 N N . ALA C 1 28 ? 26.921 40.630 5.034 1.00 24.99 26 ALA C N 1
ATOM 3001 C CA . ALA C 1 28 ? 27.280 39.620 4.009 1.00 25.43 26 ALA C CA 1
ATOM 3002 C C . ALA C 1 28 ? 26.099 38.692 3.674 1.00 25.60 26 ALA C C 1
ATOM 3003 O O . ALA C 1 28 ? 25.850 38.374 2.488 1.00 24.94 26 ALA C O 1
ATOM 3005 N N . ILE C 1 29 ? 25.383 38.284 4.718 1.00 25.46 27 ILE C N 1
ATOM 3006 C CA . ILE C 1 29 ? 24.219 37.409 4.570 1.00 26.47 27 ILE C CA 1
ATOM 3007 C C . ILE C 1 29 ? 23.091 38.117 3.844 1.00 26.76 27 ILE C C 1
ATOM 3008 O O . ILE C 1 29 ? 22.454 37.524 2.982 1.00 27.03 27 ILE C O 1
ATOM 3013 N N . LYS C 1 30 ? 22.861 39.379 4.200 1.00 28.06 28 LYS C N 1
ATOM 3014 C CA . LYS C 1 30 ? 21.841 40.204 3.572 1.00 29.59 28 LYS C CA 1
ATOM 3015 C C . LYS C 1 30 ? 22.085 40.358 2.060 1.00 30.24 28 LYS C C 1
ATOM 3016 O O . LYS C 1 30 ? 21.129 40.409 1.294 1.00 30.64 28 LYS C O 1
ATOM 3022 N N . GLU C 1 31 ? 23.346 40.430 1.626 1.00 29.96 29 GLU C N 1
ATOM 3023 C CA . GLU C 1 31 ? 23.623 40.531 0.191 1.00 29.96 29 GLU C CA 1
ATOM 3024 C C . GLU C 1 31 ? 23.593 39.183 -0.558 1.00 29.86 29 GLU C C 1
ATOM 3025 O O . GLU C 1 31 ? 23.740 39.140 -1.781 1.00 30.83 29 GLU C O 1
ATOM 3031 N N . GLY C 1 32 ? 23.363 38.086 0.157 1.00 28.96 30 GLY C N 1
ATOM 3032 C CA . GLY C 1 32 ? 23.215 36.793 -0.472 1.00 27.97 30 GLY C CA 1
ATOM 3033 C C . GLY C 1 32 ? 24.380 35.840 -0.301 1.00 28.08 30 GLY C C 1
ATOM 3034 O O . GLY C 1 32 ? 24.373 34.765 -0.890 1.00 27.73 30 GLY C O 1
ATOM 3035 N N . ARG C 1 33 ? 25.375 36.209 0.516 1.00 27.30 31 ARG C N 1
ATOM 3036 C CA . ARG C 1 33 ? 26.512 35.316 0.800 1.00 27.11 31 ARG C CA 1
ATOM 3037 C C . ARG C 1 33 ? 26.316 34.470 2.067 1.00 26.53 31 ARG C C 1
ATOM 3038 O O . ARG C 1 33 ? 25.375 34.671 2.813 1.00 27.35 31 ARG C O 1
ATOM 3046 N N . GLN C 1 34 ? 27.211 33.512 2.286 1.00 26.31 32 GLN C N 1
ATOM 3047 C CA . GLN C 1 34 ? 27.223 32.693 3.497 1.00 26.02 32 GLN C CA 1
ATOM 3048 C C . GLN C 1 34 ? 28.149 33.326 4.542 1.00 25.82 32 GLN C C 1
ATOM 3049 O O . GLN C 1 34 ? 29.233 33.787 4.204 1.00 24.16 32 GLN C O 1
ATOM 3055 N N . ALA C 1 35 ? 27.725 33.344 5.806 1.00 25.19 33 ALA C N 1
ATOM 3056 C CA . ALA C 1 35 ? 28.618 33.812 6.893 1.00 25.40 33 ALA C CA 1
ATOM 3057 C C . ALA C 1 35 ? 28.302 33.140 8.227 1.00 25.10 33 ALA C C 1
ATOM 3058 O O . ALA C 1 35 ? 27.136 32.856 8.515 1.00 25.17 33 ALA C O 1
ATOM 3060 N N . PHE C 1 36 ? 29.349 32.865 9.008 1.00 25.09 34 PHE C N 1
ATOM 3061 C CA . PHE C 1 36 ? 29.246 32.271 10.342 1.00 24.81 34 PHE C CA 1
ATOM 3062 C C . PHE C 1 36 ? 30.042 33.118 11.319 1.00 23.83 34 PHE C C 1
ATOM 3063 O O . PHE C 1 36 ? 31.042 33.782 10.939 1.00 23.09 34 PHE C O 1
ATOM 3071 N N . LYS C 1 37 ? 29.626 33.063 12.584 1.00 21.30 35 LYS C N 1
ATOM 3072 C CA . LYS C 1 37 ? 30.383 33.678 13.644 1.00 20.11 35 LYS C CA 1
ATOM 3073 C C . LYS C 1 37 ? 30.859 32.589 14.591 1.00 19.13 35 LYS C C 1
ATOM 3074 O O . LYS C 1 37 ? 30.054 31.780 15.059 1.00 18.28 35 LYS C O 1
ATOM 3080 N N . ALA C 1 38 ? 32.162 32.562 14.882 1.00 18.48 36 ALA C N 1
ATOM 3081 C CA . ALA C 1 38 ? 32.679 31.607 15.860 1.00 18.03 36 ALA C CA 1
ATOM 3082 C C . ALA C 1 38 ? 33.206 32.361 17.079 1.00 19.08 36 ALA C C 1
ATOM 3083 O O . ALA C 1 38 ? 33.832 33.424 16.969 1.00 18.33 36 ALA C O 1
ATOM 3085 N N . SER C 1 39 ? 32.924 31.803 18.241 1.00 18.63 37 SER C N 1
ATOM 3086 C CA . SER C 1 39 ? 33.093 32.485 19.507 1.00 19.42 37 SER C CA 1
ATOM 3087 C C . SER C 1 39 ? 33.790 31.488 20.449 1.00 19.51 37 SER C C 1
ATOM 3088 O O . SER C 1 39 ? 33.951 30.315 20.129 1.00 19.23 37 SER C O 1
ATOM 3091 N N . THR C 1 40 ? 34.215 31.971 21.601 1.00 19.82 38 THR C N 1
ATOM 3092 C CA A THR C 1 40 ? 35.032 31.184 22.514 0.50 20.35 38 THR C CA 1
ATOM 3093 C CA B THR C 1 40 ? 34.976 31.147 22.517 0.50 19.62 38 THR C CA 1
ATOM 3094 C C . THR C 1 40 ? 34.688 31.643 23.919 1.00 20.01 38 THR C C 1
ATOM 3095 O O . THR C 1 40 ? 34.309 32.803 24.105 1.00 21.22 38 THR C O 1
ATOM 3102 N N . TYR C 1 41 ? 34.795 30.739 24.887 1.00 19.17 39 TYR C N 1
ATOM 3103 C CA . TYR C 1 41 ? 34.617 31.064 26.298 1.00 19.07 39 TYR C CA 1
ATOM 3104 C C . TYR C 1 41 ? 35.582 30.191 27.103 1.00 18.60 39 TYR C C 1
ATOM 3105 O O . TYR C 1 41 ? 36.227 29.292 26.553 1.00 18.18 39 TYR C O 1
ATOM 3114 N N . THR C 1 42 ? 35.710 30.470 28.393 1.00 18.10 40 THR C N 1
ATOM 3115 C CA . THR C 1 42 ? 36.637 29.705 29.215 1.00 18.14 40 THR C CA 1
ATOM 3116 C C . THR C 1 42 ? 36.001 29.414 30.561 1.00 17.78 40 THR C C 1
ATOM 3117 O O . THR C 1 42 ? 34.899 29.912 30.851 1.00 17.88 40 THR C O 1
ATOM 3121 N N . SER C 1 43 ? 36.683 28.603 31.365 1.00 17.43 41 SER C N 1
ATOM 3122 C CA . SER C 1 43 ? 36.126 28.067 32.605 1.00 18.21 41 SER C CA 1
ATOM 3123 C C . SER C 1 43 ? 36.342 29.011 33.794 1.00 19.40 41 SER C C 1
ATOM 3124 O O . SER C 1 43 ? 36.978 28.631 34.775 1.00 19.74 41 SER C O 1
ATOM 3127 N N . GLN C 1 44 ? 35.835 30.236 33.683 1.00 20.62 42 GLN C N 1
ATOM 3128 C CA . GLN C 1 44 ? 35.782 31.187 34.815 1.00 22.66 42 GLN C CA 1
ATOM 3129 C C . GLN C 1 44 ? 34.503 32.034 34.731 1.00 23.56 42 GLN C C 1
ATOM 3130 O O . GLN C 1 44 ? 33.888 32.141 33.658 1.00 22.18 42 GLN C O 1
ATOM 3136 N N . VAL C 1 45 ? 34.104 32.626 35.856 1.00 23.70 43 VAL C N 1
ATOM 3137 C CA . VAL C 1 45 ? 32.888 33.424 35.843 1.00 25.35 43 VAL C CA 1
ATOM 3138 C C . VAL C 1 45 ? 33.125 34.792 35.204 1.00 27.00 43 VAL C C 1
ATOM 3139 O O . VAL C 1 45 ? 32.226 35.353 34.613 1.00 26.62 43 VAL C O 1
ATOM 3143 N N . ARG C 1 46 ? 34.344 35.304 35.294 1.00 29.64 44 ARG C N 1
ATOM 3144 C CA . ARG C 1 46 ? 34.585 36.638 34.801 1.00 32.89 44 ARG C CA 1
ATOM 3145 C C . ARG C 1 46 ? 34.849 36.686 33.298 1.00 34.14 44 ARG C C 1
ATOM 3146 O O . ARG C 1 46 ? 35.462 35.782 32.734 1.00 34.23 44 ARG C O 1
ATOM 3154 N N . GLY C 1 47 ? 34.328 37.732 32.656 1.00 36.09 45 GLY C N 1
ATOM 3155 C CA . GLY C 1 47 ? 34.602 38.001 31.241 1.00 37.66 45 GLY C CA 1
ATOM 3156 C C . GLY C 1 47 ? 36.017 38.541 31.164 1.00 38.11 45 GLY C C 1
ATOM 3157 O O . GLY C 1 47 ? 36.399 39.422 31.938 1.00 39.31 45 GLY C O 1
ATOM 3158 N N . GLY C 1 48 ? 36.826 37.986 30.277 1.00 38.11 46 GLY C N 1
ATOM 3159 C CA . GLY C 1 48 ? 38.165 38.533 30.079 1.00 37.19 46 GLY C CA 1
ATOM 3160 C C . GLY C 1 48 ? 38.295 39.065 28.660 1.00 36.58 46 GLY C C 1
ATOM 3161 O O . GLY C 1 48 ? 37.348 39.676 28.134 1.00 36.67 46 GLY C O 1
ATOM 3162 N N . PRO C 1 49 ? 39.455 38.814 28.022 1.00 35.57 47 PRO C N 1
ATOM 3163 C CA . PRO C 1 49 ? 39.617 39.147 26.597 1.00 34.49 47 PRO C CA 1
ATOM 3164 C C . PRO C 1 49 ? 38.530 38.444 25.764 1.00 32.78 47 PRO C C 1
ATOM 3165 O O . PRO C 1 49 ? 38.106 37.334 26.096 1.00 32.69 47 PRO C O 1
ATOM 3169 N N . THR C 1 50 ? 38.057 39.118 24.728 1.00 30.42 48 THR C N 1
ATOM 3170 C CA . THR C 1 50 ? 37.005 38.610 23.852 1.00 28.52 48 THR C CA 1
ATOM 3171 C C . THR C 1 50 ? 37.608 38.349 22.456 1.00 27.20 48 THR C C 1
ATOM 3172 O O . THR C 1 50 ? 38.535 39.046 22.036 1.00 25.57 48 THR C O 1
ATOM 3176 N N . LYS C 1 51 ? 37.106 37.338 21.746 1.00 24.87 49 LYS C N 1
ATOM 3177 C CA . LYS C 1 51 ? 37.500 37.150 20.354 1.00 23.36 49 LYS C CA 1
ATOM 3178 C C . LYS C 1 51 ? 36.332 36.548 19.614 1.00 22.47 49 LYS C C 1
ATOM 3179 O O . LYS C 1 51 ? 35.684 35.625 20.104 1.00 21.82 49 LYS C O 1
ATOM 3185 N N . VAL C 1 52 ? 36.060 37.085 18.439 1.00 21.09 50 VAL C N 1
ATOM 3186 C CA . VAL C 1 52 ? 35.079 36.509 17.548 1.00 21.15 50 VAL C CA 1
ATOM 3187 C C . VAL C 1 52 ? 35.716 36.365 16.160 1.00 20.63 50 VAL C C 1
ATOM 3188 O O . VAL C 1 52 ? 36.402 37.282 15.700 1.00 19.43 50 VAL C O 1
ATOM 3192 N N . ASP C 1 53 ? 35.537 35.199 15.541 1.00 19.23 51 ASP C N 1
ATOM 3193 C CA . ASP C 1 53 ? 35.935 34.978 14.158 1.00 18.95 51 ASP C CA 1
ATOM 3194 C C . ASP C 1 53 ? 34.732 35.095 13.223 1.00 18.36 51 ASP C C 1
ATOM 3195 O O . ASP C 1 53 ? 33.649 34.622 13.545 1.00 17.99 51 ASP C O 1
ATOM 3200 N N . ILE C 1 54 ? 34.919 35.754 12.086 1.00 17.63 52 ILE C N 1
ATOM 3201 C CA . ILE C 1 54 ? 33.857 35.886 11.085 1.00 17.44 52 ILE C CA 1
ATOM 3202 C C . ILE C 1 54 ? 34.371 35.251 9.809 1.00 18.30 52 ILE C C 1
ATOM 3203 O O . ILE C 1 54 ? 35.461 35.599 9.322 1.00 18.64 52 ILE C O 1
ATOM 3208 N N . ILE C 1 55 ? 33.601 34.309 9.281 1.00 18.07 53 ILE C N 1
ATOM 3209 C CA . ILE C 1 55 ? 33.949 33.581 8.057 1.00 19.00 53 ILE C CA 1
ATOM 3210 C C . ILE C 1 55 ? 32.867 33.841 6.990 1.00 19.92 53 ILE C C 1
ATOM 3211 O O . ILE C 1 55 ? 31.686 33.676 7.264 1.00 19.87 53 ILE C O 1
ATOM 3216 N N . ILE C 1 56 ? 33.278 34.309 5.809 1.00 20.66 54 ILE C N 1
ATOM 3217 C CA . ILE C 1 56 ? 32.373 34.745 4.749 1.00 22.18 54 ILE C CA 1
ATOM 3218 C C . ILE C 1 56 ? 32.810 34.035 3.463 1.00 23.99 54 ILE C C 1
ATOM 3219 O O . ILE C 1 56 ? 34.013 33.894 3.195 1.00 22.51 54 ILE C O 1
ATOM 3224 N N . ASP C 1 57 ? 31.837 33.547 2.701 1.00 25.55 55 ASP C N 1
ATOM 3225 C CA . ASP C 1 57 ? 32.109 32.903 1.419 1.00 28.64 55 ASP C CA 1
ATOM 3226 C C . ASP C 1 57 ? 30.832 32.949 0.594 1.00 30.77 55 ASP C C 1
ATOM 3227 O O . ASP C 1 57 ? 29.745 33.130 1.150 1.00 29.72 55 ASP C O 1
ATOM 3232 N N . ASP C 1 58 ? 30.954 32.786 -0.723 1.00 33.62 56 ASP C N 1
ATOM 3233 C CA . ASP C 1 58 ? 29.771 32.757 -1.568 1.00 36.61 56 ASP C CA 1
ATOM 3234 C C . ASP C 1 58 ? 29.369 31.316 -1.908 1.00 37.79 56 ASP C C 1
ATOM 3235 O O . ASP C 1 58 ? 28.522 31.089 -2.767 1.00 38.91 56 ASP C O 1
ATOM 3240 N N . LYS C 1 59 ? 29.987 30.352 -1.233 1.00 38.58 57 LYS C N 1
ATOM 3241 C CA . LYS C 1 59 ? 29.578 28.950 -1.313 1.00 39.43 57 LYS C CA 1
ATOM 3242 C C . LYS C 1 59 ? 29.384 28.385 0.088 1.00 39.65 57 LYS C C 1
ATOM 3243 O O . LYS C 1 59 ? 29.649 29.065 1.084 1.00 39.51 57 LYS C O 1
ATOM 3249 N N . GLU C 1 60 ? 28.949 27.132 0.155 1.00 39.61 58 GLU C N 1
ATOM 3250 C CA . GLU C 1 60 ? 28.737 26.446 1.422 1.00 39.69 58 GLU C CA 1
ATOM 3251 C C . GLU C 1 60 ? 30.039 26.434 2.218 1.00 38.80 58 GLU C C 1
ATOM 3252 O O . GLU C 1 60 ? 31.087 26.037 1.704 1.00 38.57 58 GLU C O 1
ATOM 3258 N N . ILE C 1 61 ? 29.976 26.912 3.458 1.00 38.07 59 ILE C N 1
ATOM 3259 C CA . ILE C 1 61 ? 31.128 26.833 4.368 1.00 36.78 59 ILE C CA 1
ATOM 3260 C C . ILE C 1 61 ? 31.009 25.500 5.106 1.00 36.54 59 ILE C C 1
ATOM 3261 O O . ILE C 1 61 ? 30.030 25.268 5.817 1.00 36.51 59 ILE C O 1
ATOM 3266 N N . LEU C 1 62 ? 31.981 24.609 4.925 1.00 36.01 60 LEU C N 1
ATOM 3267 C CA . LEU C 1 62 ? 31.849 23.254 5.497 1.00 35.10 60 LEU C CA 1
ATOM 3268 C C . LEU C 1 62 ? 32.628 23.044 6.803 1.00 33.22 60 LEU C C 1
ATOM 3269 O O . LEU C 1 62 ? 32.749 21.926 7.296 1.00 33.39 60 LEU C O 1
ATOM 3274 N N . PHE C 1 63 ? 33.147 24.130 7.350 1.00 30.87 61 PHE C N 1
ATOM 3275 C CA . PHE C 1 63 ? 33.802 24.124 8.645 1.00 29.18 61 PHE C CA 1
ATOM 3276 C C . PHE C 1 63 ? 33.452 25.467 9.288 1.00 28.18 61 PHE C C 1
ATOM 3277 O O . PHE C 1 63 ? 33.858 26.515 8.784 1.00 27.60 61 PHE C O 1
ATOM 3285 N N . PRO C 1 64 ? 32.700 25.430 10.401 1.00 27.60 62 PRO C N 1
ATOM 3286 C CA . PRO C 1 64 ? 32.106 26.653 10.939 1.00 27.18 62 PRO C CA 1
ATOM 3287 C C . PRO C 1 64 ? 33.008 27.400 11.937 1.00 26.82 62 PRO C C 1
ATOM 3288 O O . PRO C 1 64 ? 32.492 28.008 12.886 1.00 27.30 62 PRO C O 1
ATOM 3292 N N . TYR C 1 65 ? 34.327 27.310 11.743 1.00 24.99 63 TYR C N 1
ATOM 3293 C CA . TYR C 1 65 ? 35.303 28.032 12.557 1.00 24.09 63 TYR C CA 1
ATOM 3294 C C . TYR C 1 65 ? 36.364 28.618 11.652 1.00 23.54 63 TYR C C 1
ATOM 3295 O O . TYR C 1 65 ? 36.499 28.199 10.488 1.00 23.25 63 TYR C O 1
ATOM 3304 N N . ALA C 1 66 ? 37.160 29.535 12.201 1.00 23.18 64 ALA C N 1
ATOM 3305 C CA . ALA C 1 66 ? 38.371 30.001 11.510 1.00 23.08 64 ALA C CA 1
ATOM 3306 C C . ALA C 1 66 ? 39.345 28.838 11.411 1.00 22.52 64 ALA C C 1
ATOM 3307 O O . ALA C 1 66 ? 39.399 27.987 12.317 1.00 22.09 64 ALA C O 1
ATOM 3309 N N . VAL C 1 67 ? 40.079 28.774 10.301 1.00 21.06 65 VAL C N 1
ATOM 3310 C CA . VAL C 1 67 ? 41.155 27.817 10.162 1.00 20.41 65 VAL C CA 1
ATOM 3311 C C . VAL C 1 67 ? 42.412 28.469 10.700 1.00 20.26 65 VAL C C 1
ATOM 3312 O O . VAL C 1 67 ? 42.881 29.476 10.151 1.00 19.94 65 VAL C O 1
ATOM 3316 N N . GLU C 1 68 ? 42.942 27.935 11.804 1.00 20.20 66 GLU C N 1
ATOM 3317 C CA . GLU C 1 68 ? 44.178 28.476 12.366 1.00 20.54 66 GLU C CA 1
ATOM 3318 C C . GLU C 1 68 ? 45.322 28.404 11.358 1.00 21.13 66 GLU C C 1
ATOM 3319 O O . GLU C 1 68 ? 45.597 27.337 10.800 1.00 21.74 66 GLU C O 1
ATOM 3325 N N . GLY C 1 69 ? 45.961 29.547 11.123 1.00 21.17 67 GLY C N 1
ATOM 3326 C CA . GLY C 1 69 ? 46.967 29.692 10.086 1.00 21.24 67 GLY C CA 1
ATOM 3327 C C . GLY C 1 69 ? 46.443 30.279 8.786 1.00 22.15 67 GLY C C 1
ATOM 3328 O O . GLY C 1 69 ? 47.245 30.615 7.921 1.00 22.44 67 GLY C O 1
ATOM 3329 N N . GLU C 1 70 ? 45.114 30.381 8.631 1.00 21.87 68 GLU C N 1
ATOM 3330 C CA . GLU C 1 70 ? 44.495 30.934 7.406 1.00 22.39 68 GLU C CA 1
ATOM 3331 C C . GLU C 1 70 ? 43.690 32.215 7.607 1.00 21.65 68 GLU C C 1
ATOM 3332 O O . GLU C 1 70 ? 43.032 32.715 6.670 1.00 21.97 68 GLU C O 1
ATOM 3338 N N . VAL C 1 71 ? 43.683 32.728 8.828 1.00 20.50 69 VAL C N 1
ATOM 3339 C CA . VAL C 1 71 ? 42.984 33.967 9.081 1.00 18.80 69 VAL C CA 1
ATOM 3340 C C . VAL C 1 71 ? 43.666 35.067 8.261 1.00 19.14 69 VAL C C 1
ATOM 3341 O O . VAL C 1 71 ? 44.873 35.238 8.326 1.00 18.92 69 VAL C O 1
ATOM 3345 N N . ASP C 1 72 ? 42.875 35.784 7.471 1.00 19.17 70 ASP C N 1
ATOM 3346 C CA . ASP C 1 72 ? 43.376 36.846 6.590 1.00 19.85 70 ASP C CA 1
ATOM 3347 C C . ASP C 1 72 ? 43.708 38.128 7.301 1.00 20.06 70 ASP C C 1
ATOM 3348 O O . ASP C 1 72 ? 44.615 38.842 6.889 1.00 20.48 70 ASP C O 1
ATOM 3353 N N . PHE C 1 73 ? 42.957 38.428 8.356 1.00 19.92 71 PHE C N 1
ATOM 3354 C CA . PHE C 1 73 ? 42.936 39.762 8.937 1.00 19.27 71 PHE C CA 1
ATOM 3355 C C . PHE C 1 73 ? 42.578 39.669 10.412 1.00 19.34 71 PHE C C 1
ATOM 3356 O O . PHE C 1 73 ? 41.640 38.938 10.761 1.00 19.50 71 PHE C O 1
ATOM 3364 N N . MET C 1 74 ? 43.253 40.445 11.256 1.00 18.35 72 MET C N 1
ATOM 3365 C CA . MET C 1 74 ? 42.820 40.618 12.664 1.00 18.18 72 MET C CA 1
ATOM 3366 C C . MET C 1 74 ? 42.772 42.100 13.073 1.00 18.96 72 MET C C 1
ATOM 3367 O O . MET C 1 74 ? 43.635 42.880 12.696 1.00 17.81 72 MET C O 1
ATOM 3372 N N . LEU C 1 75 ? 41.754 42.469 13.852 1.00 19.57 73 LEU C N 1
ATOM 3373 C CA . LEU C 1 75 ? 41.700 43.767 14.477 1.00 20.32 73 LEU C CA 1
ATOM 3374 C C . LEU C 1 75 ? 41.701 43.504 15.965 1.00 20.88 73 LEU C C 1
ATOM 3375 O O . LEU C 1 75 ? 40.873 42.721 16.443 1.00 20.71 73 LEU C O 1
ATOM 3380 N N . SER C 1 76 ? 42.640 44.124 16.684 1.00 20.08 74 SER C N 1
ATOM 3381 C CA . SER C 1 76 ? 42.812 43.902 18.124 1.00 22.46 74 SER C CA 1
ATOM 3382 C C . SER C 1 76 ? 42.944 45.202 18.941 1.00 22.64 74 SER C C 1
ATOM 3383 O O . SER C 1 76 ? 43.788 46.038 18.629 1.00 22.75 74 SER C O 1
ATOM 3386 N N . THR C 1 77 ? 42.138 45.326 20.003 1.00 23.17 75 THR C N 1
ATOM 3387 C CA . THR C 1 77 ? 42.182 46.462 20.923 1.00 23.98 75 THR C CA 1
ATOM 3388 C C . THR C 1 77 ? 42.574 46.102 22.364 1.00 23.93 75 THR C C 1
ATOM 3389 O O . THR C 1 77 ? 42.506 46.960 23.260 1.00 24.03 75 THR C O 1
ATOM 3393 N N . ALA C 1 78 ? 42.981 44.854 22.586 1.00 23.03 76 ALA C N 1
ATOM 3394 C CA . ALA C 1 78 ? 43.462 44.433 23.896 1.00 23.67 76 ALA C CA 1
ATOM 3395 C C . ALA C 1 78 ? 44.733 43.605 23.763 1.00 23.95 76 ALA C C 1
ATOM 3396 O O . ALA C 1 78 ? 44.791 42.655 22.952 1.00 22.91 76 ALA C O 1
ATOM 3398 N N . ASP C 1 79 ? 45.751 43.954 24.562 1.00 22.91 77 ASP C N 1
ATOM 3399 C CA . ASP C 1 79 ? 47.052 43.317 24.407 1.00 23.37 77 ASP C CA 1
ATOM 3400 C C . ASP C 1 79 ? 47.035 41.782 24.587 1.00 23.23 77 ASP C C 1
ATOM 3401 O O . ASP C 1 79 ? 47.676 41.047 23.808 1.00 22.25 77 ASP C O 1
ATOM 3406 N N . LYS C 1 80 ? 46.313 41.307 25.602 1.00 23.06 78 LYS C N 1
ATOM 3407 C CA . LYS C 1 80 ? 46.364 39.890 25.949 1.00 22.92 78 LYS C CA 1
ATOM 3408 C C . LYS C 1 80 ? 45.785 39.051 24.820 1.00 21.94 78 LYS C C 1
ATOM 3409 O O . LYS C 1 80 ? 46.335 38.006 24.451 1.00 2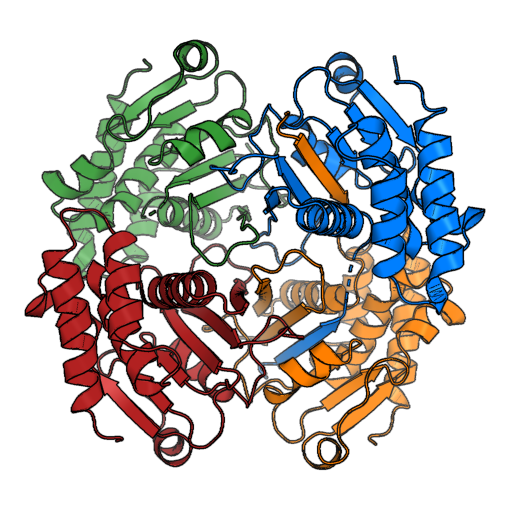0.93 78 LYS C O 1
ATOM 3415 N N . GLY C 1 81 ? 44.674 39.528 24.272 1.00 20.67 79 GLY C N 1
ATOM 3416 C CA . GLY C 1 81 ? 43.990 38.829 23.178 1.00 20.65 79 GLY C CA 1
ATOM 3417 C C . GLY C 1 81 ? 44.821 38.906 21.921 1.00 20.13 79 GLY C C 1
ATOM 3418 O O . GLY C 1 81 ? 44.855 37.950 21.131 1.00 19.33 79 GLY C O 1
ATOM 3419 N N . TYR C 1 82 ? 45.517 40.031 21.725 1.00 19.22 80 TYR C N 1
ATOM 3420 C CA . TYR C 1 82 ? 46.431 40.119 20.574 1.00 19.60 80 TYR C CA 1
ATOM 3421 C C . TYR C 1 82 ? 47.506 39.029 20.665 1.00 20.01 80 TYR C C 1
ATOM 3422 O O . TYR C 1 82 ? 47.706 38.247 19.726 1.00 19.41 80 TYR C O 1
ATOM 3431 N N . LYS C 1 83 ? 48.187 38.969 21.809 1.00 20.10 81 LYS C N 1
ATOM 3432 C CA . LYS C 1 83 ? 49.320 38.027 21.990 1.00 20.68 81 LYS C CA 1
ATOM 3433 C C . LYS C 1 83 ? 48.860 36.550 21.933 1.00 20.01 81 LYS C C 1
ATOM 3434 O O . LYS C 1 83 ? 49.573 35.677 21.402 1.00 19.53 81 LYS C O 1
ATOM 3440 N N . GLY C 1 84 ? 47.635 36.317 22.394 1.00 19.51 82 GLY C N 1
ATOM 3441 C CA . GLY C 1 84 ? 47.066 34.968 22.473 1.00 19.92 82 GLY C CA 1
ATOM 3442 C C . GLY C 1 84 ? 46.542 34.439 21.144 1.00 20.22 82 GLY C C 1
ATOM 3443 O O . GLY C 1 84 ? 46.652 33.244 20.870 1.00 19.40 82 GLY C O 1
ATOM 3444 N N . PHE C 1 85 ? 45.997 35.334 20.313 1.00 20.40 83 PHE C N 1
ATOM 3445 C CA . PHE C 1 85 ? 45.255 34.920 19.110 1.00 20.19 83 PHE C CA 1
ATOM 3446 C C . PHE C 1 85 ? 45.856 35.315 17.759 1.00 20.10 83 PHE C C 1
ATOM 3447 O O . PHE C 1 85 ? 45.429 34.781 16.726 1.00 20.36 83 PHE C O 1
ATOM 3455 N N . ARG C 1 86 ? 46.819 36.234 17.725 1.00 19.57 84 ARG C N 1
ATOM 3456 C CA . ARG C 1 86 ? 47.393 36.631 16.411 1.00 19.57 84 ARG C CA 1
ATOM 3457 C C . ARG C 1 86 ? 48.150 35.507 15.690 1.00 19.76 84 ARG C C 1
ATOM 3458 O O . ARG C 1 86 ? 48.328 35.564 14.461 1.00 18.77 84 ARG C O 1
ATOM 3466 N N . GLY C 1 87 ? 48.604 34.498 16.450 1.00 19.60 85 GLY C N 1
ATOM 3467 C CA . GLY C 1 87 ? 49.331 33.365 15.876 1.00 19.83 85 GLY C CA 1
ATOM 3468 C C . GLY C 1 87 ? 48.504 32.595 14.849 1.00 20.26 85 GLY C C 1
ATOM 3469 O O . GLY C 1 87 ? 49.046 31.867 14.015 1.00 20.84 85 GLY C O 1
ATOM 3470 N N . GLY C 1 88 ? 47.187 32.722 14.899 1.00 20.26 86 GLY C N 1
ATOM 3471 C CA . GLY C 1 88 ? 46.346 32.093 13.875 1.00 20.56 86 GLY C CA 1
ATOM 3472 C C . GLY C 1 88 ? 46.251 32.855 12.543 1.00 20.86 86 GLY C C 1
ATOM 3473 O O . GLY C 1 88 ? 45.671 32.352 11.574 1.00 21.48 86 GLY C O 1
ATOM 3474 N N . VAL C 1 89 ? 46.808 34.065 12.497 1.00 20.24 87 VAL C N 1
ATOM 3475 C CA . VAL C 1 89 ? 46.753 34.902 11.291 1.00 19.62 87 VAL C CA 1
ATOM 3476 C C . VAL C 1 89 ? 47.803 34.386 10.278 1.00 20.44 87 VAL C C 1
ATOM 3477 O O . VAL C 1 89 ? 48.967 34.116 10.646 1.00 18.77 87 VAL C O 1
ATOM 3481 N N . LYS C 1 90 ? 47.393 34.250 9.010 1.00 20.59 88 LYS C N 1
ATOM 3482 C CA . LYS C 1 90 ? 48.293 33.721 7.966 1.00 22.11 88 LYS C CA 1
ATOM 3483 C C . LYS C 1 90 ? 49.541 34.591 7.863 1.00 22.93 88 LYS C C 1
ATOM 3484 O O . LYS C 1 90 ? 49.479 35.794 8.127 1.00 22.90 88 LYS C O 1
ATOM 3490 N N . GLU C 1 91 ? 50.670 33.987 7.506 1.00 24.46 89 GLU C N 1
ATOM 3491 C CA . GLU C 1 91 ? 51.903 34.758 7.302 1.00 27.25 89 GLU C CA 1
ATOM 3492 C C . GLU C 1 91 ? 51.643 35.841 6.270 1.00 26.75 89 GLU C C 1
ATOM 3493 O O . GLU C 1 91 ? 51.054 35.573 5.227 1.00 27.44 89 GLU C O 1
ATOM 3499 N N . GLY C 1 92 ? 52.045 37.073 6.588 1.00 26.54 90 GLY C N 1
ATOM 3500 C CA . GLY C 1 92 ? 51.850 38.210 5.683 1.00 25.53 90 GLY C CA 1
ATOM 3501 C C . GLY C 1 92 ? 50.416 38.737 5.677 1.00 25.36 90 GLY C C 1
ATOM 3502 O O . GLY C 1 92 ? 50.065 39.615 4.872 1.00 24.63 90 GLY C O 1
ATOM 3503 N N . GLY C 1 93 ? 49.580 38.206 6.568 1.00 24.16 91 GLY C N 1
ATOM 3504 C CA . GLY C 1 93 ? 48.233 38.749 6.753 1.00 23.43 91 GLY C CA 1
ATOM 3505 C C . GLY C 1 93 ? 48.242 40.108 7.442 1.00 23.82 91 GLY C C 1
ATOM 3506 O O . GLY C 1 93 ? 49.282 40.565 7.961 1.00 23.28 91 GLY C O 1
ATOM 3507 N N . ILE C 1 94 ? 47.084 40.767 7.426 1.00 23.29 92 ILE C N 1
ATOM 3508 C CA . ILE C 1 94 ? 46.941 42.094 7.999 1.00 22.93 92 ILE C CA 1
ATOM 3509 C C . ILE C 1 94 ? 46.455 42.039 9.432 1.00 21.93 92 ILE C C 1
ATOM 3510 O O . ILE C 1 94 ? 45.496 41.344 9.732 1.00 21.56 92 ILE C O 1
ATOM 3515 N N . ILE C 1 95 ? 47.106 42.804 10.300 1.00 20.78 93 ILE C N 1
ATOM 3516 C CA . ILE C 1 95 ? 46.645 43.015 11.655 1.00 20.53 93 ILE C CA 1
ATOM 3517 C C . ILE C 1 95 ? 46.605 44.510 11.966 1.00 21.34 93 ILE C C 1
ATOM 3518 O O . ILE C 1 95 ? 47.608 45.213 11.767 1.00 22.30 93 ILE C O 1
ATOM 3523 N N . VAL C 1 96 ? 45.474 44.978 12.489 1.00 21.16 94 VAL C N 1
ATOM 3524 C CA . VAL C 1 96 ? 45.326 46.351 12.940 1.00 20.84 94 VAL C CA 1
ATOM 3525 C C . VAL C 1 96 ? 45.283 46.300 14.454 1.00 21.54 94 VAL C C 1
ATOM 3526 O O . VAL C 1 96 ? 44.500 45.522 15.022 1.00 20.71 94 VAL C O 1
ATOM 3530 N N . VAL C 1 97 ? 46.118 47.120 15.098 1.00 21.45 95 VAL C N 1
ATOM 3531 C CA . VAL C 1 97 ? 46.159 47.205 16.560 1.00 22.60 95 VAL C CA 1
ATOM 3532 C C . VAL C 1 97 ? 45.929 48.631 17.049 1.00 23.33 95 VAL C C 1
ATOM 3533 O O . VAL C 1 97 ? 46.248 49.616 16.367 1.00 22.98 95 VAL C O 1
ATOM 3537 N N . GLU C 1 98 ? 45.313 48.721 18.216 1.00 24.47 96 GLU C N 1
ATOM 3538 C CA . GLU C 1 98 ? 45.154 49.972 18.944 1.00 25.59 96 GLU C CA 1
ATOM 3539 C C . GLU C 1 98 ? 46.475 50.225 19.719 1.00 25.88 96 GLU C C 1
ATOM 3540 O O . GLU C 1 98 ? 46.753 49.553 20.724 1.00 25.82 96 GLU C O 1
ATOM 3546 N N . PRO C 1 99 ? 47.321 51.163 19.212 1.00 26.44 97 PRO C N 1
ATOM 3547 C CA . PRO C 1 99 ? 48.684 51.365 19.724 1.00 26.51 97 PRO C CA 1
ATOM 3548 C C . PRO C 1 99 ? 48.739 51.854 21.161 1.00 26.90 97 PRO C C 1
ATOM 3549 O O . PRO C 1 99 ? 49.789 51.740 21.797 1.00 27.10 97 PRO C O 1
ATOM 3553 N N . ASN C 1 100 ? 47.642 52.399 21.666 1.00 27.15 98 ASN C N 1
ATOM 3554 C CA . ASN C 1 100 ? 47.579 52.756 23.090 1.00 28.70 98 ASN C CA 1
ATOM 3555 C C . ASN C 1 100 ? 47.329 51.569 24.023 1.00 28.77 98 ASN C C 1
ATOM 3556 O O . ASN C 1 100 ? 47.448 51.713 25.230 1.00 28.82 98 ASN C O 1
ATOM 3561 N N . LEU C 1 101 ? 46.965 50.407 23.473 1.00 28.09 99 LEU C N 1
ATOM 3562 C CA . LEU C 1 101 ? 46.617 49.264 24.320 1.00 27.92 99 LEU C CA 1
ATOM 3563 C C . LEU C 1 101 ? 47.351 47.989 23.957 1.00 27.54 99 LEU C C 1
ATOM 3564 O O . LEU C 1 101 ? 47.523 47.103 24.808 1.00 27.89 99 LEU C O 1
ATOM 3569 N N . VAL C 1 102 ? 47.785 47.902 22.704 1.00 26.02 100 VAL C N 1
ATOM 3570 C CA . VAL C 1 102 ? 48.395 46.691 22.168 1.00 25.31 100 VAL C CA 1
ATOM 3571 C C . VAL C 1 102 ? 49.856 46.938 21.833 1.00 25.76 100 VAL C C 1
ATOM 3572 O O . VAL C 1 102 ? 50.196 47.914 21.143 1.00 26.05 100 VAL C O 1
ATOM 3576 N N . HIS C 1 103 ? 50.721 46.056 22.318 1.00 26.10 101 HIS C N 1
ATOM 3577 C CA . HIS C 1 103 ? 52.164 46.270 22.167 1.00 27.55 101 HIS C CA 1
ATOM 3578 C C . HIS C 1 103 ? 52.872 45.030 21.655 1.00 27.58 101 HIS C C 1
ATOM 3579 O O . HIS C 1 103 ? 53.352 44.232 22.435 1.00 28.09 101 HIS C O 1
ATOM 3586 N N . PRO C 1 104 ? 52.929 44.859 20.324 1.00 27.96 102 PRO C N 1
ATOM 3587 C CA . PRO C 1 104 ? 53.524 43.657 19.740 1.00 28.53 102 PRO C CA 1
ATOM 3588 C C . PRO C 1 104 ? 55.025 43.532 20.000 1.00 29.79 102 PRO C C 1
ATOM 3589 O O . PRO C 1 104 ? 55.743 44.534 20.024 1.00 29.42 102 PRO C O 1
ATOM 3593 N N . GLU C 1 105 ? 55.486 42.302 20.186 1.00 30.32 103 GLU C N 1
ATOM 3594 C CA . GLU C 1 105 ? 56.920 42.025 20.176 1.00 32.06 103 GLU C CA 1
ATOM 3595 C C . GLU C 1 105 ? 57.447 42.389 18.798 1.00 32.31 103 GLU C C 1
ATOM 3596 O O . GLU C 1 105 ? 56.749 42.205 17.785 1.00 32.43 103 GLU C O 1
ATOM 3602 N N . SER C 1 106 ? 58.671 42.904 18.746 1.00 32.46 104 SER C N 1
ATOM 3603 C CA . SER C 1 106 ? 59.189 43.471 17.505 1.00 32.62 104 SER C CA 1
ATOM 3604 C C . SER C 1 106 ? 59.231 42.460 16.345 1.00 31.99 104 SER C C 1
ATOM 3605 O O . SER C 1 106 ? 59.014 42.848 15.196 1.00 31.45 104 SER C O 1
ATOM 3608 N N . GLU C 1 107 ? 59.430 41.171 16.639 1.00 31.35 105 GLU C N 1
ATOM 3609 C CA . GLU C 1 107 ? 59.488 40.149 15.560 1.00 32.51 105 GLU C CA 1
ATOM 3610 C C . GLU C 1 107 ? 58.161 39.964 14.799 1.00 31.78 105 GLU C C 1
ATOM 3611 O O . GLU C 1 107 ? 58.149 39.454 13.669 1.00 31.92 105 GLU C O 1
ATOM 3617 N N . ASP C 1 108 ? 57.058 40.367 15.437 1.00 31.34 106 ASP C N 1
ATOM 3618 C CA . ASP C 1 108 ? 55.708 40.335 14.835 1.00 30.52 106 ASP C CA 1
ATOM 3619 C C . ASP C 1 108 ? 55.631 41.199 13.556 1.00 30.67 106 ASP C C 1
ATOM 3620 O O . ASP C 1 108 ? 54.962 40.831 12.582 1.00 30.38 106 ASP C O 1
ATOM 3625 N N . TYR C 1 109 ? 56.320 42.341 13.573 1.00 30.81 107 TYR C N 1
ATOM 3626 C CA . TYR C 1 109 ? 56.345 43.259 12.431 1.00 31.33 107 TYR C CA 1
ATOM 3627 C C . TYR C 1 109 ? 56.935 42.652 11.161 1.00 31.80 107 TYR C C 1
ATOM 3628 O O . TYR C 1 109 ? 56.628 43.109 10.064 1.00 32.70 107 TYR C O 1
ATOM 3637 N N . LYS C 1 110 ? 57.760 41.616 11.293 1.00 32.56 108 LYS C N 1
ATOM 3638 C CA . LYS C 1 110 ? 58.295 40.902 10.127 1.00 32.87 108 LYS C CA 1
ATOM 3639 C C . LYS C 1 110 ? 57.355 39.822 9.607 1.00 32.48 108 LYS C C 1
ATOM 3640 O O . LYS C 1 110 ? 57.380 39.504 8.423 1.00 32.59 108 LYS C O 1
ATOM 3646 N N . LYS C 1 111 ? 56.558 39.219 10.485 1.00 31.67 109 LYS C N 1
ATOM 3647 C CA . LYS C 1 111 ? 55.690 38.106 10.069 1.00 31.19 109 LYS C CA 1
ATOM 3648 C C . LYS C 1 111 ? 54.376 38.589 9.454 1.00 29.76 109 LYS C C 1
ATOM 3649 O O . LYS C 1 111 ? 53.883 38.014 8.480 1.00 30.30 109 LYS C O 1
ATOM 3655 N N . TRP C 1 112 ? 53.821 39.642 10.050 1.00 27.82 110 TRP C N 1
ATOM 3656 C CA . TRP C 1 112 ? 52.546 40.225 9.655 1.00 26.33 110 TRP C CA 1
ATOM 3657 C C . TRP C 1 112 ? 52.708 41.697 9.275 1.00 25.49 110 TRP C C 1
ATOM 3658 O O . TRP C 1 112 ? 53.682 42.368 9.675 1.00 25.37 110 TRP C O 1
ATOM 3669 N N . GLN C 1 113 ? 51.756 42.193 8.500 1.00 24.11 111 GLN C N 1
ATOM 3670 C CA . GLN C 1 113 ? 51.671 43.621 8.216 1.00 23.83 111 GLN C CA 1
ATOM 3671 C C . GLN C 1 113 ? 50.816 44.272 9.260 1.00 22.59 111 GLN C C 1
ATOM 3672 O O . GLN C 1 113 ? 49.585 44.125 9.253 1.00 22.37 111 GLN C O 1
ATOM 3678 N N . ILE C 1 114 ? 51.463 45.004 10.151 1.00 21.89 112 ILE C N 1
ATOM 3679 C CA . ILE C 1 114 ? 50.797 45.527 11.318 1.00 22.06 112 ILE C CA 1
ATOM 3680 C C . ILE C 1 114 ? 50.614 47.027 11.180 1.00 22.65 112 ILE C C 1
ATOM 3681 O O . ILE C 1 114 ? 51.579 47.737 10.932 1.00 23.33 112 ILE C O 1
ATOM 3686 N N . PHE C 1 115 ? 49.370 47.481 11.332 1.00 22.89 113 PHE C N 1
ATOM 3687 C CA . PHE C 1 115 ? 48.994 48.871 11.178 1.00 23.20 113 PHE C CA 1
ATOM 3688 C C . PHE C 1 115 ? 48.513 49.360 12.530 1.00 24.45 113 PHE C C 1
ATOM 3689 O O . PHE C 1 115 ? 47.804 48.637 13.245 1.00 24.56 113 PHE C O 1
ATOM 3697 N N . GLU C 1 116 ? 48.904 50.570 12.909 1.00 24.65 114 GLU C N 1
ATOM 3698 C CA . GLU C 1 116 ? 48.455 51.130 14.177 1.00 25.76 114 GLU C CA 1
ATOM 3699 C C . 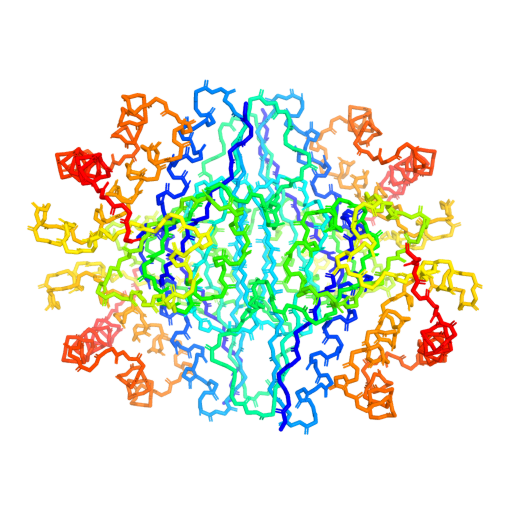GLU C 1 116 ? 47.362 52.152 13.944 1.00 25.82 114 GLU C C 1
ATOM 3700 O O . GLU C 1 116 ? 47.579 53.136 13.233 1.00 26.24 114 GLU C O 1
ATOM 3706 N N . ILE C 1 117 ? 46.180 51.910 14.509 1.00 25.23 115 ILE C N 1
ATOM 3707 C CA . ILE C 1 117 ? 45.070 52.858 14.401 1.00 25.28 115 ILE C CA 1
ATOM 3708 C C . ILE C 1 117 ? 44.401 53.008 15.755 1.00 26.03 115 ILE C C 1
ATOM 3709 O O . ILE C 1 117 ? 43.856 52.048 16.280 1.00 26.68 115 ILE C O 1
ATOM 3714 N N . PRO C 1 118 ? 44.435 54.226 16.324 1.00 27.12 116 PRO C N 1
ATOM 3715 C CA . PRO C 1 118 ? 43.867 54.476 17.659 1.00 27.12 116 PRO C CA 1
ATOM 3716 C C . PRO C 1 118 ? 42.328 54.541 17.640 1.00 27.48 116 PRO C C 1
ATOM 3717 O O . PRO C 1 118 ? 41.731 55.587 17.929 1.00 27.05 116 PRO C O 1
ATOM 3721 N N . ILE C 1 119 ? 41.708 53.412 17.302 1.00 26.65 117 ILE C N 1
ATOM 3722 C CA . ILE C 1 119 ? 40.248 53.277 17.181 1.00 26.49 117 ILE C CA 1
ATOM 3723 C C . ILE C 1 119 ? 39.453 53.906 18.345 1.00 26.55 117 ILE C C 1
ATOM 3724 O O . ILE C 1 119 ? 38.434 54.570 18.129 1.00 26.53 117 ILE C O 1
ATOM 3729 N N . ILE C 1 120 ? 39.889 53.633 19.575 1.00 27.25 118 ILE C N 1
ATOM 3730 C CA . ILE C 1 120 ? 39.132 54.053 20.759 1.00 28.26 118 ILE C CA 1
ATOM 3731 C C . ILE C 1 120 ? 39.111 55.577 20.888 1.00 28.78 118 ILE C C 1
ATOM 3732 O O . ILE C 1 120 ? 38.060 56.163 21.145 1.00 28.90 118 ILE C O 1
ATOM 3737 N N . THR C 1 121 ? 40.248 56.219 20.653 1.00 29.58 119 THR C N 1
ATOM 3738 C CA . THR C 1 121 ? 40.303 57.705 20.608 1.00 30.36 119 THR C CA 1
ATOM 3739 C C . THR C 1 121 ? 39.489 58.327 19.465 1.00 30.26 119 THR C C 1
ATOM 3740 O O . THR C 1 121 ? 38.805 59.336 19.653 1.00 29.12 119 THR C O 1
ATOM 3744 N N . ILE C 1 122 ? 39.578 57.725 18.281 1.00 30.10 120 ILE C N 1
ATOM 3745 C CA . ILE C 1 122 ? 38.812 58.189 17.126 1.00 29.60 120 ILE C CA 1
ATOM 3746 C C . ILE C 1 122 ? 37.312 58.226 17.464 1.00 30.33 120 ILE C C 1
ATOM 3747 O O . ILE C 1 122 ? 36.635 59.230 17.206 1.00 30.54 120 ILE C O 1
ATOM 3752 N N . ALA C 1 123 ? 36.802 57.157 18.074 1.00 29.82 121 ALA C N 1
ATOM 3753 C CA . ALA C 1 123 ? 35.403 57.124 18.480 1.00 30.65 121 ALA C CA 1
ATOM 3754 C C . ALA C 1 123 ? 35.112 58.146 19.612 1.00 31.36 121 ALA C C 1
ATOM 3755 O O . ALA C 1 123 ? 34.194 58.938 19.501 1.00 31.37 121 ALA C O 1
ATOM 3757 N N . LYS C 1 124 ? 35.899 58.102 20.687 1.00 31.97 122 LYS C N 1
ATOM 3758 C CA . LYS C 1 124 ? 35.728 58.995 21.838 1.00 33.18 122 LYS C CA 1
ATOM 3759 C C . LYS C 1 124 ? 35.881 60.458 21.456 1.00 33.14 122 LYS C C 1
ATOM 3760 O O . LYS C 1 124 ? 35.015 61.265 21.772 1.00 33.52 122 LYS C O 1
ATOM 3766 N N . ASP C 1 125 ? 36.982 60.798 20.781 1.00 32.75 123 ASP C N 1
ATOM 3767 C CA . ASP C 1 125 ? 37.322 62.203 20.527 1.00 32.80 123 ASP C CA 1
ATOM 3768 C C . ASP C 1 125 ? 36.677 62.770 19.264 1.00 32.81 123 ASP C C 1
ATOM 3769 O O . ASP C 1 125 ? 35.982 63.780 19.330 1.00 32.73 123 ASP C O 1
ATOM 3774 N N . GLU C 1 126 ? 36.935 62.141 18.117 1.00 32.30 124 GLU C N 1
ATOM 3775 C CA . GLU C 1 126 ? 36.477 62.684 16.833 1.00 32.23 124 GLU C CA 1
ATOM 3776 C C . GLU C 1 126 ? 34.980 62.520 16.573 1.00 32.32 124 GLU C C 1
ATOM 3777 O O . GLU C 1 126 ? 34.334 63.420 16.038 1.00 32.32 124 GLU C O 1
ATOM 3783 N N . VAL C 1 127 ? 34.427 61.372 16.941 1.00 32.76 125 VAL C N 1
ATOM 3784 C CA . VAL C 1 127 ? 32.998 61.142 16.745 1.00 33.04 125 VAL C CA 1
ATOM 3785 C C . VAL C 1 127 ? 32.205 61.650 17.950 1.00 33.60 125 VAL C C 1
ATOM 3786 O O . VAL C 1 127 ? 31.058 62.072 17.808 1.00 33.74 125 VAL C O 1
ATOM 3790 N N . GLY C 1 128 ? 32.823 61.606 19.128 1.00 33.68 126 GLY C N 1
ATOM 3791 C CA . GLY C 1 128 ? 32.198 62.116 20.353 1.00 34.41 126 GLY C CA 1
ATOM 3792 C C . GLY C 1 128 ? 31.354 61.077 21.066 1.00 34.54 126 GLY C C 1
ATOM 3793 O O . GLY C 1 128 ? 30.477 61.418 21.841 1.00 33.86 126 GLY C O 1
ATOM 3794 N N . ASN C 1 129 ? 31.626 59.799 20.800 1.00 34.74 127 ASN C N 1
ATOM 3795 C CA . ASN C 1 129 ? 30.876 58.704 21.404 1.00 34.89 127 ASN C CA 1
ATOM 3796 C C . ASN C 1 129 ? 31.690 57.424 21.304 1.00 34.80 127 ASN C C 1
ATOM 3797 O O . ASN C 1 129 ? 31.785 56.836 20.231 1.00 34.05 127 ASN C O 1
ATOM 3802 N N . VAL C 1 130 ? 32.284 57.012 22.426 1.00 35.13 128 VAL C N 1
ATOM 3803 C CA . VAL C 1 130 ? 33.175 55.849 22.474 1.00 35.54 128 VAL C CA 1
ATOM 3804 C C . VAL C 1 130 ? 32.488 54.548 22.015 1.00 35.71 128 VAL C C 1
ATOM 3805 O O . VAL C 1 130 ? 33.157 53.639 21.518 1.00 35.59 128 VAL C O 1
ATOM 3809 N N . ALA C 1 131 ? 31.160 54.486 22.146 1.00 35.63 129 ALA C N 1
ATOM 3810 C CA . ALA C 1 131 ? 30.379 53.306 21.721 1.00 35.64 129 ALA C CA 1
ATOM 3811 C C . ALA C 1 131 ? 30.434 53.048 20.208 1.00 34.82 129 ALA C C 1
ATOM 3812 O O . ALA C 1 131 ? 30.292 51.898 19.780 1.00 35.70 129 ALA C O 1
ATOM 3814 N N . THR C 1 132 ? 30.652 54.101 19.415 1.00 32.97 130 THR C N 1
ATOM 3815 C CA . THR C 1 132 ? 30.776 53.964 17.948 1.00 31.70 130 THR C CA 1
ATOM 3816 C C . THR C 1 132 ? 32.105 53.354 17.485 1.00 30.34 130 THR C C 1
ATOM 3817 O O . THR C 1 132 ? 32.364 53.303 16.282 1.00 29.53 130 THR C O 1
ATOM 3821 N N . GLN C 1 133 ? 32.941 52.916 18.428 1.00 28.89 131 GLN C N 1
ATOM 3822 C CA . GLN C 1 133 ? 34.220 52.274 18.089 1.00 28.36 131 GLN C CA 1
ATOM 3823 C C . GLN C 1 133 ? 33.996 50.981 17.307 1.00 27.14 131 GLN C C 1
ATOM 3824 O O . GLN C 1 133 ? 34.854 50.561 16.552 1.00 26.42 131 GLN C O 1
ATOM 3830 N N . SER C 1 134 ? 32.849 50.351 17.537 1.00 26.64 132 SER C N 1
ATOM 3831 C CA . SER C 1 134 ? 32.453 49.154 16.819 1.00 26.74 132 SER C CA 1
ATOM 3832 C C . SER C 1 134 ? 32.304 49.470 15.320 1.00 25.94 132 SER C C 1
ATOM 3833 O O . SER C 1 134 ? 32.704 48.681 14.478 1.00 25.42 132 SER C O 1
ATOM 3836 N N . VAL C 1 135 ? 31.768 50.645 14.998 1.00 25.58 133 VAL C N 1
ATOM 3837 C CA . VAL C 1 135 ? 31.577 51.038 13.589 1.00 24.23 133 VAL C CA 1
ATOM 3838 C C . VAL C 1 135 ? 32.877 51.568 12.955 1.00 23.71 133 VAL C C 1
ATOM 3839 O O . VAL C 1 135 ? 33.154 51.348 11.775 1.00 23.36 133 VAL C O 1
ATOM 3843 N N . VAL C 1 136 ? 33.701 52.238 13.752 1.00 23.01 134 VAL C N 1
ATOM 3844 C CA . VAL C 1 136 ? 35.054 52.563 13.292 1.00 21.41 134 VAL C CA 1
ATOM 3845 C C . VAL C 1 136 ? 35.793 51.256 12.921 1.00 21.08 134 VAL C C 1
ATOM 3846 O O . VAL C 1 136 ? 36.325 51.152 11.811 1.00 19.93 134 VAL C O 1
ATOM 3850 N N . ALA C 1 137 ? 35.787 50.283 13.844 1.00 19.72 135 ALA C N 1
ATOM 3851 C CA . ALA C 1 137 ? 36.436 48.985 13.639 1.00 20.38 135 ALA C CA 1
ATOM 3852 C C . ALA C 1 137 ? 35.850 48.238 12.449 1.00 19.37 135 ALA C C 1
ATOM 3853 O O . ALA C 1 137 ? 36.564 47.570 11.699 1.00 20.15 135 ALA C O 1
ATOM 3855 N N . LEU C 1 138 ? 34.546 48.362 12.269 1.00 19.13 136 LEU C N 1
ATOM 3856 C CA . LEU C 1 138 ? 33.885 47.672 11.155 1.00 19.07 136 LEU C CA 1
ATOM 3857 C C . LEU C 1 138 ? 34.414 48.127 9.811 1.00 19.05 136 LEU C C 1
ATOM 3858 O O . LEU C 1 138 ? 34.722 47.295 8.937 1.00 18.39 136 LEU C O 1
ATOM 3863 N N . ALA C 1 139 ? 34.445 49.453 9.627 1.00 19.13 137 ALA C N 1
ATOM 3864 C CA . ALA C 1 139 ? 34.918 50.060 8.390 1.00 18.75 137 ALA C CA 1
ATOM 3865 C C . ALA C 1 139 ? 36.369 49.693 8.089 1.00 18.86 137 ALA C C 1
ATOM 3866 O O . ALA C 1 139 ? 36.705 49.314 6.963 1.00 19.54 137 ALA C O 1
ATOM 3868 N N . ILE C 1 140 ? 37.233 49.769 9.101 1.00 19.54 138 ILE C N 1
ATOM 3869 C CA . ILE C 1 140 ? 38.653 49.406 8.930 1.00 18.54 138 ILE C CA 1
ATOM 3870 C C . ILE C 1 140 ? 38.787 47.958 8.459 1.00 18.65 138 ILE C C 1
ATOM 3871 O O . ILE C 1 140 ? 39.509 47.658 7.497 1.00 19.01 138 ILE C O 1
ATOM 3876 N N . ALA C 1 141 ? 38.076 47.052 9.127 1.00 18.29 139 ALA C N 1
ATOM 3877 C CA . ALA C 1 141 ? 38.169 45.629 8.807 1.00 18.12 139 ALA C CA 1
ATOM 3878 C C . ALA C 1 141 ? 37.682 45.356 7.386 1.00 17.83 139 ALA C C 1
ATOM 3879 O O . ALA C 1 141 ? 38.270 44.552 6.657 1.00 17.61 139 ALA C O 1
ATOM 3881 N N . ALA C 1 142 ? 36.589 46.008 7.005 1.00 18.17 140 ALA C N 1
ATOM 3882 C CA . ALA C 1 142 ? 36.022 45.785 5.689 1.00 18.73 140 ALA C CA 1
ATOM 3883 C C . ALA C 1 142 ? 36.933 46.343 4.573 1.00 19.40 140 ALA C C 1
ATOM 3884 O O . ALA C 1 142 ? 37.145 45.653 3.554 1.00 19.96 140 ALA C O 1
ATOM 3886 N N . TYR C 1 143 ? 37.444 47.568 4.756 1.00 19.35 141 TYR C N 1
ATOM 3887 C CA . TYR C 1 143 ? 38.515 48.115 3.883 1.00 20.55 141 TYR C CA 1
ATOM 3888 C C . TYR C 1 143 ? 39.749 47.194 3.846 1.00 20.81 141 TYR C C 1
ATOM 3889 O O . TYR C 1 143 ? 40.141 46.718 2.789 1.00 20.55 141 TYR C O 1
ATOM 3898 N N . MET C 1 144 ? 40.349 46.942 5.009 1.00 21.04 142 MET C N 1
ATOM 3899 C CA . MET C 1 144 ? 41.595 46.166 5.061 1.00 20.87 142 MET C CA 1
ATOM 3900 C C . MET C 1 144 ? 41.453 44.758 4.488 1.00 21.00 142 MET C C 1
ATOM 3901 O O . MET C 1 144 ? 42.317 44.320 3.738 1.00 20.50 142 MET C O 1
ATOM 3906 N N . SER C 1 145 ? 40.369 44.052 4.817 1.00 20.26 143 SER C N 1
ATOM 3907 C CA . SER C 1 145 ? 40.205 42.663 4.325 1.00 21.41 143 SER C CA 1
ATOM 3908 C C . SER C 1 145 ? 39.691 42.583 2.857 1.00 21.16 143 SER C C 1
ATOM 3909 O O . SER C 1 145 ? 39.658 41.492 2.234 1.00 21.52 143 SER C O 1
ATOM 3912 N N . LYS C 1 146 ? 39.260 43.721 2.320 1.00 20.96 144 LYS C N 1
ATOM 3913 C CA . LYS C 1 146 ? 38.626 43.748 0.996 1.00 20.85 144 LYS C CA 1
ATOM 3914 C C . LYS C 1 146 ? 37.413 42.795 0.829 1.00 21.13 144 LYS C C 1
ATOM 3915 O O . LYS C 1 146 ? 37.090 42.410 -0.275 1.00 21.13 144 LYS C O 1
ATOM 3921 N N . CYS C 1 147 ? 36.710 42.458 1.910 1.00 21.84 145 CYS C N 1
ATOM 3922 C CA . CYS C 1 147 ? 35.756 41.343 1.873 1.00 22.55 145 CYS C CA 1
ATOM 3923 C C . CYS C 1 147 ? 34.346 41.715 1.385 1.00 22.99 145 CYS C C 1
ATOM 3924 O O . CYS C 1 147 ? 33.535 40.828 1.144 1.00 22.94 145 CYS C O 1
ATOM 3927 N N . ILE C 1 148 ? 34.067 43.014 1.249 1.00 23.27 146 ILE C N 1
ATOM 3928 C CA . ILE C 1 148 ? 32.720 43.495 0.932 1.00 24.42 146 ILE C CA 1
ATOM 3929 C C . ILE C 1 148 ? 32.786 44.900 0.328 1.00 24.61 146 ILE C C 1
ATOM 3930 O O . ILE C 1 148 ? 33.747 45.643 0.596 1.00 24.80 146 ILE C O 1
ATOM 3935 N N . ASP C 1 149 ? 31.783 45.260 -0.476 1.00 24.60 147 ASP C N 1
ATOM 3936 C CA . ASP C 1 149 ? 31.667 46.628 -1.019 1.00 24.93 147 ASP C CA 1
ATOM 3937 C C . ASP C 1 149 ? 31.330 47.601 0.108 1.00 24.94 147 ASP C C 1
ATOM 3938 O O . ASP C 1 149 ? 30.355 47.388 0.839 1.00 24.00 147 ASP C O 1
ATOM 3943 N N . LEU C 1 150 ? 32.145 48.648 0.258 1.00 25.33 148 LEU C N 1
ATOM 3944 C CA . LEU C 1 150 ? 32.014 49.553 1.401 1.00 25.92 148 LEU C CA 1
ATOM 3945 C C . LEU C 1 150 ? 30.674 50.303 1.385 1.00 27.05 148 LEU C C 1
ATOM 3946 O O . LEU C 1 150 ? 30.079 50.541 2.442 1.00 26.10 148 LEU C O 1
ATOM 3951 N N . ASP C 1 151 ? 30.194 50.654 0.195 1.00 27.66 149 ASP C N 1
ATOM 3952 C CA . ASP C 1 151 ? 28.934 51.414 0.098 1.00 29.14 149 ASP C CA 1
ATOM 3953 C C . ASP C 1 151 ? 27.738 50.582 0.578 1.00 28.05 149 ASP C C 1
ATOM 3954 O O . ASP C 1 151 ? 26.940 51.045 1.403 1.00 27.90 149 ASP C O 1
ATOM 3959 N N . VAL C 1 152 ? 27.671 49.336 0.111 1.00 27.83 150 VAL C N 1
ATOM 3960 C CA . VAL C 1 152 ? 26.653 48.375 0.544 1.00 27.83 150 VAL C CA 1
ATOM 3961 C C . VAL C 1 152 ? 26.703 48.157 2.064 1.00 28.09 150 VAL C C 1
ATOM 3962 O O . VAL C 1 152 ? 25.669 48.116 2.748 1.00 28.17 150 VAL C O 1
ATOM 3966 N N . LEU C 1 153 ? 27.911 47.989 2.593 1.00 27.38 151 LEU C N 1
ATOM 3967 C CA . LEU C 1 153 ? 28.064 47.755 4.014 1.00 26.41 151 LEU C CA 1
ATOM 3968 C C . LEU C 1 153 ? 27.587 48.974 4.823 1.00 26.79 151 LEU C C 1
ATOM 3969 O O . LEU C 1 153 ? 26.889 48.819 5.833 1.00 25.53 151 LEU C O 1
ATOM 3974 N N . LYS C 1 154 ? 27.973 50.172 4.388 1.00 27.46 152 LYS C N 1
ATOM 3975 C CA . LYS C 1 154 ? 27.586 51.393 5.108 1.00 28.75 152 LYS C CA 1
ATOM 3976 C C . LYS C 1 154 ? 26.058 51.511 5.120 1.00 29.90 152 LYS C C 1
ATOM 3977 O O . LYS C 1 154 ? 25.457 51.855 6.141 1.00 30.24 152 LYS C O 1
ATOM 3983 N N . GLU C 1 155 ? 25.437 51.169 3.997 1.00 31.19 153 GLU C N 1
ATOM 3984 C CA . GLU C 1 155 ? 23.993 51.371 3.848 1.00 32.71 153 GLU C CA 1
ATOM 3985 C C . GLU C 1 155 ? 23.245 50.360 4.699 1.00 32.01 153 GLU C C 1
ATOM 3986 O O . GLU C 1 155 ? 22.226 50.698 5.320 1.00 32.91 153 GLU C O 1
ATOM 3992 N N . THR C 1 156 ? 23.764 49.136 4.751 1.00 30.95 154 THR C N 1
ATOM 3993 C CA . THR C 1 156 ? 23.210 48.100 5.604 1.00 29.66 154 THR C CA 1
ATOM 3994 C C . THR C 1 156 ? 23.396 48.429 7.089 1.00 29.99 154 THR C C 1
ATOM 3995 O O . THR C 1 156 ? 22.432 48.394 7.852 1.00 29.67 154 THR C O 1
ATOM 3999 N N . MET C 1 157 ? 24.625 48.759 7.500 1.00 30.04 155 MET C N 1
ATOM 4000 C CA . MET C 1 157 ? 24.880 49.201 8.878 1.00 30.18 155 MET C CA 1
ATOM 4001 C C . MET C 1 157 ? 23.911 50.326 9.289 1.00 31.60 155 MET C C 1
ATOM 4002 O O . MET C 1 157 ? 23.316 50.261 10.357 1.00 31.88 155 MET C O 1
ATOM 4007 N N . LEU C 1 158 ? 23.774 51.350 8.451 1.00 33.73 156 LEU C N 1
ATOM 4008 C CA . LEU C 1 158 ? 22.903 52.490 8.771 1.00 36.26 156 LEU C CA 1
ATOM 4009 C C . LEU C 1 158 ? 21.426 52.115 8.989 1.00 38.34 156 LEU C C 1
ATOM 4010 O O . LEU C 1 158 ? 20.764 52.693 9.866 1.00 38.54 156 LEU C O 1
ATOM 4015 N N . HIS C 1 159 ? 20.926 51.139 8.224 1.00 40.26 157 HIS C N 1
ATOM 4016 C CA . HIS C 1 159 ? 19.589 50.565 8.476 1.00 42.29 157 HIS C CA 1
ATOM 4017 C C . HIS C 1 159 ? 19.503 49.826 9.806 1.00 42.81 157 HIS C C 1
ATOM 4018 O O . HIS C 1 159 ? 18.427 49.746 10.397 1.00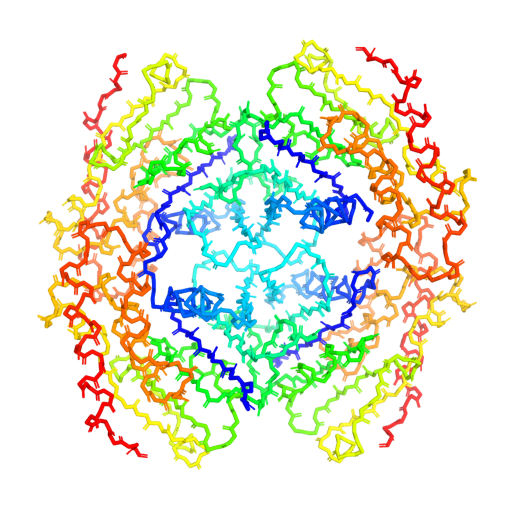 43.01 157 HIS C O 1
ATOM 4025 N N . MET C 1 160 ? 20.627 49.274 10.254 1.00 43.40 158 MET C N 1
ATOM 4026 C CA . MET C 1 160 ? 20.669 48.418 11.431 1.00 44.08 158 MET C CA 1
ATOM 4027 C C . MET C 1 160 ? 20.701 49.222 12.725 1.00 45.27 158 MET C C 1
ATOM 4028 O O . MET C 1 160 ? 20.225 48.748 13.747 1.00 46.13 158 MET C O 1
ATOM 4033 N N . VAL C 1 161 ? 21.265 50.428 12.704 1.00 45.98 159 VAL C N 1
ATOM 4034 C CA . VAL C 1 161 ? 21.394 51.196 13.957 1.00 46.62 159 VAL C CA 1
ATOM 4035 C C . VAL C 1 161 ? 20.157 52.056 14.253 1.00 46.96 159 VAL C C 1
ATOM 4036 O O . VAL C 1 161 ? 19.405 52.387 13.332 1.00 47.12 159 VAL C O 1
ATOM 4040 N N . PRO C 1 162 ? 19.938 52.410 15.542 1.00 47.60 160 PRO C N 1
ATOM 4041 C CA . PRO C 1 162 ? 18.887 53.372 15.914 1.00 47.79 160 PRO C CA 1
ATOM 4042 C C . PRO C 1 162 ? 18.971 54.662 15.098 1.00 48.11 160 PRO C C 1
ATOM 4043 O O . PRO C 1 162 ? 20.073 55.171 14.855 1.00 48.56 160 PRO C O 1
ATOM 4047 N N . ALA C 1 163 ? 17.816 55.171 14.678 1.00 48.20 161 ALA C N 1
ATOM 4048 C CA . ALA C 1 163 ? 17.731 56.307 13.753 1.00 48.31 161 ALA C CA 1
ATOM 4049 C C . ALA C 1 163 ? 18.431 57.577 14.248 1.00 48.52 161 ALA C C 1
ATOM 4050 O O . ALA C 1 163 ? 19.009 58.333 13.449 1.00 48.27 161 ALA C O 1
ATOM 4052 N N . LYS C 1 164 ? 18.367 57.805 15.563 1.00 48.27 162 LYS C N 1
ATOM 4053 C CA . LYS C 1 164 ? 18.936 58.995 16.188 1.00 48.35 162 LYS C CA 1
ATOM 4054 C C . LYS C 1 164 ? 20.463 58.985 16.108 1.00 48.18 162 LYS C C 1
ATOM 4055 O O . LYS C 1 164 ? 21.097 60.031 16.136 1.00 48.64 162 LYS C O 1
ATOM 4057 N N . THR C 1 165 ? 21.037 57.793 15.999 1.00 47.96 163 THR C N 1
ATOM 4058 C CA . THR C 1 165 ? 22.486 57.621 15.987 1.00 47.47 163 THR C CA 1
ATOM 4059 C C . THR C 1 165 ? 23.084 57.533 14.572 1.00 46.87 163 THR C C 1
ATOM 4060 O O . THR C 1 165 ? 24.307 57.446 14.429 1.00 46.55 163 THR C O 1
ATOM 4064 N N . ARG C 1 166 ? 22.233 57.555 13.542 1.00 46.14 164 ARG C N 1
ATOM 4065 C CA . ARG C 1 166 ? 22.707 57.507 12.153 1.00 45.32 164 ARG C CA 1
ATOM 4066 C C . ARG C 1 166 ? 23.846 58.477 11.810 1.00 44.40 164 ARG C C 1
ATOM 4067 O O . ARG C 1 166 ? 24.824 58.067 11.197 1.00 44.11 164 ARG C O 1
ATOM 4075 N N . ASP C 1 167 ? 23.726 59.745 12.204 1.00 42.96 165 ASP C N 1
ATOM 4076 C CA . ASP C 1 167 ? 24.784 60.741 11.947 1.00 42.11 165 ASP C CA 1
ATOM 4077 C C . ASP C 1 167 ?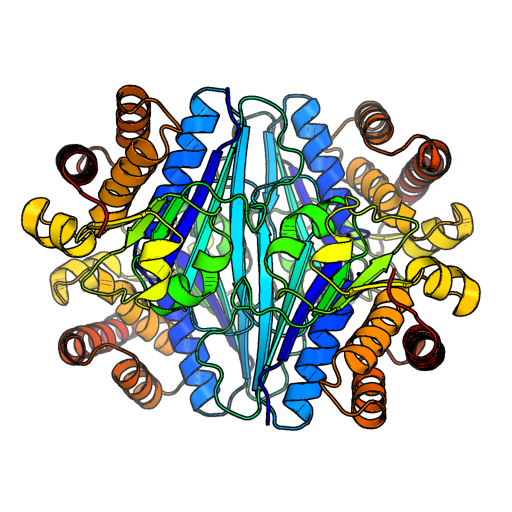 26.137 60.363 12.571 1.00 40.59 165 ASP C C 1
ATOM 4078 O O . ASP C 1 167 ? 27.162 60.374 11.883 1.00 40.11 165 ASP C O 1
ATOM 4083 N N . ALA C 1 168 ? 26.134 60.032 13.862 1.00 39.09 166 ALA C N 1
ATOM 4084 C CA . ALA C 1 168 ? 27.377 59.617 14.541 1.00 37.65 166 ALA C CA 1
ATOM 4085 C C . ALA C 1 168 ? 28.017 58.409 13.839 1.00 36.77 166 ALA C C 1
ATOM 4086 O O . ALA C 1 168 ? 29.219 58.417 13.565 1.00 35.64 166 ALA C O 1
ATOM 4088 N N . ASN C 1 169 ? 27.204 57.398 13.521 1.00 35.73 167 ASN C N 1
ATOM 4089 C CA . ASN C 1 169 ? 27.729 56.141 12.956 1.00 35.31 167 ASN C CA 1
ATOM 4090 C C . ASN C 1 169 ? 28.261 56.276 11.532 1.00 34.15 167 ASN C C 1
ATOM 4091 O O . ASN C 1 169 ? 29.314 55.710 11.211 1.00 33.25 167 ASN C O 1
ATOM 4096 N N . ALA C 1 170 ? 27.547 57.040 10.701 1.00 32.72 168 ALA C N 1
ATOM 4097 C CA . ALA C 1 170 ? 28.040 57.378 9.375 1.00 31.94 168 ALA C CA 1
ATOM 4098 C C . ALA C 1 170 ? 29.418 58.050 9.464 1.00 31.52 168 ALA C C 1
ATOM 4099 O O . ALA C 1 170 ? 30.330 57.716 8.691 1.00 31.28 168 ALA C O 1
ATOM 4101 N N . LYS C 1 171 ? 29.580 58.979 10.411 1.00 30.24 169 LYS C N 1
ATOM 4102 C CA . LYS C 1 171 ? 30.870 59.656 10.592 1.00 29.38 169 LYS C CA 1
ATOM 4103 C C . LYS C 1 171 ? 31.948 58.681 11.078 1.00 27.65 169 LYS C C 1
ATOM 4104 O O . LYS C 1 171 ? 33.051 58.677 10.541 1.00 27.40 169 LYS C O 1
ATOM 4110 N N . ALA C 1 172 ? 31.626 57.878 12.095 1.00 26.01 170 ALA C N 1
ATOM 4111 C CA . ALA C 1 172 ? 32.509 56.804 12.556 1.00 24.97 170 ALA C CA 1
ATOM 4112 C C . ALA C 1 172 ? 32.952 55.872 11.405 1.00 24.45 170 ALA C C 1
ATOM 4113 O O . ALA C 1 172 ? 34.140 55.495 11.312 1.00 23.56 170 ALA C O 1
ATOM 4115 N N . PHE C 1 173 ? 32.006 55.528 10.532 1.00 23.77 171 PHE C N 1
ATOM 4116 C CA . PHE C 1 173 ? 32.306 54.666 9.373 1.00 23.49 171 PHE C CA 1
ATOM 4117 C C . PHE C 1 173 ? 33.310 55.352 8.456 1.00 23.93 171 PHE C C 1
ATOM 4118 O O . PHE C 1 173 ? 34.378 54.782 8.133 1.00 22.49 171 PHE C O 1
ATOM 4126 N N . ASP C 1 174 ? 32.988 56.598 8.069 1.00 24.29 172 ASP C N 1
ATOM 4127 C CA . ASP C 1 174 ? 33.823 57.340 7.118 1.00 25.71 172 ASP C CA 1
ATOM 4128 C C . ASP C 1 174 ? 35.221 57.573 7.669 1.00 25.47 172 ASP C C 1
ATOM 4129 O O . ASP C 1 174 ? 36.198 57.466 6.935 1.00 26.41 172 ASP C O 1
ATOM 4134 N N . LEU C 1 175 ? 35.315 57.873 8.959 1.00 25.07 173 LEU C N 1
ATOM 4135 C CA . LEU C 1 175 ? 36.609 57.965 9.630 1.00 25.32 173 LEU C CA 1
ATOM 4136 C C . LEU C 1 175 ? 37.346 56.630 9.639 1.00 24.71 173 LEU C C 1
ATOM 4137 O O . LEU C 1 175 ? 38.565 56.576 9.450 1.00 25.29 173 LEU C O 1
ATOM 4142 N N . GLY C 1 176 ? 36.611 55.547 9.852 1.00 24.77 174 GLY C N 1
ATOM 4143 C CA . GLY C 1 176 ? 37.229 54.223 9.813 1.00 23.99 174 GLY C CA 1
ATOM 4144 C C . GLY C 1 176 ? 37.908 54.026 8.470 1.00 23.65 174 GLY C C 1
ATOM 4145 O O . GLY C 1 176 ? 39.106 53.693 8.401 1.00 22.31 174 GLY C O 1
ATOM 4146 N N . VAL C 1 177 ? 37.149 54.257 7.396 1.00 23.33 175 VAL C N 1
ATOM 4147 C CA . VAL C 1 177 ? 37.693 54.054 6.047 1.00 23.70 175 VAL C CA 1
ATOM 4148 C C . VAL C 1 177 ? 38.945 54.958 5.821 1.00 24.04 175 VAL C C 1
ATOM 4149 O O . VAL C 1 177 ? 39.953 54.510 5.282 1.00 22.81 175 VAL C O 1
ATOM 4153 N N . LYS C 1 178 ? 38.867 56.221 6.260 1.00 24.53 176 LYS C N 1
ATOM 4154 C CA . LYS C 1 178 ? 39.951 57.192 6.007 1.00 24.95 176 LYS C CA 1
ATOM 4155 C C . LYS C 1 178 ? 41.245 56.794 6.719 1.00 24.46 176 LYS C C 1
ATOM 4156 O O . LYS C 1 178 ? 42.322 56.777 6.115 1.00 22.70 176 LYS C O 1
ATOM 4162 N N . TYR C 1 179 ? 41.134 56.460 8.008 1.00 23.87 177 TYR C N 1
ATOM 4163 C CA . TYR C 1 179 ? 42.307 56.018 8.753 1.00 24.28 177 TYR C CA 1
ATOM 4164 C C . TYR C 1 179 ? 42.864 54.701 8.206 1.00 23.12 177 TYR C C 1
ATOM 4165 O O . TYR C 1 179 ? 44.079 54.532 8.171 1.00 22.17 177 TYR C O 1
ATOM 4174 N N . ALA C 1 180 ? 41.996 53.784 7.762 1.00 22.77 178 ALA C N 1
ATOM 4175 C CA . ALA C 1 180 ? 42.493 52.530 7.156 1.00 23.44 178 ALA C CA 1
ATOM 4176 C C . ALA C 1 180 ? 43.217 52.814 5.851 1.00 23.46 178 ALA C C 1
ATOM 4177 O O . ALA C 1 180 ? 44.242 52.203 5.584 1.00 23.27 178 ALA C O 1
ATOM 4179 N N . THR C 1 181 ? 42.666 53.726 5.048 1.00 24.22 179 THR C N 1
ATOM 4180 C CA . THR C 1 181 ? 43.271 54.122 3.758 1.00 24.94 179 THR C CA 1
ATOM 4181 C C . THR C 1 181 ? 44.662 54.749 3.919 1.00 25.68 179 THR C C 1
ATOM 4182 O O . THR C 1 181 ? 45.601 54.363 3.223 1.00 26.15 179 THR C O 1
ATOM 4186 N N . GLN C 1 182 ? 44.791 55.676 4.868 1.00 26.52 180 GLN C N 1
ATOM 4187 C CA . GLN C 1 182 ? 46.043 56.402 5.118 1.00 27.00 180 GLN C CA 1
ATOM 4188 C C . GLN C 1 182 ? 47.088 55.605 5.898 1.00 26.88 180 GLN C C 1
ATOM 4189 O O . GLN C 1 182 ? 48.283 55.955 5.890 1.00 26.12 180 GLN C O 1
ATOM 4195 N N . ALA C 1 183 ? 46.650 54.535 6.579 1.00 27.11 181 ALA C N 1
ATOM 4196 C CA . ALA C 1 183 ? 47.538 53.765 7.458 1.00 27.80 181 ALA C CA 1
ATOM 4197 C C . ALA C 1 183 ? 48.686 53.108 6.712 1.00 28.15 181 ALA C C 1
ATOM 4198 O O . ALA C 1 183 ? 48.491 52.509 5.650 1.00 27.68 181 ALA C O 1
ATOM 4200 N N . LYS C 1 184 ? 49.887 53.216 7.282 1.00 29.56 182 LYS C N 1
ATOM 4201 C CA . LYS C 1 184 ? 51.060 52.501 6.756 1.00 30.26 182 LYS C CA 1
ATOM 4202 C C . LYS C 1 184 ? 51.547 51.437 7.750 1.00 30.19 182 LYS C C 1
ATOM 4203 O O . LYS C 1 184 ? 51.432 51.622 8.964 1.00 29.45 182 LYS C O 1
ATOM 4209 N N . PRO C 1 185 ? 52.042 50.302 7.231 1.00 30.64 183 PRO C N 1
ATOM 4210 C CA . PRO C 1 185 ? 52.525 49.202 8.078 1.00 31.70 183 PRO C CA 1
ATOM 4211 C C . PRO C 1 185 ? 53.759 49.625 8.892 1.00 32.72 183 PRO C C 1
ATOM 4212 O O . PRO C 1 185 ? 54.607 50.354 8.372 1.00 31.74 183 PRO C O 1
ATOM 4216 N N . HIS C 1 186 ? 53.835 49.195 10.152 1.00 33.33 184 HIS C N 1
ATOM 4217 C CA . HIS C 1 186 ? 54.971 49.515 11.028 1.00 34.73 184 HIS C CA 1
ATOM 4218 C C . HIS C 1 186 ? 56.195 48.754 10.547 1.00 35.04 184 HIS C C 1
ATOM 4219 O O . HIS C 1 186 ? 56.087 47.583 10.148 1.00 35.85 184 HIS C O 1
ATOM 4226 N N . SER D 1 2 ? 23.967 30.481 54.569 1.00 41.03 0 SER D N 1
ATOM 4227 C CA . SER D 1 2 ? 24.049 29.277 53.690 1.00 39.94 0 SER D CA 1
ATOM 4228 C C . SER D 1 2 ? 22.689 28.858 53.110 1.00 39.13 0 SER D C 1
ATOM 4229 O O . SER D 1 2 ? 22.024 27.945 53.633 1.00 39.90 0 SER D O 1
ATOM 4231 N N . LEU D 1 3 ? 22.279 29.530 52.039 1.00 36.95 1 LEU D N 1
ATOM 4232 C CA . LEU D 1 3 ? 21.251 29.007 51.131 1.00 34.66 1 LEU D CA 1
ATOM 4233 C C . LEU D 1 3 ? 21.846 29.006 49.706 1.00 32.33 1 LEU D C 1
ATOM 4234 O O . LEU D 1 3 ? 22.894 29.622 49.479 1.00 32.31 1 LEU D O 1
ATOM 4236 N N . LYS D 1 4 ? 21.231 28.263 48.786 1.00 28.55 2 LYS D N 1
ATOM 4237 C CA . LYS D 1 4 ? 21.646 28.288 47.372 1.00 26.49 2 LYS D CA 1
ATOM 4238 C C . LYS D 1 4 ? 20.930 29.450 46.666 1.00 24.34 2 LYS D C 1
ATOM 4239 O O . LYS D 1 4 ? 19.711 29.565 46.751 1.00 24.48 2 LYS D O 1
ATOM 4245 N N . TYR D 1 5 ? 21.671 30.321 46.006 1.00 21.86 3 TYR D N 1
ATOM 4246 C CA . TYR D 1 5 ? 21.030 31.492 45.375 1.00 20.27 3 TYR D CA 1
ATOM 4247 C C . TYR D 1 5 ? 21.088 31.342 43.866 1.00 19.76 3 TYR D C 1
ATOM 4248 O O . TYR D 1 5 ? 22.144 30.984 43.317 1.00 18.99 3 TYR D O 1
ATOM 4257 N N . GLN D 1 6 ? 19.978 31.640 43.198 1.00 18.73 4 GLN D N 1
ATOM 4258 C CA . GLN D 1 6 ? 19.927 31.599 41.712 1.00 18.69 4 GLN D CA 1
ATOM 4259 C C . GLN D 1 6 ? 19.406 32.927 41.168 1.00 17.95 4 GLN D C 1
ATOM 4260 O O . GLN D 1 6 ? 18.282 33.335 41.470 1.00 18.10 4 GLN D O 1
ATOM 4266 N N . LEU D 1 7 ? 20.241 33.620 40.406 1.00 16.56 5 LEU D N 1
ATOM 4267 C CA . LEU D 1 7 ? 19.897 34.935 39.914 1.00 17.25 5 LEU D CA 1
ATOM 4268 C C . LEU D 1 7 ? 19.959 34.956 38.388 1.00 17.34 5 LEU D C 1
ATOM 4269 O O . LEU D 1 7 ? 20.848 34.346 37.793 1.00 18.43 5 LEU D O 1
ATOM 4274 N N . ARG D 1 8 ? 19.035 35.658 37.765 1.00 16.88 6 ARG D N 1
ATOM 4275 C CA . ARG D 1 8 ? 19.006 35.720 36.309 1.00 17.00 6 ARG D CA 1
ATOM 4276 C C . ARG D 1 8 ? 19.150 37.168 35.864 1.00 18.02 6 ARG D C 1
ATOM 4277 O O . ARG D 1 8 ? 18.443 38.053 36.368 1.00 17.35 6 ARG D O 1
ATOM 4285 N N . PHE D 1 9 ? 20.073 37.419 34.940 1.00 18.06 7 PHE D N 1
ATOM 4286 C CA . PHE D 1 9 ? 20.274 38.762 34.414 1.00 19.24 7 PHE D CA 1
ATOM 4287 C C . PHE D 1 9 ? 20.005 38.730 32.929 1.00 21.23 7 PHE D C 1
ATOM 4288 O O . PHE D 1 9 ? 20.529 37.856 32.223 1.00 20.91 7 PHE D O 1
ATOM 4296 N N . GLY D 1 10 ? 19.188 39.669 32.470 1.00 22.83 8 GLY D N 1
ATOM 4297 C CA . GLY D 1 10 ? 18.867 39.767 31.050 1.00 26.52 8 GLY D CA 1
ATOM 4298 C C . GLY D 1 10 ? 19.004 41.182 30.549 1.00 28.25 8 GLY D C 1
ATOM 4299 O O . GLY D 1 10 ? 18.576 42.130 31.218 1.00 28.05 8 GLY D O 1
ATOM 4300 N N . GLY D 1 11 ? 19.633 41.324 29.391 1.00 30.70 9 GLY D N 1
ATOM 4301 C CA . GLY D 1 11 ? 19.741 42.607 28.696 1.00 34.15 9 GLY D CA 1
ATOM 4302 C C . GLY D 1 11 ? 19.642 42.426 27.190 1.00 37.14 9 GLY D C 1
ATOM 4303 O O . GLY D 1 11 ? 19.106 41.428 26.696 1.00 36.87 9 GLY D O 1
ATOM 4304 N N . GLU D 1 12 ? 20.138 43.400 26.447 1.00 39.89 10 GLU D N 1
ATOM 4305 C CA . GLU D 1 12 ? 20.364 43.187 25.019 1.00 42.93 10 GLU D CA 1
ATOM 4306 C C . GLU D 1 12 ? 21.687 43.814 24.646 1.00 43.99 10 GLU D C 1
ATOM 4307 O O . GLU D 1 12 ? 22.220 44.620 25.408 1.00 44.31 10 GLU D O 1
ATOM 4313 N N . GLY D 1 13 ? 22.226 43.406 23.502 1.00 45.71 11 GLY D N 1
ATOM 4314 C CA . GLY D 1 13 ? 23.427 44.017 22.929 1.00 47.68 11 GLY D CA 1
ATOM 4315 C C . GLY D 1 13 ? 24.470 44.474 23.934 1.00 48.92 11 GLY D C 1
ATOM 4316 O O . GLY D 1 13 ? 25.123 43.644 24.589 1.00 49.36 11 GLY D O 1
ATOM 4317 N N . GLY D 1 14 ? 24.614 45.795 24.064 1.00 49.58 12 GLY D N 1
ATOM 4318 C CA . GLY D 1 14 ? 25.658 46.397 24.903 1.00 50.58 12 GLY D CA 1
ATOM 4319 C C . GLY D 1 14 ? 25.226 46.914 26.270 1.00 51.27 12 GLY D C 1
ATOM 4320 O O . GLY D 1 14 ? 25.921 47.743 26.860 1.00 51.75 12 GLY D O 1
ATOM 4321 N N . GLN D 1 15 ? 24.075 46.447 26.764 1.00 51.69 13 GLN D N 1
ATOM 4322 C CA . GLN D 1 15 ? 23.648 46.682 28.156 1.00 51.57 13 GLN D CA 1
ATOM 4323 C C . GLN D 1 15 ? 24.457 45.814 29.115 1.00 51.06 13 GLN D C 1
ATOM 4324 O O . GLN D 1 15 ? 24.295 44.573 29.142 1.00 51.65 13 GLN D O 1
ATOM 4330 N N . GLY D 1 16 ? 25.305 46.472 29.910 1.00 49.61 14 GLY D N 1
ATOM 4331 C CA . GLY D 1 16 ? 26.202 45.802 30.841 1.00 47.01 14 GLY D CA 1
ATOM 4332 C C . GLY D 1 16 ? 25.474 45.099 31.961 1.00 45.77 14 GLY D C 1
ATOM 4333 O O . GLY D 1 16 ? 26.076 44.732 32.972 1.00 46.12 14 GLY D O 1
ATOM 4334 N N . VAL D 1 17 ? 24.180 44.881 31.791 1.00 43.85 15 VAL D N 1
ATOM 4335 C CA . VAL D 1 17 ? 23.430 44.090 32.749 1.00 42.37 15 VAL D CA 1
ATOM 4336 C C . VAL D 1 17 ? 24.125 42.743 33.009 1.00 40.81 15 VAL D C 1
ATOM 4337 O O . VAL D 1 17 ? 24.213 42.295 34.146 1.00 41.01 15 VAL D O 1
ATOM 4341 N N . ILE D 1 18 ? 24.637 42.122 31.947 1.00 38.18 16 ILE D N 1
ATOM 4342 C CA . ILE D 1 18 ? 25.322 40.842 32.035 1.00 36.16 16 ILE D CA 1
ATOM 4343 C C . ILE D 1 18 ? 26.547 40.910 32.927 1.00 33.65 16 ILE D C 1
ATOM 4344 O O . ILE D 1 18 ? 26.841 39.963 33.660 1.00 34.15 16 ILE D O 1
ATOM 4349 N N . THR D 1 19 ? 27.270 42.017 32.830 1.00 30.54 17 THR D N 1
ATOM 4350 C CA . THR D 1 19 ? 28.509 42.233 33.575 1.00 28.43 17 THR D CA 1
ATOM 4351 C C . THR D 1 19 ? 28.252 42.175 35.098 1.00 25.37 17 THR D C 1
ATOM 4352 O O . THR D 1 19 ? 29.090 41.692 35.842 1.00 23.96 17 THR D O 1
ATOM 4356 N N . ALA D 1 20 ? 27.077 42.635 35.527 1.00 23.52 18 ALA D N 1
ATOM 4357 C CA . ALA D 1 20 ? 26.670 42.561 36.946 1.00 22.45 18 ALA D CA 1
ATOM 4358 C C . ALA D 1 20 ? 26.808 41.128 37.469 1.00 21.68 18 ALA D C 1
ATOM 4359 O O . ALA D 1 20 ? 27.370 40.891 38.529 1.00 22.32 18 ALA D O 1
ATOM 4361 N N . GLY D 1 21 ? 26.301 40.177 36.690 1.00 21.12 19 GLY D N 1
ATOM 4362 C CA . GLY D 1 21 ? 26.362 38.766 37.037 1.00 20.53 19 GLY D CA 1
ATOM 4363 C C . GLY D 1 21 ? 27.766 38.285 37.336 1.00 20.22 19 GLY D C 1
ATOM 4364 O O . GLY D 1 21 ? 27.973 37.619 38.354 1.00 19.76 19 GLY D O 1
ATOM 4365 N N . GLU D 1 22 ? 28.719 38.658 36.471 1.00 20.00 20 GLU D N 1
ATOM 4366 C CA . GLU D 1 22 ? 30.122 38.250 36.569 1.00 21.33 20 GLU D CA 1
ATOM 4367 C C . GLU D 1 22 ? 30.813 38.767 37.830 1.00 20.63 20 GLU D C 1
ATOM 4368 O O . GLU D 1 22 ? 31.520 38.013 38.520 1.00 21.15 20 GLU D O 1
ATOM 4374 N N . ILE D 1 23 ? 30.642 40.059 38.105 1.00 19.96 21 ILE D N 1
ATOM 4375 C CA . ILE D 1 23 ? 31.220 40.664 39.305 1.00 19.84 21 ILE D CA 1
ATOM 4376 C C . ILE D 1 23 ? 30.692 39.937 40.544 1.00 19.26 21 ILE D C 1
ATOM 4377 O O . ILE D 1 23 ? 31.471 39.596 41.452 1.00 18.67 21 ILE D O 1
ATOM 4382 N N . LEU D 1 24 ? 29.375 39.687 40.546 1.00 18.77 22 LEU D N 1
ATOM 4383 C CA . LEU D 1 24 ? 28.691 39.077 41.674 1.00 18.86 22 LEU D CA 1
ATOM 4384 C C . LEU D 1 24 ? 29.260 37.686 41.935 1.00 18.90 22 LEU D C 1
ATOM 4385 O O . LEU D 1 24 ? 29.568 37.343 43.075 1.00 18.55 22 LEU D O 1
ATOM 4390 N N . ALA D 1 25 ? 29.410 36.903 40.859 1.00 18.55 23 ALA D N 1
ATOM 4391 C CA . ALA D 1 25 ? 29.927 35.535 40.985 1.00 18.52 23 ALA D CA 1
ATOM 4392 C C . ALA D 1 25 ? 31.372 35.578 41.475 1.00 18.59 23 ALA D C 1
ATOM 4393 O O . ALA D 1 25 ? 31.738 34.821 42.387 1.00 17.47 23 ALA D O 1
ATOM 4395 N N . GLU D 1 26 ? 32.173 36.474 40.896 1.00 19.31 24 GLU D N 1
ATOM 4396 C CA . GLU D 1 26 ? 33.586 36.594 41.308 1.00 21.20 24 GLU D CA 1
ATOM 4397 C C . GLU D 1 26 ? 33.697 36.974 42.812 1.00 20.86 24 GLU D C 1
ATOM 4398 O O . GLU D 1 26 ? 34.528 36.417 43.548 1.00 20.72 24 GLU D O 1
ATOM 4404 N N . ALA D 1 27 ? 32.822 37.889 43.249 1.00 20.43 25 ALA D N 1
ATOM 4405 C CA . ALA D 1 27 ? 32.771 38.322 44.645 1.00 20.50 25 ALA D CA 1
ATOM 4406 C C . ALA D 1 27 ? 32.472 37.161 45.581 1.00 20.87 25 ALA D C 1
ATOM 4407 O O . ALA D 1 27 ? 33.119 37.034 46.615 1.00 22.14 25 ALA D O 1
ATOM 4409 N N . ALA D 1 28 ? 31.550 36.281 45.196 1.00 21.26 26 ALA D N 1
ATOM 4410 C CA . ALA D 1 28 ? 31.173 35.147 46.037 1.00 21.61 26 ALA D CA 1
ATOM 4411 C C . ALA D 1 28 ? 32.315 34.137 46.158 1.00 22.36 26 ALA D C 1
ATOM 4412 O O . ALA D 1 28 ? 32.553 33.574 47.238 1.00 22.19 26 ALA D O 1
ATOM 4414 N N . ILE D 1 29 ? 33.025 33.926 45.047 1.00 22.87 27 ILE D N 1
ATOM 4415 C CA . ILE D 1 29 ? 34.150 33.010 44.985 1.00 22.84 27 ILE D CA 1
ATOM 4416 C C . ILE D 1 29 ? 35.291 33.543 45.849 1.00 23.97 27 ILE D C 1
ATOM 4417 O O . ILE D 1 29 ? 35.914 32.783 46.612 1.00 23.93 27 ILE D O 1
ATOM 4422 N N . LYS D 1 30 ? 35.525 34.850 45.750 1.00 24.43 28 LYS D N 1
ATOM 4423 C CA . LYS D 1 30 ? 36.520 35.548 46.564 1.00 26.49 28 LYS D CA 1
ATOM 4424 C C . LYS D 1 30 ? 36.288 35.377 48.074 1.00 26.89 28 LYS D C 1
ATOM 4425 O O . LYS D 1 30 ? 37.250 35.305 48.839 1.00 27.05 28 LYS D O 1
ATOM 4431 N N . GLU D 1 31 ? 35.019 35.301 48.477 1.00 26.43 29 GLU D N 1
ATOM 4432 C CA . GLU D 1 31 ? 34.617 34.999 49.846 1.00 27.44 29 GLU D CA 1
ATOM 4433 C C . GLU D 1 31 ? 34.855 33.560 50.277 1.00 27.67 29 GLU D C 1
ATOM 4434 O O . GLU D 1 31 ? 34.715 33.251 51.457 1.00 28.34 29 GLU D O 1
ATOM 4440 N N . GLY D 1 32 ? 35.163 32.676 49.333 1.00 27.11 30 GLY D N 1
ATOM 4441 C CA . GLY D 1 32 ? 35.232 31.241 49.604 1.00 26.70 30 GLY D CA 1
ATOM 4442 C C . GLY D 1 32 ? 33.986 30.444 49.240 1.00 25.74 30 GLY D C 1
ATOM 4443 O O . GLY D 1 32 ? 33.890 29.264 49.564 1.00 26.30 30 GLY D O 1
ATOM 4444 N N . ARG D 1 33 ? 32.993 31.064 48.613 1.00 24.25 31 ARG D N 1
ATOM 4445 C CA . ARG D 1 33 ? 31.825 30.277 48.244 1.00 23.48 31 ARG D CA 1
ATOM 4446 C C . ARG D 1 33 ? 31.992 29.662 46.850 1.00 22.73 31 ARG D C 1
ATOM 4447 O O . ARG D 1 33 ? 32.973 29.951 46.170 1.00 22.16 31 ARG D O 1
ATOM 4455 N N . GLN D 1 34 ? 31.033 28.821 46.452 1.00 22.35 32 GLN D N 1
ATOM 4456 C CA . GLN D 1 34 ? 30.998 28.210 45.121 1.00 22.43 32 GLN D CA 1
ATOM 4457 C C . GLN D 1 34 ? 30.114 29.073 44.207 1.00 21.35 32 GLN D C 1
ATOM 4458 O O . GLN D 1 34 ? 29.075 29.551 44.642 1.00 19.74 32 GLN D O 1
ATOM 4464 N N . ALA D 1 35 ? 30.513 29.259 42.947 1.00 20.62 33 ALA D N 1
ATOM 4465 C CA . ALA D 1 35 ? 29.675 30.016 42.013 1.00 20.48 33 ALA D CA 1
ATOM 4466 C C . ALA D 1 35 ? 29.834 29.511 40.573 1.00 20.55 33 ALA D C 1
ATOM 4467 O O . ALA D 1 35 ? 30.938 29.170 40.157 1.00 20.03 33 ALA D O 1
ATOM 4469 N N . PHE D 1 36 ? 28.723 29.432 39.839 1.00 19.22 34 PHE D N 1
ATOM 4470 C CA . PHE D 1 36 ? 28.822 29.176 38.409 1.00 18.83 34 PHE D CA 1
ATOM 4471 C C . PHE D 1 36 ? 28.133 30.285 37.625 1.00 18.33 34 PHE D C 1
ATOM 4472 O O . PHE D 1 36 ? 27.188 30.939 38.115 1.00 17.60 34 PHE D O 1
ATOM 4480 N N . LYS D 1 37 ? 28.614 30.500 36.417 1.00 17.16 35 LYS D N 1
ATOM 4481 C CA . LYS D 1 37 ? 27.928 31.395 35.523 1.00 17.46 35 LYS D CA 1
ATOM 4482 C C . LYS D 1 37 ? 27.422 30.551 34.365 1.00 17.64 35 LYS D C 1
ATOM 4483 O O . LYS D 1 37 ? 28.214 29.834 33.735 1.00 17.75 35 LYS D O 1
ATOM 4489 N N . ALA D 1 38 ? 26.119 30.626 34.095 1.00 16.84 36 ALA D N 1
ATOM 4490 C CA . ALA D 1 38 ? 25.551 29.907 32.963 1.00 17.26 36 ALA D CA 1
ATOM 4491 C C . ALA D 1 38 ? 25.124 30.920 31.875 1.00 18.02 36 ALA D C 1
ATOM 4492 O O . ALA D 1 38 ? 24.503 31.953 32.189 1.00 17.06 36 ALA D O 1
ATOM 4494 N N . SER D 1 39 ? 25.513 30.639 30.630 1.00 17.86 37 SER D N 1
ATOM 4495 C CA . SER D 1 39 ? 25.384 31.584 29.512 1.00 19.56 37 SER D CA 1
ATOM 4496 C C . SER D 1 39 ? 24.613 30.887 28.393 1.00 20.02 37 SER D C 1
ATOM 4497 O O . SER D 1 39 ? 24.408 29.681 28.449 1.00 20.00 37 SER D O 1
ATOM 4500 N N . THR D 1 40 ? 24.198 31.648 27.383 1.00 21.22 38 THR D N 1
ATOM 4501 C CA . THR D 1 40 ? 23.371 31.127 26.290 1.00 22.90 38 THR D CA 1
ATOM 4502 C C . THR D 1 40 ? 23.762 31.782 24.973 1.00 21.90 38 THR D C 1
ATOM 4503 O O . THR D 1 40 ? 24.334 32.886 24.952 1.00 23.02 38 THR D O 1
ATOM 4507 N N . TYR D 1 41 ? 23.512 31.069 23.890 1.00 19.56 39 TYR D N 1
ATOM 4508 C CA . TYR D 1 41 ? 23.748 31.610 22.571 1.00 19.24 39 TYR D CA 1
ATOM 4509 C C . TYR D 1 41 ? 22.772 30.940 21.609 1.00 19.07 39 TYR D C 1
ATOM 4510 O O . TYR D 1 41 ? 22.096 29.953 21.967 1.00 18.10 39 TYR D O 1
ATOM 4519 N N . THR D 1 42 ? 22.671 31.491 20.408 1.00 18.39 40 THR D N 1
ATOM 4520 C CA . THR D 1 42 ? 21.670 31.008 19.460 1.00 19.12 40 THR D CA 1
ATOM 4521 C C . THR D 1 42 ? 22.282 31.016 18.069 1.00 18.47 40 THR D C 1
ATOM 4522 O O . THR D 1 42 ? 23.393 31.549 17.885 1.00 18.15 40 THR D O 1
ATOM 4526 N N . SER D 1 43 ? 21.584 30.400 17.114 1.00 18.20 41 SER D N 1
ATOM 4527 C CA . SER D 1 43 ? 22.112 30.132 15.777 1.00 19.53 41 SER D CA 1
ATOM 4528 C C . SER D 1 43 ? 21.944 31.314 14.823 1.00 21.61 41 SER D C 1
ATOM 4529 O O . SER D 1 43 ? 21.404 31.160 13.722 1.00 22.60 41 SER D O 1
ATOM 4532 N N . GLN D 1 44 ? 22.369 32.492 15.245 1.00 23.41 42 GLN D N 1
ATOM 4533 C CA . GLN D 1 44 ? 22.454 33.628 14.330 1.00 25.17 42 GLN D CA 1
ATOM 4534 C C . GLN D 1 44 ? 23.742 34.411 14.596 1.00 25.98 42 GLN D C 1
ATOM 4535 O O . GLN D 1 44 ? 24.341 34.275 15.653 1.00 25.40 42 GLN D O 1
ATOM 4541 N N . VAL D 1 45 ? 24.174 35.212 13.630 1.00 26.99 43 VAL D N 1
ATOM 4542 C CA . VAL D 1 45 ? 25.403 35.985 13.796 1.00 28.56 43 VAL D CA 1
ATOM 4543 C C . VAL D 1 45 ? 25.192 37.215 14.676 1.00 30.08 43 VAL D C 1
ATOM 4544 O O . VAL D 1 45 ? 26.103 37.613 15.395 1.00 31.04 43 VAL D O 1
ATOM 4548 N N . ARG D 1 46 ? 23.997 37.795 14.644 1.00 31.74 44 ARG D N 1
ATOM 4549 C CA . ARG D 1 46 ? 23.754 38.997 15.414 1.00 34.50 44 ARG D CA 1
ATOM 4550 C C . ARG D 1 46 ? 23.515 38.695 16.893 1.00 35.96 44 ARG D C 1
ATOM 4551 O O . ARG D 1 46 ? 22.832 37.724 17.243 1.00 35.70 44 ARG D O 1
ATOM 4559 N N . GLY D 1 47 ? 24.130 39.508 17.752 1.00 37.38 45 GLY D N 1
ATOM 4560 C CA . GLY D 1 47 ? 23.805 39.517 19.174 1.00 38.31 45 GLY D CA 1
ATOM 4561 C C . GLY D 1 47 ? 22.370 39.998 19.265 1.00 39.06 45 GLY D C 1
ATOM 4562 O O . GLY D 1 47 ? 21.969 40.916 18.543 1.00 40.72 45 GLY D O 1
ATOM 4563 N N . GLY D 1 48 ? 21.572 39.332 20.088 1.00 38.60 46 GLY D N 1
ATOM 4564 C CA . GLY D 1 48 ? 20.206 39.769 20.347 1.00 37.89 46 GLY D CA 1
ATOM 4565 C C . GLY D 1 48 ? 20.063 39.888 21.853 1.00 36.56 46 GLY D C 1
ATOM 4566 O O . GLY D 1 48 ? 21.008 40.333 22.524 1.00 37.55 46 GLY D O 1
ATOM 4567 N N . PRO D 1 49 ? 18.918 39.435 22.402 1.00 35.36 47 PRO D N 1
ATOM 4568 C CA . PRO D 1 49 ? 18.721 39.485 23.854 1.00 33.44 47 PRO D CA 1
ATOM 4569 C C . PRO D 1 49 ? 19.804 38.652 24.521 1.00 31.97 47 PRO D C 1
ATOM 4570 O O . PRO D 1 49 ? 20.272 37.662 23.940 1.00 31.84 47 PRO D O 1
ATOM 4574 N N . THR D 1 50 ? 20.225 39.071 25.708 1.00 29.11 48 THR D N 1
ATOM 4575 C CA . THR D 1 50 ? 21.275 38.388 26.435 1.00 27.78 48 THR D CA 1
ATOM 4576 C C . THR D 1 50 ? 20.698 37.861 27.752 1.00 26.10 48 THR D C 1
ATOM 4577 O O . THR D 1 50 ? 19.759 38.433 28.292 1.00 24.03 48 THR D O 1
ATOM 4581 N N . LYS D 1 51 ? 21.252 36.763 28.260 1.00 24.44 49 LYS D N 1
ATOM 4582 C CA . LYS D 1 51 ? 20.844 36.243 29.571 1.00 23.41 49 LYS D CA 1
ATOM 4583 C C . LYS D 1 51 ? 22.028 35.550 30.204 1.00 22.56 49 LYS D C 1
ATOM 4584 O O . LYS D 1 51 ? 22.697 34.751 29.549 1.00 22.62 49 LYS D O 1
ATOM 4590 N N . VAL D 1 52 ? 22.286 35.869 31.464 1.00 20.87 50 VAL D N 1
ATOM 4591 C CA . VAL D 1 52 ? 23.273 35.143 32.247 1.00 20.90 50 VAL D CA 1
ATOM 4592 C C . VAL D 1 52 ? 22.618 34.703 33.550 1.00 19.96 50 VAL D C 1
ATOM 4593 O O . VAL D 1 52 ? 21.959 35.517 34.216 1.00 19.81 50 VAL D O 1
ATOM 4597 N N . ASP D 1 53 ? 22.776 33.431 33.896 1.00 18.39 51 ASP D N 1
ATOM 4598 C CA . ASP D 1 53 ? 22.335 32.938 35.193 1.00 18.77 51 ASP D CA 1
ATOM 4599 C C . ASP D 1 53 ? 23.526 32.743 36.137 1.00 17.89 51 ASP D C 1
ATOM 4600 O O . ASP D 1 53 ? 24.544 32.188 35.757 1.00 17.58 51 ASP D O 1
ATOM 4605 N N . ILE D 1 54 ? 23.374 33.178 37.376 1.00 17.71 52 ILE D N 1
ATOM 4606 C CA . ILE D 1 54 ? 24.429 33.059 38.363 1.00 17.36 52 ILE D CA 1
ATOM 4607 C C . ILE D 1 54 ? 23.902 32.166 39.480 1.00 17.86 52 ILE D C 1
ATOM 4608 O O . ILE D 1 54 ? 22.784 32.370 39.971 1.00 17.58 52 ILE D O 1
ATOM 4613 N N . ILE D 1 55 ? 24.702 31.185 39.880 1.00 17.92 53 ILE D N 1
ATOM 4614 C CA . ILE D 1 55 ? 24.302 30.258 40.914 1.00 18.78 53 ILE D CA 1
ATOM 4615 C C . ILE D 1 55 ? 25.383 30.287 42.016 1.00 18.78 53 ILE D C 1
ATOM 4616 O O . ILE D 1 55 ? 26.544 30.056 41.721 1.00 18.78 53 ILE D O 1
ATOM 4621 N N . ILE D 1 56 ? 24.993 30.560 43.267 1.00 19.07 54 ILE D N 1
ATOM 4622 C CA . ILE D 1 56 ? 25.947 30.715 44.385 1.00 19.10 54 ILE D CA 1
ATOM 4623 C C . ILE D 1 56 ? 25.519 29.786 45.531 1.00 19.95 54 ILE D C 1
ATOM 4624 O O . ILE D 1 56 ? 24.353 29.772 45.904 1.00 17.95 54 ILE D O 1
ATOM 4629 N N . ASP D 1 57 ? 26.461 29.014 46.078 1.00 21.25 55 ASP D N 1
ATOM 4630 C CA . ASP D 1 57 ? 26.183 28.213 47.276 1.00 23.44 55 ASP D CA 1
ATOM 4631 C C . ASP D 1 57 ? 27.416 28.132 48.181 1.00 24.85 55 ASP D C 1
ATOM 4632 O O . ASP D 1 57 ? 28.513 28.457 47.763 1.00 24.97 55 ASP D O 1
ATOM 4637 N N . ASP D 1 58 ? 27.224 27.663 49.412 1.00 27.50 56 ASP D N 1
ATOM 4638 C CA . ASP D 1 58 ? 28.319 27.534 50.381 1.00 29.29 56 ASP D CA 1
ATOM 4639 C C . ASP D 1 58 ? 28.707 26.055 50.493 1.00 30.12 56 ASP D C 1
ATOM 4640 O O . ASP D 1 58 ? 29.268 25.586 51.512 1.00 29.43 56 ASP D O 1
AT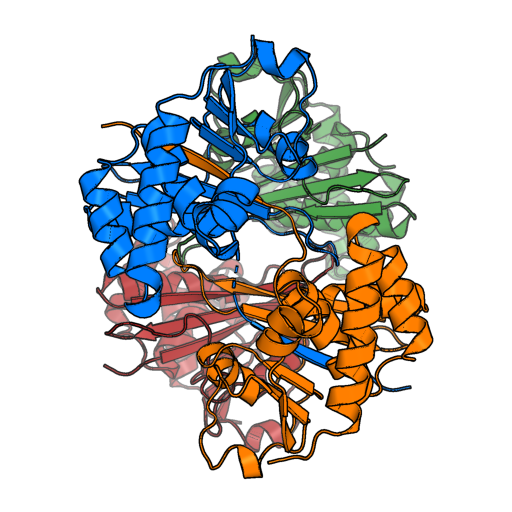OM 4645 N N . LYS D 1 59 ? 28.391 25.326 49.426 1.00 30.48 57 LYS D N 1
ATOM 4646 C CA . LYS D 1 59 ? 28.648 23.886 49.310 1.00 30.81 57 LYS D CA 1
ATOM 4647 C C . LYS D 1 59 ? 28.616 23.529 47.827 1.00 30.41 57 LYS D C 1
ATOM 4648 O O . LYS D 1 59 ? 28.247 24.370 46.987 1.00 30.60 57 LYS D O 1
ATOM 4654 N N . GLU D 1 60 ? 28.990 22.296 47.503 1.00 29.36 58 GLU D N 1
ATOM 4655 C CA . GLU D 1 60 ? 29.034 21.859 46.113 1.00 29.21 58 GLU D CA 1
ATOM 4656 C C . GLU D 1 60 ? 27.697 22.116 45.394 1.00 27.88 58 GLU D C 1
ATOM 4657 O O . GLU D 1 60 ? 26.626 21.780 45.897 1.00 26.13 58 GLU D O 1
ATOM 4663 N N . ILE D 1 61 ? 27.777 22.753 44.231 1.00 26.47 59 ILE D N 1
ATOM 4664 C CA . ILE D 1 61 ? 26.609 22.955 43.386 1.00 26.05 59 ILE D CA 1
ATOM 4665 C C . ILE D 1 61 ? 26.577 21.779 42.416 1.00 26.46 59 ILE D C 1
ATOM 4666 O O . ILE D 1 61 ? 27.517 21.571 41.655 1.00 26.24 59 ILE D O 1
ATOM 4671 N N . LEU D 1 62 ? 25.508 21.006 42.443 1.00 27.37 60 LEU D N 1
ATOM 4672 C CA . LEU D 1 62 ? 25.495 19.739 41.707 1.00 28.48 60 LEU D CA 1
ATOM 4673 C C . LEU D 1 62 ? 25.067 19.899 40.263 1.00 27.61 60 LEU D C 1
ATOM 4674 O O . LEU D 1 62 ? 25.237 18.996 39.468 1.00 28.23 60 LEU D O 1
ATOM 4679 N N . PHE D 1 63 ? 24.521 21.057 39.925 1.00 26.48 61 PHE D N 1
ATOM 4680 C CA . PHE D 1 63 ? 24.028 21.307 38.574 1.00 25.35 61 PHE D CA 1
ATOM 4681 C C . PHE D 1 63 ? 24.417 22.741 38.240 1.00 24.24 61 PHE D C 1
ATOM 4682 O O . PHE D 1 63 ? 23.927 23.676 38.878 1.00 23.47 61 PHE D O 1
ATOM 4690 N N . PRO D 1 64 ? 25.300 22.931 37.235 1.00 24.09 62 PRO D N 1
ATOM 4691 C CA . PRO D 1 64 ? 25.846 24.271 37.062 1.00 23.10 62 PRO D CA 1
ATOM 4692 C C . PRO D 1 64 ? 24.945 25.231 36.253 1.00 22.73 62 PRO D C 1
ATOM 4693 O O . PRO D 1 64 ? 25.452 26.205 35.700 1.00 23.94 62 PRO D O 1
ATOM 4697 N N . TYR D 1 65 ? 23.644 24.949 36.173 1.00 20.78 63 TYR D N 1
ATOM 4698 C CA . TYR D 1 65 ? 22.699 25.831 35.502 1.00 21.25 63 TYR D CA 1
ATOM 4699 C C . TYR D 1 65 ? 21.616 26.265 36.502 1.00 20.72 63 TYR D C 1
ATOM 4700 O O . TYR D 1 65 ? 21.429 25.616 37.531 1.00 20.96 63 TYR D O 1
ATOM 4709 N N . ALA D 1 66 ? 20.916 27.352 36.197 1.00 20.55 64 ALA D N 1
ATOM 4710 C CA . ALA D 1 66 ? 19.678 27.688 36.918 1.00 20.75 64 ALA D CA 1
ATOM 4711 C C . ALA D 1 66 ? 18.670 26.563 36.769 1.00 20.62 64 ALA D C 1
ATOM 4712 O O . ALA D 1 66 ? 18.614 25.885 35.706 1.00 20.52 64 ALA D O 1
ATOM 4714 N N . VAL D 1 67 ? 17.882 26.350 37.828 1.00 20.16 65 VAL D N 1
ATOM 4715 C CA . VAL D 1 67 ? 16.827 25.357 37.804 1.00 20.10 65 VAL D CA 1
ATOM 4716 C C . VAL D 1 67 ? 15.580 26.133 37.474 1.00 20.54 65 VAL D C 1
ATOM 4717 O O . VAL D 1 67 ? 15.141 26.993 38.275 1.00 20.29 65 VAL D O 1
ATOM 4721 N N . GLU D 1 68 ? 15.023 25.853 36.293 1.00 20.02 66 GLU D N 1
ATOM 4722 C CA . GLU D 1 68 ? 13.828 26.544 35.837 1.00 20.91 66 GLU D CA 1
ATOM 4723 C C . GLU D 1 68 ? 12.685 26.286 36.813 1.00 21.90 66 GLU D C 1
ATOM 4724 O O . GLU D 1 68 ? 12.368 25.109 37.147 1.00 21.42 66 GLU D O 1
ATOM 4730 N N . GLY D 1 69 ? 12.093 27.394 37.276 1.00 22.50 67 GLY D N 1
ATOM 4731 C CA . GLY D 1 69 ? 11.032 27.369 38.304 1.00 23.27 67 GLY D CA 1
ATOM 4732 C C . GLY D 1 69 ? 11.565 27.631 39.708 1.00 23.54 67 GLY D C 1
ATOM 4733 O O . GLY D 1 69 ? 10.783 27.800 40.649 1.00 24.38 67 GLY D O 1
ATOM 4734 N N . GLU D 1 70 ? 12.893 27.672 39.857 1.00 22.89 68 GLU D N 1
ATOM 4735 C CA . GLU D 1 70 ? 13.542 27.929 41.160 1.00 23.44 68 GLU D CA 1
ATOM 4736 C C . GLU D 1 70 ? 14.363 29.205 41.202 1.00 22.47 68 GLU D C 1
ATOM 4737 O O . GLU D 1 70 ? 15.053 29.487 42.203 1.00 23.03 68 GLU D O 1
ATOM 4743 N N . VAL D 1 71 ? 14.330 29.988 40.128 1.00 22.35 69 VAL D N 1
ATOM 4744 C CA . VAL D 1 71 ? 15.164 31.191 40.093 1.00 20.87 69 VAL D CA 1
ATOM 4745 C C . VAL D 1 71 ? 14.578 32.166 41.113 1.00 21.51 69 VAL D C 1
ATOM 4746 O O . VAL D 1 71 ? 13.370 32.402 41.125 1.00 20.19 69 VAL D O 1
ATOM 4750 N N . ASP D 1 72 ? 15.434 32.682 42.000 1.00 21.48 70 ASP D N 1
ATOM 4751 C CA . ASP D 1 72 ? 14.995 33.568 43.095 1.00 22.14 70 ASP D CA 1
ATOM 4752 C C . ASP D 1 72 ? 14.740 34.989 42.637 1.00 22.46 70 ASP D C 1
ATOM 4753 O O . ASP D 1 72 ? 13.826 35.673 43.138 1.00 23.32 70 ASP D O 1
ATOM 4758 N N . PHE D 1 73 ? 15.560 35.443 41.693 1.00 21.41 71 PHE D N 1
ATOM 4759 C CA . PHE D 1 73 ? 15.602 36.845 41.336 1.00 21.08 71 PHE D CA 1
ATOM 4760 C C . PHE D 1 73 ? 15.962 37.017 39.853 1.00 20.82 71 PHE D C 1
ATOM 4761 O O . PHE D 1 73 ? 16.818 36.304 39.335 1.00 20.83 71 PHE D O 1
ATOM 4769 N N . MET D 1 74 ? 15.308 37.958 39.183 1.00 20.29 72 MET D N 1
ATOM 4770 C CA . MET D 1 74 ? 15.678 38.350 37.811 1.00 19.93 72 MET D CA 1
ATOM 4771 C C . MET D 1 74 ? 15.746 39.862 37.736 1.00 20.29 72 MET D C 1
ATOM 4772 O O . MET D 1 74 ? 14.902 40.553 38.310 1.00 20.93 72 MET D O 1
ATOM 4777 N N . LEU D 1 75 ? 16.737 40.362 37.023 1.00 20.21 73 LEU D N 1
ATOM 4778 C CA . LEU D 1 75 ? 16.788 41.756 36.649 1.00 21.98 73 LEU D CA 1
ATOM 4779 C C . LEU D 1 75 ? 16.794 41.796 35.140 1.00 22.68 73 LEU D C 1
ATOM 4780 O O . LEU D 1 75 ? 17.604 41.111 34.504 1.00 22.11 73 LEU D O 1
ATOM 4785 N N . SER D 1 76 ? 15.906 42.604 34.560 1.00 23.32 74 SER D N 1
ATOM 4786 C CA . SER D 1 76 ? 15.735 42.580 33.108 1.00 24.99 74 SER D CA 1
ATOM 4787 C C . SER D 1 76 ? 15.661 43.987 32.508 1.00 24.99 74 SER D C 1
ATOM 4788 O O . SER D 1 76 ? 14.893 44.824 32.988 1.00 25.70 74 SER D O 1
ATOM 4791 N N . THR D 1 77 ? 16.455 44.254 31.472 1.00 24.93 75 THR D N 1
ATOM 4792 C CA . THR D 1 77 ? 16.438 45.572 30.830 1.00 25.64 75 THR D CA 1
ATOM 4793 C C . THR D 1 77 ? 15.987 45.539 29.364 1.00 25.82 75 THR D C 1
ATOM 4794 O O . THR D 1 77 ? 16.038 46.567 28.672 1.00 26.10 75 THR D O 1
ATOM 4798 N N . ALA D 1 78 ? 15.529 44.368 28.907 1.00 25.45 76 ALA D N 1
ATOM 4799 C CA . ALA D 1 78 ? 15.004 44.197 27.549 1.00 24.91 76 ALA D CA 1
ATOM 4800 C C . ALA D 1 78 ? 13.711 43.389 27.522 1.00 24.97 76 ALA D C 1
ATOM 4801 O O . ALA D 1 78 ? 13.645 42.262 28.052 1.00 25.50 76 ALA D O 1
ATOM 4803 N N . ASP D 1 79 ? 12.680 43.956 26.891 1.00 24.83 77 ASP D N 1
ATOM 4804 C CA . ASP D 1 79 ? 11.343 43.359 26.881 1.00 24.93 77 ASP D CA 1
ATOM 4805 C C . ASP D 1 79 ? 11.296 41.894 26.376 1.00 24.90 77 ASP D C 1
ATOM 4806 O O . ASP D 1 79 ? 10.645 41.047 26.977 1.00 24.36 77 ASP D O 1
ATOM 4811 N N . LYS D 1 80 ? 11.951 41.615 25.257 1.00 24.52 78 LYS D N 1
ATOM 4812 C CA . LYS D 1 80 ? 11.938 40.261 24.709 1.00 25.01 78 LYS D CA 1
ATOM 4813 C C . LYS D 1 80 ? 12.554 39.201 25.658 1.00 24.01 78 LYS D C 1
ATOM 4814 O O . LYS D 1 80 ? 11.977 38.137 25.855 1.00 24.49 78 LYS D O 1
ATOM 4820 N N . GLY D 1 81 ? 13.710 39.518 26.232 1.00 23.37 79 GLY D N 1
ATOM 4821 C CA . GLY D 1 81 ? 14.356 38.677 27.248 1.00 22.80 79 GLY D CA 1
ATOM 4822 C C . GLY D 1 81 ? 13.508 38.509 28.492 1.00 22.02 79 GLY D C 1
ATOM 4823 O O . GLY D 1 81 ? 13.416 37.407 29.076 1.00 21.63 79 GLY D O 1
ATOM 4824 N N . TYR D 1 82 ? 12.842 39.580 28.893 1.00 21.91 80 TYR D N 1
ATOM 4825 C CA . TYR D 1 82 ? 11.924 39.479 30.029 1.00 21.38 80 TYR D CA 1
ATOM 4826 C C . TYR D 1 82 ? 10.853 38.425 29.753 1.00 21.62 80 TYR D C 1
ATOM 4827 O O . TYR D 1 82 ? 10.672 37.474 30.541 1.00 20.76 80 TYR D O 1
ATOM 4836 N N . LYS D 1 83 ? 10.149 38.601 28.629 1.00 21.59 81 LYS D N 1
ATOM 4837 C CA . LYS D 1 83 ? 9.002 37.754 28.280 1.00 21.95 81 LYS D CA 1
ATOM 4838 C C . LYS D 1 83 ? 9.482 36.340 28.021 1.00 21.17 81 LYS D C 1
ATOM 4839 O O . LYS D 1 83 ? 8.757 35.363 28.308 1.00 21.40 81 LYS D O 1
ATOM 4845 N N . GLY D 1 84 ? 10.696 36.229 27.480 1.00 20.48 82 GLY D N 1
ATOM 4846 C CA . GLY D 1 84 ? 11.232 34.904 27.147 1.00 20.18 82 GLY D CA 1
ATOM 4847 C C . GLY D 1 84 ? 11.722 34.101 28.355 1.00 20.09 82 GLY D C 1
ATOM 4848 O O . GLY D 1 84 ? 11.613 32.876 28.377 1.00 19.12 82 GLY D O 1
ATOM 4849 N N . PHE D 1 85 ? 12.272 34.779 29.362 1.00 19.04 83 PHE D N 1
ATOM 4850 C CA . PHE D 1 85 ? 12.966 34.057 30.429 1.00 19.43 83 PHE D CA 1
ATOM 4851 C C . PHE D 1 85 ? 12.348 34.159 31.816 1.00 20.13 83 PHE D C 1
ATOM 4852 O O . PHE D 1 85 ? 12.779 33.424 32.719 1.00 19.61 83 PHE D O 1
ATOM 4860 N N . ARG D 1 86 ? 11.381 35.066 32.018 1.00 20.53 84 ARG D N 1
ATOM 4861 C CA . ARG D 1 86 ? 10.807 35.239 33.376 1.00 20.67 84 ARG D CA 1
ATOM 4862 C C . ARG D 1 86 ? 10.054 34.004 33.872 1.00 21.25 84 ARG D C 1
ATOM 4863 O O . ARG D 1 86 ? 9.962 33.772 35.082 1.00 20.72 84 ARG D O 1
ATOM 4871 N N . GLY D 1 87 ? 9.594 33.165 32.934 1.00 21.22 85 GLY D N 1
ATOM 4872 C CA . GLY D 1 87 ? 8.866 31.934 33.264 1.00 20.69 85 GLY D CA 1
ATOM 4873 C C . GLY D 1 87 ? 9.624 30.996 34.182 1.00 20.85 85 GLY D C 1
ATOM 4874 O O . GLY D 1 87 ? 9.020 30.126 34.793 1.00 21.09 85 GLY D O 1
ATOM 4875 N N . GLY D 1 88 ? 10.948 31.165 34.289 1.00 20.32 86 GLY D N 1
ATOM 4876 C CA . GLY D 1 88 ? 11.735 30.311 35.159 1.00 20.14 86 GLY D CA 1
ATOM 4877 C C . GLY D 1 88 ? 11.881 30.842 36.587 1.00 20.21 86 GLY D C 1
ATOM 4878 O O . GLY D 1 88 ? 12.383 30.132 37.458 1.00 19.32 86 GLY D O 1
ATOM 4879 N N . VAL D 1 89 ? 11.451 32.082 36.823 1.00 20.15 87 VAL D N 1
ATOM 4880 C CA . VAL D 1 89 ? 11.474 32.674 38.173 1.00 21.14 87 VAL D CA 1
ATOM 4881 C C . VAL D 1 89 ? 10.422 31.960 39.036 1.00 22.12 87 VAL D C 1
ATOM 4882 O O . VAL D 1 89 ? 9.272 31.794 38.615 1.00 21.46 87 VAL D O 1
ATOM 4886 N N . LYS D 1 90 ? 10.823 31.516 40.227 1.00 23.42 88 LYS D N 1
ATOM 4887 C CA . LYS D 1 90 ? 9.885 30.889 41.173 1.00 24.72 88 LYS D CA 1
ATOM 4888 C C . LYS D 1 90 ? 8.662 31.777 41.433 1.00 25.84 88 LYS D C 1
ATOM 4889 O O . LYS D 1 90 ? 8.753 33.014 41.402 1.00 25.18 88 LYS D O 1
ATOM 4895 N N . GLU D 1 91 ? 7.517 31.160 41.715 1.00 27.67 89 GLU D N 1
ATOM 4896 C CA . GLU D 1 91 ? 6.325 31.938 42.086 1.00 29.51 89 GLU D CA 1
ATOM 4897 C C . GLU D 1 91 ? 6.582 32.788 43.346 1.00 28.64 89 GLU D C 1
ATOM 4898 O O . GLU D 1 91 ? 7.173 32.301 44.309 1.00 29.68 89 GLU D O 1
ATOM 4904 N N . GLY D 1 92 ? 6.169 34.050 43.338 1.00 27.92 90 GLY D N 1
ATOM 4905 C CA . GLY D 1 92 ? 6.479 34.949 44.482 1.00 26.77 90 GLY D CA 1
ATOM 4906 C C . GLY D 1 92 ? 7.901 35.499 44.446 1.00 26.81 90 GLY D C 1
ATOM 4907 O O . GLY D 1 92 ? 8.289 36.334 45.274 1.00 26.82 90 GLY D O 1
ATOM 4908 N N . GLY D 1 93 ? 8.700 35.049 43.480 1.00 25.67 91 GLY D N 1
ATOM 4909 C CA . GLY D 1 93 ? 10.065 35.539 43.344 1.00 24.86 91 GLY D CA 1
ATOM 4910 C C . GLY D 1 93 ? 10.118 37.004 42.921 1.00 24.80 91 GLY D C 1
ATOM 4911 O O . GLY D 1 93 ? 9.121 37.572 42.442 1.00 24.19 91 GLY D O 1
ATOM 4912 N N . ILE D 1 94 ? 11.284 37.616 43.112 1.00 24.37 92 ILE D N 1
ATOM 4913 C CA . ILE D 1 94 ? 11.481 39.025 42.818 1.00 23.98 92 ILE D CA 1
ATOM 4914 C C . ILE D 1 94 ? 12.005 39.280 41.388 1.00 23.51 92 ILE D C 1
ATOM 4915 O O . ILE D 1 94 ? 12.971 38.660 40.968 1.00 22.96 92 ILE D O 1
ATOM 4920 N N . ILE D 1 95 ? 11.365 40.193 40.669 1.00 22.65 93 ILE D N 1
ATOM 4921 C CA . ILE D 1 95 ? 11.858 40.662 39.376 1.00 22.27 93 ILE D CA 1
ATOM 4922 C C . ILE D 1 95 ? 11.940 42.180 39.314 1.00 22.24 93 ILE D C 1
ATOM 4923 O O . ILE D 1 95 ? 10.969 42.884 39.610 1.00 22.24 93 ILE D O 1
ATOM 4928 N N . VAL D 1 96 ? 13.106 42.681 38.920 1.00 21.40 94 VAL D N 1
ATOM 4929 C CA . VAL D 1 96 ? 13.273 44.093 38.707 1.00 21.41 94 VAL D CA 1
ATOM 4930 C C . VAL D 1 96 ? 13.327 44.340 37.214 1.00 22.19 94 VAL D C 1
ATOM 4931 O O . VAL D 1 96 ? 14.130 43.720 36.515 1.00 21.18 94 VAL D O 1
ATOM 4935 N N . VAL D 1 97 ? 12.489 45.250 36.730 1.00 22.57 95 VAL D N 1
ATOM 4936 C CA . VAL D 1 97 ? 12.484 45.584 35.307 1.00 23.95 95 VAL D CA 1
ATOM 4937 C C . VAL D 1 97 ? 12.772 47.068 35.132 1.00 25.18 95 VAL D C 1
ATOM 4938 O O . VAL D 1 97 ? 12.493 47.885 36.010 1.00 25.42 95 VAL D O 1
ATOM 4942 N N . GLU D 1 98 ? 13.358 47.393 33.993 1.00 26.27 96 GLU D N 1
ATOM 4943 C CA . GLU D 1 98 ? 13.578 48.758 33.587 1.00 28.27 96 GLU D CA 1
ATOM 4944 C C . GLU D 1 98 ? 12.272 49.188 32.859 1.00 28.93 96 GLU D C 1
ATOM 4945 O O . GLU D 1 98 ? 12.021 48.766 31.722 1.00 28.89 96 GLU D O 1
ATOM 4951 N N . PRO D 1 99 ? 11.432 50.011 33.535 1.00 29.76 97 PRO D N 1
ATOM 4952 C CA . PRO D 1 99 ? 10.060 50.358 33.091 1.00 30.68 97 PRO D CA 1
ATOM 4953 C C . PRO D 1 99 ? 9.998 51.114 31.753 1.00 31.39 97 PRO D C 1
ATOM 4954 O O . PRO D 1 99 ? 8.970 51.085 31.089 1.00 31.79 97 PRO D O 1
ATOM 4958 N N . ASN D 1 100 ? 11.097 51.744 31.354 1.00 32.31 98 ASN D N 1
ATOM 4959 C CA . ASN D 1 100 ? 11.176 52.390 30.044 1.00 33.24 98 ASN D CA 1
ATOM 4960 C C . ASN D 1 100 ? 11.368 51.401 28.883 1.00 33.27 98 ASN D C 1
ATOM 4961 O O . ASN D 1 100 ? 11.274 51.785 27.714 1.00 32.77 98 ASN D O 1
ATOM 4966 N N . LEU D 1 101 ? 11.634 50.131 29.201 1.00 32.49 99 LEU D N 1
ATOM 4967 C CA . LEU D 1 101 ? 11.988 49.155 28.167 1.00 32.15 99 LEU D CA 1
ATOM 4968 C C . LEU D 1 101 ? 11.226 47.821 28.275 1.00 31.56 99 LEU D C 1
ATOM 4969 O O . LEU D 1 101 ? 11.057 47.106 27.288 1.00 31.76 99 LEU D O 1
ATOM 4974 N N . VAL D 1 102 ? 10.749 47.498 29.467 1.00 30.92 100 VAL D N 1
ATOM 4975 C CA . VAL D 1 102 ? 10.103 46.223 29.699 1.00 30.85 100 VAL D CA 1
ATOM 4976 C C . VAL D 1 102 ? 8.640 46.467 30.071 1.00 31.44 100 VAL D C 1
ATOM 4977 O O . VAL D 1 102 ? 8.323 47.348 30.891 1.00 30.91 100 VAL D O 1
ATOM 4981 N N . HIS D 1 103 ? 7.754 45.679 29.468 1.00 31.56 101 HIS D N 1
ATOM 4982 C CA . HIS D 1 103 ? 6.318 45.889 29.602 1.00 32.37 101 HIS D CA 1
ATOM 4983 C C . HIS D 1 103 ? 5.573 44.603 29.884 1.00 32.64 101 HIS D C 1
ATOM 4984 O O . HIS D 1 103 ? 4.979 44.018 28.968 1.00 33.10 101 HIS D O 1
ATOM 4991 N N . PRO D 1 104 ? 5.607 44.149 31.152 1.00 32.98 102 PRO D N 1
ATOM 4992 C CA . PRO D 1 104 ? 5.008 42.866 31.489 1.00 33.36 102 PRO D CA 1
ATOM 4993 C C . PRO D 1 104 ? 3.510 42.880 31.234 1.00 34.28 102 PRO D C 1
ATOM 4994 O O . PRO D 1 104 ? 2.870 43.928 31.361 1.00 33.68 102 PRO D O 1
ATOM 4998 N N . GLU D 1 105 ? 2.968 41.724 30.873 1.00 34.82 103 GLU D N 1
ATOM 4999 C CA . GLU D 1 105 ? 1.524 41.538 30.823 1.00 36.32 103 GLU D CA 1
ATOM 5000 C C . GLU D 1 105 ? 0.984 41.688 32.250 1.00 36.43 103 GLU D C 1
ATOM 5001 O O . GLU D 1 105 ? 1.711 41.430 33.224 1.00 36.42 103 GLU D O 1
ATOM 5007 N N . SER D 1 106 ? -0.281 42.089 32.384 1.00 36.26 104 SER D N 1
ATOM 5008 C CA . SER D 1 106 ? -0.825 42.433 33.694 1.00 36.65 104 SER D CA 1
ATOM 5009 C C . SER D 1 106 ? -0.854 41.246 34.642 1.00 36.74 104 SER D C 1
ATOM 5010 O O . SER D 1 106 ? -0.726 41.411 35.853 1.00 37.42 104 SER D O 1
ATOM 5013 N N . GLU D 1 107 ? -0.997 40.046 34.091 1.00 37.08 105 GLU D N 1
ATOM 5014 C CA . GLU D 1 107 ? -1.042 38.818 34.894 1.00 37.89 105 GLU D CA 1
ATOM 5015 C C . GLU D 1 107 ? 0.265 38.503 35.645 1.00 37.15 105 GLU D C 1
ATOM 5016 O O . GLU D 1 107 ? 0.243 37.877 36.706 1.00 36.99 105 GLU D O 1
ATOM 5022 N N . ASP D 1 108 ? 1.393 38.923 35.068 1.00 36.37 106 ASP D N 1
ATOM 5023 C CA . ASP D 1 108 ? 2.708 38.756 35.688 1.00 35.60 106 ASP D CA 1
ATOM 5024 C C . ASP D 1 108 ? 2.784 39.382 37.090 1.00 35.21 106 ASP D C 1
ATOM 5025 O O . ASP D 1 108 ? 3.472 38.850 37.964 1.00 34.88 106 ASP D O 1
ATOM 5030 N N . TYR D 1 109 ? 2.076 40.501 37.305 1.00 34.68 107 TYR D N 1
ATOM 5031 C CA . TYR D 1 109 ? 2.136 41.214 38.592 1.00 34.14 107 TYR D CA 1
ATOM 5032 C C . TYR D 1 109 ? 1.507 40.425 39.727 1.00 34.03 107 TYR D C 1
ATOM 5033 O O . TYR D 1 109 ? 1.782 40.682 40.895 1.00 34.23 107 TYR D O 1
ATOM 5042 N N . LYS D 1 110 ? 0.691 39.442 39.387 1.00 33.71 108 LYS D N 1
ATOM 5043 C CA . LYS D 1 110 ? 0.113 38.589 40.411 1.00 34.57 108 LYS D CA 1
ATOM 5044 C C . LYS D 1 110 ? 0.998 37.400 40.767 1.00 33.75 108 LYS D C 1
ATOM 5045 O O . LYS D 1 110 ? 0.929 36.877 41.882 1.00 33.84 108 LYS D O 1
ATOM 5051 N N . LYS D 1 111 ? 1.832 36.987 39.813 1.00 33.41 109 LYS D N 1
ATOM 5052 C CA . LYS D 1 111 ? 2.639 35.770 39.928 1.00 33.19 109 LYS D CA 1
ATOM 5053 C C . LYS D 1 111 ? 3.968 36.049 40.646 1.00 32.14 109 LYS D C 1
ATOM 5054 O O . LYS D 1 111 ? 4.424 35.244 41.460 1.00 32.51 109 LYS D O 1
ATOM 5060 N N . TRP D 1 112 ? 4.578 37.187 40.327 1.00 30.61 110 TRP D N 1
ATOM 5061 C CA . TRP D 1 112 ? 5.888 37.573 40.873 1.00 29.97 110 TRP D CA 1
ATOM 5062 C C . TRP D 1 112 ? 5.805 38.951 41.512 1.00 29.79 110 TRP D C 1
ATOM 5063 O O . TRP D 1 112 ? 4.888 39.720 41.224 1.00 29.62 110 TRP D O 1
ATOM 5074 N N . GLN D 1 113 ? 6.764 39.278 42.368 1.00 29.40 111 GLN D N 1
ATOM 5075 C CA . GLN D 1 113 ? 6.868 40.647 42.872 1.00 28.90 111 GLN D CA 1
ATOM 5076 C C . GLN D 1 113 ? 7.725 41.459 41.920 1.00 28.26 111 GLN D C 1
ATOM 5077 O O . GLN D 1 113 ? 8.955 41.288 41.880 1.00 28.11 111 GLN D O 1
ATOM 5083 N N . ILE D 1 114 ? 7.089 42.356 41.172 1.00 26.92 112 ILE D N 1
ATOM 5084 C CA . ILE D 1 114 ? 7.778 43.123 40.133 1.00 26.58 112 ILE D CA 1
ATOM 5085 C C . ILE D 1 114 ? 8.015 44.571 40.549 1.00 27.23 112 ILE D C 1
ATOM 5086 O O . ILE D 1 114 ? 7.069 45.293 40.888 1.00 26.84 112 ILE D O 1
ATOM 5091 N N . PHE D 1 115 ? 9.282 44.981 40.535 1.00 26.59 113 PHE D N 1
ATOM 5092 C CA . PHE D 1 115 ? 9.686 46.318 40.921 1.00 26.57 113 PHE D CA 1
ATOM 5093 C C . PHE D 1 115 ? 10.206 47.010 39.676 1.00 27.31 113 PHE D C 1
ATOM 5094 O O . PHE D 1 115 ? 10.874 46.375 38.861 1.00 27.25 113 PHE D O 1
ATOM 5102 N N . GLU D 1 116 ? 9.886 48.293 39.499 1.00 27.43 114 GLU D N 1
ATOM 5103 C CA . GLU D 1 116 ? 10.351 49.071 38.342 1.00 27.69 114 GLU D CA 1
ATOM 5104 C C . GLU D 1 116 ? 11.445 50.035 38.757 1.00 27.46 114 GLU D C 1
ATOM 5105 O O . GLU D 1 116 ? 11.226 50.892 39.619 1.00 27.10 114 GLU D O 1
ATOM 5111 N N . ILE D 1 117 ? 12.627 49.880 38.166 1.00 26.29 115 ILE D N 1
ATOM 5112 C CA . ILE D 1 117 ? 13.752 50.739 38.505 1.00 26.56 115 ILE D CA 1
ATOM 5113 C C . ILE D 1 117 ? 14.450 51.165 37.227 1.00 27.31 115 ILE D C 1
ATOM 5114 O O . ILE D 1 117 ? 15.018 50.320 36.516 1.00 27.46 115 ILE D O 1
ATOM 5119 N N . PRO D 1 118 ? 14.437 52.480 36.943 1.00 28.26 116 PRO D N 1
ATOM 5120 C CA . PRO D 1 118 ? 14.995 53.002 35.697 1.00 28.46 116 PRO D CA 1
ATOM 5121 C C . PRO D 1 118 ? 16.526 52.966 35.657 1.00 28.95 116 PRO D C 1
ATOM 5122 O O . PRO D 1 118 ? 17.171 54.009 35.586 1.00 28.92 116 PRO D O 1
ATOM 5126 N N . ILE D 1 119 ? 17.088 51.756 35.648 1.00 28.91 117 ILE D N 1
ATOM 5127 C CA . ILE D 1 119 ? 18.545 51.540 35.690 1.00 29.28 117 ILE D CA 1
ATOM 5128 C C . ILE D 1 119 ? 19.372 52.351 34.681 1.00 29.58 117 ILE D C 1
ATOM 5129 O O . ILE D 1 119 ? 20.375 52.970 35.056 1.00 28.83 117 ILE D O 1
ATOM 5134 N N . ILE D 1 120 ? 18.973 52.321 33.407 1.00 30.33 118 ILE D N 1
ATOM 5135 C CA . ILE D 1 120 ? 19.766 52.989 32.364 1.00 31.57 118 ILE D CA 1
ATOM 5136 C C . ILE D 1 120 ? 19.846 54.500 32.616 1.00 31.85 118 ILE D C 1
ATOM 5137 O O . ILE D 1 120 ? 20.920 55.087 32.491 1.00 31.76 118 ILE D O 1
ATOM 5142 N N . THR D 1 121 ? 18.728 55.106 33.005 1.00 32.08 119 THR D N 1
ATOM 5143 C CA . THR D 1 121 ? 18.666 56.569 33.263 1.00 33.15 119 THR D CA 1
ATOM 5144 C C . THR D 1 121 ? 19.416 56.994 34.537 1.00 32.74 119 THR D C 1
ATOM 5145 O O . THR D 1 121 ? 20.054 58.055 34.568 1.00 32.99 119 THR D O 1
ATOM 5149 N N . ILE D 1 122 ? 19.328 56.171 35.582 1.00 32.21 120 ILE D N 1
ATOM 5150 C CA . ILE D 1 122 ? 20.112 56.381 36.802 1.00 31.94 120 ILE D CA 1
ATOM 5151 C C . ILE D 1 122 ? 21.608 56.489 36.486 1.00 32.20 120 ILE D C 1
ATOM 5152 O O . ILE D 1 122 ? 22.261 57.469 36.875 1.00 32.02 120 ILE D O 1
ATOM 5157 N N . ALA D 1 123 ? 22.135 55.492 35.767 1.00 31.88 121 ALA D N 1
ATOM 5158 C CA . ALA D 1 123 ? 23.534 55.494 35.342 1.00 32.15 121 ALA D CA 1
ATOM 5159 C C . ALA D 1 123 ? 23.843 56.685 34.437 1.00 32.87 121 ALA D C 1
ATOM 5160 O O . ALA D 1 123 ? 24.840 57.367 34.647 1.00 32.66 121 ALA D O 1
ATOM 5162 N N . LYS D 1 124 ? 22.977 56.929 33.452 1.00 33.06 122 LYS D N 1
ATOM 5163 C CA . LYS D 1 124 ? 23.200 57.969 32.438 1.00 34.74 122 LYS D CA 1
ATOM 5164 C C . LYS D 1 124 ? 23.192 59.387 33.044 1.00 34.50 122 LYS D C 1
ATOM 5165 O O . LYS D 1 124 ? 24.145 60.156 32.856 1.00 34.98 122 LYS D O 1
ATOM 5171 N N . ASP D 1 125 ? 22.152 59.689 33.819 1.00 34.58 123 ASP D N 1
ATOM 5172 C CA . ASP D 1 125 ? 21.867 61.048 34.293 1.00 35.06 123 ASP D CA 1
ATOM 5173 C C . ASP D 1 125 ? 22.365 61.347 35.697 1.00 34.81 123 ASP D C 1
ATOM 5174 O O . ASP D 1 125 ? 22.863 62.440 35.945 1.00 35.04 123 ASP D O 1
ATOM 5179 N N . GLU D 1 126 ? 22.205 60.396 36.617 1.00 34.44 124 GLU D N 1
ATOM 5180 C CA . GLU D 1 126 ? 22.597 60.624 38.012 1.00 34.25 124 GLU D CA 1
ATOM 5181 C C . GLU D 1 126 ? 24.047 60.290 38.268 1.00 33.93 124 GLU D C 1
ATOM 5182 O O . GLU D 1 126 ? 24.705 60.985 39.036 1.00 33.99 124 GLU D O 1
ATOM 5188 N N . VAL D 1 127 ? 24.559 59.231 37.642 1.00 33.62 125 VAL D N 1
ATOM 5189 C CA . VAL D 1 127 ? 25.981 58.929 37.767 1.00 33.71 125 VAL D CA 1
ATOM 5190 C C . VAL D 1 127 ? 26.763 59.669 36.676 1.00 34.65 125 VAL D C 1
ATOM 5191 O O . VAL D 1 127 ? 27.956 59.928 36.833 1.00 34.68 125 VAL D O 1
ATOM 5195 N N . GLY D 1 128 ? 26.090 59.995 35.571 1.00 35.22 126 GLY D N 1
ATOM 5196 C CA . GLY D 1 128 ? 26.743 60.692 34.460 1.00 35.76 126 GLY D CA 1
ATOM 5197 C C . GLY D 1 128 ? 27.648 59.782 33.651 1.00 36.10 126 GLY D C 1
ATOM 5198 O O . GLY D 1 128 ? 28.615 60.247 33.055 1.00 36.59 126 GLY D O 1
ATOM 5199 N N . ASN D 1 129 ? 27.334 58.485 33.606 1.00 36.10 127 ASN D N 1
ATOM 5200 C CA . ASN D 1 129 ? 28.140 57.511 32.859 1.00 36.20 127 ASN D CA 1
ATOM 5201 C C . ASN D 1 129 ? 27.348 56.212 32.645 1.00 36.17 127 ASN D C 1
ATOM 5202 O O . ASN D 1 129 ? 27.249 55.373 33.555 1.00 36.44 127 ASN D O 1
ATOM 5207 N N . VAL D 1 130 ? 26.780 56.069 31.448 1.00 34.79 128 VAL D N 1
ATOM 5208 C CA . VAL D 1 130 ? 25.894 54.969 31.104 1.00 34.43 128 VAL D CA 1
ATOM 5209 C C . VAL D 1 130 ? 26.501 53.569 31.363 1.00 33.72 128 VAL D C 1
ATOM 5210 O O . VAL D 1 130 ? 25.782 52.634 31.705 1.00 33.62 128 VAL D O 1
ATOM 5214 N N . ALA D 1 131 ? 27.813 53.440 31.195 1.00 33.38 129 ALA D N 1
ATOM 5215 C CA . ALA D 1 131 ? 28.493 52.163 31.400 1.00 33.18 129 ALA D CA 1
ATOM 5216 C C . ALA D 1 131 ? 28.444 51.676 32.860 1.00 32.75 129 ALA D C 1
ATOM 5217 O O . ALA D 1 131 ? 28.728 50.513 33.113 1.00 33.33 129 ALA D O 1
ATOM 5219 N N . THR D 1 132 ? 28.073 52.548 33.806 1.00 31.62 130 THR D N 1
ATOM 5220 C CA . THR D 1 132 ? 27.938 52.138 35.217 1.00 30.23 130 THR D CA 1
ATOM 5221 C C . THR D 1 132 ? 26.636 51.403 35.521 1.00 29.32 130 THR D C 1
ATOM 5222 O O . THR D 1 132 ? 26.433 50.964 36.668 1.00 29.07 130 THR D O 1
ATOM 5226 N N . GLN D 1 133 ? 25.765 51.267 34.513 1.00 27.20 131 GLN D N 1
ATOM 5227 C CA . GLN D 1 133 ? 24.507 50.551 34.681 1.00 25.97 131 GLN D CA 1
ATOM 5228 C C . GLN D 1 133 ? 24.733 49.108 35.192 1.00 24.65 131 GLN D C 1
ATOM 5229 O O . GLN D 1 133 ? 23.895 48.567 35.920 1.00 23.96 131 GLN D O 1
ATOM 5235 N N . SER D 1 134 ? 25.854 48.492 34.831 1.00 23.18 132 SER D N 1
ATOM 5236 C CA . SER D 1 134 ? 26.111 47.148 35.326 1.00 24.02 132 SER D CA 1
ATOM 5237 C C . SER D 1 134 ? 26.303 47.158 36.861 1.00 23.24 132 SER D C 1
ATOM 5238 O O . SER D 1 134 ? 25.947 46.207 37.531 1.00 22.72 132 SER D O 1
ATOM 5241 N N . VAL D 1 135 ? 26.847 48.251 37.398 1.00 23.33 133 VAL D N 1
ATOM 5242 C CA . VAL D 1 135 ? 27.088 48.372 38.841 1.00 22.23 133 VAL D CA 1
ATOM 5243 C C . VAL D 1 135 ? 25.818 48.763 39.576 1.00 22.27 133 VAL D C 1
ATOM 5244 O O . VAL D 1 135 ? 25.553 48.247 40.673 1.00 22.01 133 VAL D O 1
ATOM 5248 N N . VAL D 1 136 ? 25.011 49.638 38.972 1.00 21.52 134 VAL D N 1
ATOM 5249 C CA . VAL D 1 136 ? 23.688 49.909 39.507 1.00 21.56 134 VAL D CA 1
ATOM 5250 C C . VAL D 1 136 ? 22.916 48.565 39.637 1.00 21.57 134 VAL D C 1
ATOM 5251 O O . VAL D 1 136 ? 22.276 48.277 40.677 1.00 21.30 134 VAL D O 1
ATOM 5255 N N . ALA D 1 137 ? 23.006 47.751 38.584 1.00 20.07 135 ALA D N 1
ATOM 5256 C CA . ALA D 1 137 ? 22.239 46.499 38.481 1.00 19.39 135 ALA D CA 1
ATOM 5257 C C . ALA D 1 137 ? 22.750 45.519 39.498 1.00 18.04 135 ALA D C 1
ATOM 5258 O O . ALA D 1 137 ? 21.977 44.828 40.142 1.00 17.76 135 ALA D O 1
ATOM 5260 N N . LEU D 1 138 ? 24.068 45.511 39.669 1.00 18.15 136 LEU D N 1
ATOM 5261 C CA . LEU D 1 138 ? 24.707 44.623 40.612 1.00 18.51 136 LEU D CA 1
ATOM 5262 C C . LEU D 1 138 ? 24.212 44.880 42.044 1.00 18.93 136 LEU D C 1
ATOM 5263 O O . LEU D 1 138 ? 23.864 43.936 42.742 1.00 18.68 136 LEU D O 1
ATOM 5268 N N . ALA D 1 139 ? 24.204 46.149 42.473 1.00 18.98 137 ALA D N 1
ATOM 5269 C CA . ALA D 1 139 ? 23.749 46.481 43.827 1.00 18.62 137 ALA D CA 1
ATOM 5270 C C . ALA D 1 139 ? 22.281 46.099 44.033 1.00 19.15 137 ALA D C 1
ATOM 5271 O O . ALA D 1 139 ? 21.919 45.443 45.028 1.00 20.09 137 ALA D O 1
ATOM 5273 N N . ILE D 1 140 ? 21.425 46.469 43.083 1.00 19.17 138 ILE D N 1
ATOM 5274 C CA . ILE D 1 140 ? 20.014 46.057 43.154 1.00 18.96 138 ILE D CA 1
ATOM 5275 C C . ILE D 1 140 ? 19.881 44.533 43.343 1.00 19.19 138 ILE D C 1
ATOM 5276 O O . ILE D 1 140 ? 19.109 44.055 44.199 1.00 17.83 138 ILE D O 1
ATOM 5281 N N . ALA D 1 141 ? 20.606 43.751 42.531 1.00 18.57 139 ALA D N 1
ATOM 5282 C CA . ALA D 1 141 ? 20.431 42.290 42.607 1.00 18.88 139 ALA D CA 1
ATOM 5283 C C . ALA D 1 141 ? 20.891 41.743 43.958 1.00 18.71 139 ALA D C 1
ATOM 5284 O O . ALA D 1 141 ? 20.263 40.859 44.555 1.00 19.50 139 ALA D O 1
ATOM 5286 N N . ALA D 1 142 ? 22.031 42.228 44.418 1.00 19.15 140 ALA D N 1
ATOM 5287 C CA . ALA D 1 142 ? 22.612 41.718 45.662 1.00 19.93 140 ALA D CA 1
ATOM 5288 C C . ALA D 1 142 ? 21.672 42.051 46.827 1.00 20.42 140 ALA D C 1
ATOM 5289 O O . ALA D 1 142 ? 21.377 41.193 47.659 1.00 21.50 140 ALA D O 1
ATOM 5291 N N . TYR D 1 143 ? 21.190 43.286 46.858 1.00 20.96 141 TYR D N 1
ATOM 5292 C CA . TYR D 1 143 ? 20.230 43.736 47.872 1.00 21.86 141 TYR D CA 1
ATOM 5293 C C . TYR D 1 143 ? 18.916 42.927 47.855 1.00 22.08 141 TYR D C 1
ATOM 5294 O O . TYR D 1 143 ? 18.517 42.330 48.872 1.00 20.67 141 TYR D O 1
ATOM 5303 N N . MET D 1 144 ? 18.238 42.922 46.704 1.00 21.94 142 MET D N 1
ATOM 5304 C CA . MET D 1 144 ? 16.973 42.172 46.566 1.00 22.10 142 MET D CA 1
ATOM 5305 C C . MET D 1 144 ? 17.086 40.675 46.924 1.00 22.57 142 MET D C 1
ATOM 5306 O O . MET D 1 144 ? 16.203 40.137 47.592 1.00 22.81 142 MET D O 1
ATOM 5311 N N . SER D 1 145 ? 18.157 40.009 46.481 1.00 21.77 143 SER D N 1
ATOM 5312 C CA . SER D 1 145 ? 18.289 38.566 46.705 1.00 21.67 143 SER D CA 1
ATOM 5313 C C . SER D 1 145 ? 18.892 38.206 48.061 1.00 21.76 143 SER D C 1
ATOM 5314 O O . SER D 1 145 ? 18.799 37.051 48.502 1.00 21.40 143 SER D O 1
ATOM 5317 N N . LYS D 1 146 ? 19.533 39.189 48.691 1.00 22.38 144 LYS D N 1
ATOM 5318 C CA . LYS D 1 146 ? 20.288 38.992 49.915 1.00 23.71 144 LYS D CA 1
ATOM 5319 C C . LYS D 1 146 ? 21.369 37.917 49.781 1.00 23.54 144 LYS D C 1
ATOM 5320 O O . LYS D 1 146 ? 21.675 37.215 50.742 1.00 24.12 144 LYS D O 1
ATOM 5326 N N . CYS D 1 147 ? 21.958 37.792 48.585 1.00 22.91 145 CYS D N 1
ATOM 5327 C CA . CYS D 1 147 ? 22.844 36.659 48.293 1.00 21.78 145 CYS D CA 1
ATOM 5328 C C . CYS D 1 147 ? 24.288 36.874 48.757 1.00 21.25 145 CYS D C 1
ATOM 5329 O O . CYS D 1 147 ? 25.105 35.946 48.746 1.00 21.38 145 CYS D O 1
ATOM 5332 N N . ILE D 1 148 ? 24.599 38.107 49.139 1.00 20.59 146 ILE D N 1
ATOM 5333 C CA . ILE D 1 148 ? 25.928 38.482 49.597 1.00 20.54 146 ILE D CA 1
ATOM 5334 C C . ILE D 1 148 ? 25.804 39.767 50.431 1.00 20.85 146 ILE D C 1
ATOM 5335 O O . ILE D 1 148 ? 24.922 40.569 50.181 1.00 21.18 146 ILE D O 1
ATOM 5340 N N . ASP D 1 149 ? 26.668 39.934 51.424 1.00 21.49 147 ASP D N 1
ATOM 5341 C CA . ASP D 1 149 ? 26.730 41.174 52.210 1.00 23.00 147 ASP D CA 1
ATOM 5342 C C . ASP D 1 149 ? 27.156 42.349 51.315 1.00 23.29 147 ASP D C 1
ATOM 5343 O O . ASP D 1 149 ? 28.111 42.229 50.550 1.00 22.76 147 ASP D O 1
ATOM 5348 N N . LEU D 1 150 ? 26.447 43.469 51.404 1.00 23.55 148 LEU D N 1
ATOM 5349 C CA . LEU D 1 150 ? 26.741 44.611 50.517 1.00 25.43 148 LEU D CA 1
ATOM 5350 C C . LEU D 1 150 ? 28.083 45.302 50.717 1.00 25.42 148 LEU D C 1
ATOM 5351 O O . LEU D 1 150 ? 28.679 45.772 49.756 1.00 24.81 148 LEU D O 1
ATOM 5356 N N . ASP D 1 151 ? 28.559 45.375 51.957 1.00 26.24 149 ASP D N 1
ATOM 5357 C CA . ASP D 1 151 ? 29.827 46.045 52.248 1.00 26.55 149 ASP D CA 1
ATOM 5358 C C . ASP D 1 151 ? 30.997 45.284 51.610 1.00 26.28 149 ASP D C 1
ATOM 5359 O O . ASP D 1 151 ? 31.891 45.875 50.974 1.00 24.82 149 ASP D O 1
ATOM 5364 N N . VAL D 1 152 ? 30.940 43.962 51.743 1.00 25.89 150 VAL D N 1
ATOM 5365 C CA . VAL D 1 152 ? 31.919 43.061 51.151 1.00 25.40 150 VAL D CA 1
ATOM 5366 C C . VAL D 1 152 ? 31.865 43.134 49.615 1.00 24.58 150 VAL D C 1
ATOM 5367 O O . VAL D 1 152 ? 32.910 43.252 48.957 1.00 24.46 150 VAL D O 1
ATOM 5371 N N . LEU D 1 153 ? 30.664 43.072 49.040 1.00 23.91 151 LEU D N 1
ATOM 5372 C CA . LEU D 1 153 ? 30.540 43.110 47.559 1.00 23.90 151 LEU D CA 1
ATOM 5373 C C . LEU D 1 153 ? 31.094 44.422 46.981 1.00 24.21 151 LEU D C 1
ATOM 5374 O O . LEU D 1 153 ? 31.822 44.425 45.965 1.00 23.90 151 LEU D O 1
ATOM 5379 N N . LYS D 1 154 ? 30.790 45.529 47.655 1.00 24.52 152 LYS D N 1
ATOM 5380 C CA . LYS D 1 154 ? 31.194 46.860 47.176 1.00 25.84 152 LYS D CA 1
ATOM 5381 C C . LYS D 1 154 ? 32.713 46.991 47.105 1.00 26.31 152 LYS D C 1
ATOM 5382 O O . LYS D 1 154 ? 33.261 47.466 46.117 1.00 26.39 152 LYS D O 1
ATOM 5388 N N . GLU D 1 155 ? 33.380 46.536 48.161 1.00 27.83 153 GLU D N 1
ATOM 5389 C CA . GLU D 1 155 ? 34.824 46.580 48.254 1.00 29.03 153 GLU D CA 1
ATOM 5390 C C . GLU D 1 155 ? 35.446 45.705 47.167 1.00 28.37 153 GLU D C 1
ATOM 5391 O O . GLU D 1 155 ? 36.354 46.149 46.435 1.00 28.49 153 GLU D O 1
ATOM 5397 N N . THR D 1 156 ? 34.945 44.474 47.046 1.00 27.91 154 THR D N 1
ATOM 5398 C CA . THR D 1 156 ? 35.386 43.569 45.982 1.00 27.12 154 THR D CA 1
ATOM 5399 C C . THR D 1 156 ? 35.202 44.225 44.608 1.00 26.41 154 THR D C 1
ATOM 5400 O O . THR D 1 156 ? 36.134 44.267 43.809 1.00 26.52 154 THR D O 1
ATOM 5404 N N . MET D 1 157 ? 34.012 44.745 44.334 1.00 25.66 155 MET D N 1
ATOM 5405 C CA . MET D 1 157 ? 33.784 45.436 43.058 1.00 25.82 155 MET D CA 1
ATOM 5406 C C . MET D 1 157 ? 34.790 46.578 42.807 1.00 26.65 155 MET D C 1
ATOM 5407 O O . MET D 1 157 ? 35.338 46.694 41.719 1.00 27.08 155 MET D O 1
ATOM 5412 N N . LEU D 1 158 ? 35.021 47.417 43.810 1.00 28.51 156 LEU D N 1
ATOM 5413 C CA . LEU D 1 158 ? 35.925 48.580 43.644 1.00 30.93 156 LEU D CA 1
ATOM 5414 C C . LEU D 1 158 ? 37.381 48.193 43.344 1.00 32.56 156 LEU D C 1
ATOM 5415 O O . LEU D 1 158 ? 38.077 48.900 42.608 1.00 32.58 156 LEU D O 1
ATOM 5420 N N . HIS D 1 159 ? 37.826 47.067 43.897 1.00 34.57 157 HIS D N 1
ATOM 5421 C CA . HIS D 1 159 ? 39.148 46.536 43.566 1.00 36.92 157 HIS D CA 1
ATOM 5422 C C . HIS D 1 159 ? 39.158 45.902 42.192 1.00 37.56 157 HIS D C 1
ATOM 5423 O O . HIS D 1 159 ? 40.214 45.764 41.585 1.00 38.04 157 HIS D O 1
ATOM 5430 N N . MET D 1 160 ? 37.980 45.540 41.695 1.00 38.35 158 MET D N 1
ATOM 5431 C CA . MET D 1 160 ? 37.864 44.942 40.364 1.00 39.39 158 MET D CA 1
ATOM 5432 C C . MET D 1 160 ? 37.870 45.964 39.229 1.00 40.28 158 MET D C 1
ATOM 5433 O O . MET D 1 160 ? 38.180 45.603 38.102 1.00 40.53 158 MET D O 1
ATOM 5438 N N . VAL D 1 161 ? 37.522 47.223 39.511 1.00 41.21 159 VAL D N 1
ATOM 5439 C CA . VAL D 1 161 ? 37.421 48.235 38.444 1.00 42.32 159 VAL D CA 1
ATOM 5440 C C . VAL D 1 161 ? 38.643 49.157 38.359 1.00 43.59 159 VAL D C 1
ATOM 5441 O O . VAL D 1 161 ? 39.455 49.191 39.296 1.00 43.74 159 VAL D O 1
ATOM 5445 N N . PRO D 1 162 ? 38.784 49.896 37.228 1.00 44.87 160 PRO D N 1
ATOM 5446 C CA . PRO D 1 162 ? 39.913 50.824 37.059 1.00 45.72 160 PRO D CA 1
ATOM 5447 C C . PRO D 1 162 ? 39.957 51.878 38.160 1.00 46.50 160 PRO D C 1
ATOM 5448 O O . PRO D 1 162 ? 38.916 52.412 38.544 1.00 46.97 160 PRO D O 1
ATOM 5452 N N . ALA D 1 163 ? 41.158 52.169 38.653 1.00 47.13 161 ALA D N 1
ATOM 5453 C CA . ALA D 1 163 ? 41.361 53.085 39.782 1.00 47.62 161 ALA D CA 1
ATOM 5454 C C . ALA D 1 163 ? 40.668 54.450 39.644 1.00 47.82 161 ALA D C 1
ATOM 5455 O O . ALA D 1 163 ? 40.200 55.010 40.647 1.00 48.24 161 ALA D O 1
ATOM 5457 N N . LYS D 1 164 ? 40.586 54.975 38.419 1.00 47.63 162 LYS D N 1
ATOM 5458 C CA . LYS D 1 164 ? 39.975 56.299 38.192 1.00 47.17 162 LYS D CA 1
ATOM 5459 C C . LYS D 1 164 ? 38.471 56.257 37.859 1.00 46.25 162 LYS D C 1
ATOM 5460 O O . LYS D 1 164 ? 37.897 57.264 37.440 1.00 46.62 162 LYS D O 1
ATOM 5466 N N . THR D 1 165 ? 37.834 55.101 38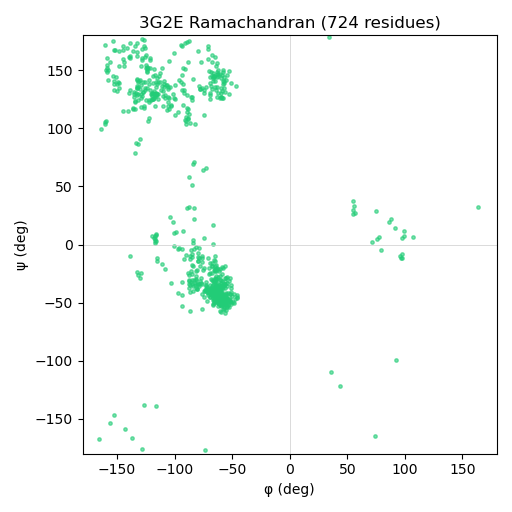.044 1.00 44.45 163 THR D N 1
ATOM 5467 C CA . THR D 1 165 ? 36.371 55.007 37.897 1.00 42.72 163 THR D CA 1
ATOM 5468 C C . THR D 1 165 ? 35.685 54.628 39.212 1.00 41.11 163 THR D C 1
ATOM 5469 O O . THR D 1 165 ? 34.470 54.469 39.245 1.00 40.37 163 THR D O 1
ATOM 5473 N N . ARG D 1 166 ? 36.474 54.500 40.281 1.00 39.58 164 ARG D N 1
ATOM 5474 C CA . ARG D 1 166 ? 35.970 54.094 41.596 1.00 38.81 164 ARG D CA 1
ATOM 5475 C C . ARG D 1 166 ? 34.963 55.061 42.185 1.00 38.08 164 ARG D C 1
ATOM 5476 O O . ARG D 1 166 ? 33.975 54.626 42.778 1.00 37.89 164 ARG D O 1
ATOM 5484 N N . ASP D 1 167 ? 35.205 56.360 42.012 1.00 36.68 165 ASP D N 1
ATOM 5485 C CA . ASP D 1 167 ? 34.278 57.371 42.496 1.00 36.05 165 ASP D CA 1
ATOM 5486 C C . ASP D 1 167 ? 32.905 57.203 41.853 1.00 34.36 165 ASP D C 1
ATOM 5487 O O . ASP D 1 167 ? 31.892 57.155 42.559 1.00 33.34 165 ASP D O 1
ATOM 5492 N N . ALA D 1 168 ? 32.872 57.123 40.518 1.00 32.33 166 ALA D N 1
ATOM 5493 C CA . ALA D 1 168 ? 31.601 56.959 39.804 1.00 30.21 166 ALA D CA 1
ATOM 5494 C C . ALA D 1 168 ? 30.960 55.591 40.116 1.00 29.19 166 ALA D C 1
ATOM 5495 O O . ALA D 1 168 ? 29.756 55.502 40.354 1.00 29.09 166 ALA D O 1
ATOM 5497 N N . ASN D 1 169 ? 31.768 54.531 40.117 1.00 28.42 167 ASN D N 1
ATOM 5498 C CA . ASN D 1 169 ? 31.260 53.183 40.409 1.00 27.75 167 ASN D CA 1
ATOM 5499 C C . ASN D 1 169 ? 30.726 53.026 41.842 1.00 26.69 167 ASN D C 1
ATOM 5500 O O . ASN D 1 169 ? 29.698 52.396 42.047 1.00 27.22 167 ASN D O 1
ATOM 5505 N N . ALA D 1 170 ? 31.403 53.629 42.822 1.00 25.83 168 ALA D N 1
ATOM 5506 C CA . ALA D 1 170 ? 30.870 53.670 44.195 1.00 24.31 168 ALA D CA 1
ATOM 5507 C C . ALA D 1 170 ? 29.503 54.315 44.228 1.00 23.59 168 ALA D C 1
ATOM 5508 O O . ALA D 1 170 ? 28.575 53.800 44.861 1.00 23.23 168 ALA D O 1
ATOM 5510 N N . LYS D 1 171 ? 29.367 55.451 43.546 1.00 23.83 169 LYS D N 1
ATOM 5511 C CA . LYS D 1 171 ? 28.108 56.186 43.533 1.00 23.37 169 LYS D CA 1
ATOM 5512 C C . LYS D 1 171 ? 27.022 55.358 42.838 1.00 23.10 169 LYS D C 1
ATOM 5513 O O . LYS D 1 171 ? 25.896 55.216 43.365 1.00 22.55 169 LYS D O 1
ATOM 5519 N N . ALA D 1 172 ? 27.362 54.790 41.674 1.00 22.82 170 ALA D N 1
ATOM 5520 C CA . ALA D 1 172 ? 26.442 53.868 40.990 1.00 22.45 170 ALA D CA 1
ATOM 5521 C C . ALA D 1 172 ? 25.963 52.774 41.933 1.00 21.91 170 ALA D C 1
ATOM 5522 O O . ALA D 1 172 ? 24.766 52.524 42.036 1.00 21.25 170 ALA D O 1
ATOM 5524 N N . PHE D 1 173 ? 26.905 52.129 42.625 1.00 21.79 171 PHE D N 1
ATOM 5525 C CA . PHE D 1 173 ? 26.555 51.079 43.591 1.00 21.78 171 PHE D CA 1
ATOM 5526 C C . PHE D 1 173 ? 25.544 51.605 44.622 1.00 21.51 171 PHE D C 1
ATOM 5527 O O . PHE D 1 173 ? 24.488 50.993 44.859 1.00 21.21 171 PHE D O 1
ATOM 5535 N N . ASP D 1 174 ? 25.868 52.756 45.216 1.00 22.67 172 ASP D N 1
ATOM 5536 C CA . ASP D 1 174 ? 25.045 53.383 46.257 1.00 23.40 172 ASP D CA 1
ATOM 5537 C C . ASP D 1 174 ? 23.642 53.740 45.784 1.00 23.21 172 ASP D C 1
ATOM 5538 O O . ASP D 1 174 ? 22.674 53.555 46.500 1.00 22.52 172 ASP D O 1
ATOM 5543 N N . LEU D 1 175 ? 23.542 54.230 44.557 1.00 23.90 173 LEU D N 1
ATOM 5544 C CA . LEU D 1 175 ? 22.252 54.531 43.980 1.00 24.40 173 LEU D CA 1
ATOM 5545 C C . LEU D 1 175 ? 21.452 53.247 43.726 1.00 24.15 173 LEU D C 1
ATOM 5546 O O . LEU D 1 175 ? 20.262 53.198 44.018 1.00 24.28 173 LEU D O 1
ATOM 5551 N N . GLY D 1 176 ? 22.113 52.202 43.222 1.00 24.00 174 GLY D N 1
ATOM 5552 C CA . GLY D 1 176 ? 21.452 50.889 43.099 1.00 23.90 174 GLY D CA 1
ATOM 5553 C C . GLY D 1 176 ? 20.803 50.488 44.424 1.00 23.77 174 GLY D C 1
ATOM 5554 O O . GLY D 1 176 ? 19.619 50.167 44.478 1.00 22.65 174 GLY D O 1
ATOM 5555 N N . VAL D 1 177 ? 21.578 50.551 45.507 1.00 24.63 175 VAL D N 1
ATOM 5556 C CA . VAL D 1 177 ? 21.051 50.188 46.825 1.00 24.78 175 VAL D CA 1
ATOM 5557 C C . VAL D 1 177 ? 19.889 51.109 47.221 1.00 25.18 175 VAL D C 1
ATOM 5558 O O . VAL D 1 177 ? 18.824 50.631 47.617 1.00 25.78 175 VAL D O 1
ATOM 5562 N N . LYS D 1 178 ? 20.093 52.421 47.110 1.00 26.54 176 LYS D N 1
ATOM 5563 C CA . LYS D 1 178 ? 19.047 53.379 47.460 1.00 27.46 176 LYS D CA 1
ATOM 5564 C C . LYS D 1 178 ? 17.719 53.092 46.737 1.00 27.22 176 LYS D C 1
ATOM 5565 O O . LYS D 1 178 ? 16.670 52.964 47.385 1.00 27.18 176 LYS D O 1
ATOM 5571 N N . TYR D 1 179 ? 17.768 52.995 45.407 1.00 26.87 177 TYR D N 1
ATOM 5572 C CA . TYR D 1 179 ? 16.577 52.656 44.625 1.00 27.41 177 TYR D CA 1
ATOM 5573 C C . TYR D 1 179 ? 15.976 51.306 44.960 1.00 26.75 177 TYR D C 1
ATOM 5574 O O . TYR D 1 179 ? 14.756 51.171 44.933 1.00 26.76 177 TYR D O 1
ATOM 5583 N N . ALA D 1 180 ? 16.808 50.308 45.252 1.00 26.76 178 ALA D N 1
ATOM 5584 C CA . ALA D 1 180 ? 16.290 48.976 45.638 1.00 27.50 178 ALA D CA 1
ATOM 5585 C C . ALA D 1 180 ? 15.553 49.049 46.965 1.00 28.08 178 ALA D C 1
ATOM 5586 O O . ALA D 1 180 ? 14.542 48.376 47.169 1.00 27.41 178 ALA D O 1
ATOM 5588 N N . THR D 1 181 ? 16.093 49.867 47.862 1.00 29.43 179 THR D N 1
ATOM 5589 C CA . THR D 1 181 ? 15.573 50.008 49.219 1.00 30.29 179 THR D CA 1
ATOM 5590 C C . THR D 1 181 ? 14.207 50.688 49.192 1.00 31.08 179 THR D C 1
ATOM 5591 O O . THR D 1 181 ? 13.302 50.285 49.920 1.00 31.11 179 THR D O 1
ATOM 5595 N N . GLN D 1 182 ? 14.050 51.684 48.319 1.00 31.80 180 GLN D N 1
ATOM 5596 C CA . GLN D 1 182 ? 12.799 52.450 48.249 1.00 33.07 180 GLN D CA 1
ATOM 5597 C C . GLN D 1 182 ? 11.699 51.777 47.438 1.00 33.55 180 GLN D C 1
ATOM 5598 O O . GLN D 1 182 ? 10.510 51.995 47.698 1.00 33.50 180 GLN D O 1
ATOM 5604 N N . ALA D 1 183 ? 12.090 50.937 46.476 1.00 33.96 181 ALA D N 1
ATOM 5605 C CA . ALA D 1 183 ? 11.142 50.349 45.508 1.00 33.96 181 ALA D CA 1
ATOM 5606 C C . ALA D 1 183 ? 10.003 49.557 46.145 1.00 34.34 181 ALA D C 1
ATOM 5607 O O . ALA D 1 183 ? 10.206 48.848 47.118 1.00 34.28 181 ALA D O 1
ATOM 5609 N N . LYS D 1 184 ? 8.807 49.692 45.574 1.00 35.58 182 LYS D N 1
ATOM 5610 C CA . LYS D 1 184 ? 7.627 48.929 45.981 1.00 37.05 182 LYS D CA 1
ATOM 5611 C C . LYS D 1 184 ? 7.140 48.087 44.809 1.00 37.68 182 LYS D C 1
ATOM 5612 O O . LYS D 1 184 ? 7.216 48.532 43.667 1.00 37.88 182 LYS D O 1
ATOM 5618 N N . PRO D 1 185 ? 6.625 46.878 45.082 1.00 38.75 183 PRO D N 1
ATOM 5619 C CA . PRO D 1 185 ? 6.129 46.042 43.977 1.00 39.99 183 PRO D CA 1
ATOM 5620 C C . PRO D 1 185 ? 4.898 46.677 43.320 1.00 40.96 183 PRO D C 1
ATOM 5621 O O . PRO D 1 185 ? 4.077 47.269 44.020 1.00 40.96 183 PRO D O 1
ATOM 5625 N N . HIS D 1 186 ? 4.806 46.593 41.994 1.00 41.93 184 HIS D N 1
ATOM 5626 C CA . HIS D 1 186 ? 3.667 47.137 41.246 1.00 43.41 184 HIS D CA 1
ATOM 5627 C C . HIS D 1 186 ? 2.424 46.318 41.572 1.00 43.61 184 HIS D C 1
ATOM 5628 O O . HIS D 1 186 ? 2.491 45.092 41.616 1.00 44.16 184 HIS D O 1
#

Radius of gyration: 25.38 Å; Cα contacts (8 Å, |Δi|>4): 1750; chains: 4; bounding box: 60×67×56 Å

B-factor: mean 27.19, std 7.59, range [10.42, 58.32]

Foldseek 3Di:
DDDDDDDDDDDAFQLLLQVLLQVLLVVVVWHKAKDFDADPDPDTPDTDIDMDIGRDDDPDRHDDQQDAQEEEDEAQVCCVVPVNSHHFQHEYEYAVVHHDDDPVVLNRYFYWHDNLQCCLCPVLVHSSLSSLLSNLLRCLRRVRDDLVSSLVSVLVVDDPVCNVSNNVSNVNSNVRSVPIGTDD/DDDDDDDDDDDPQQDLQSLQVLVQVLLVVVVWHKAKAWDDDPDPDDDDTHIDMDIDRDDDPDRDQQQQDAQEEEDEAAVCCVVRVNSHHFQHEYEYAVVHHDDDPCVLVRYFYWHDNLQCCQCPVLVHSSLSNLLSNLLCCLRRVPDDLVSSLVSSLVPDDPVCNVSSNVSNVVSNVRSVPIGTD/DKAKEKEKELLAVLLQVLLQVLLVVVQWHKAKDWDDDPDPDRGMTMIMMIIDRDDDPDRDQQQQDHQEYEYEAAVCCVVRVNSHHFQHEYEYAVVHHDDDPVVLNRYQYWHDNLQCCLCPVLVHSSLSSLLSNLLRCLRRVPDDLVSSLVSVLVVDDVVCSVSSNVSNVNSNVCSVPIGGD/DDKAKEKEKEFDPQLSVVLQVLLQVLLVVVVWHKAKDWDDDPDPDTTMTMIMMIIDRDDDPDRDQQFQDHQEYEYEAAVCCVVRVNRHHFQHEYEYAVVHHDDDPVVLNRYQYWHDNLQCCLCPVLVHSSLSNLLSNLLRCQRRVRDDLVSSLVSVLVVDDVVCNVSNSVSNVVSNVSSVPIGGD

Organism: Campylobacter jejuni subsp. jejuni serotype O:2 (strain ATCC 700819 / NCTC 11168) (NCBI:txid192222)

CATH classification: 3.40.920.10

Sequence (735 aa):
SLKYQLRFGGEQGVITAGEILAEAAIKEGRQAFKASTYTSQVRGGPTKVDIIIDDKEILFPYAVEGEVDFMLSTADKGYKGFRGGVKEGGIIVVEPNLVHPESEDYKKWQIFEIPIITIAKDEVGNVATQSVVALAIAAYMSKCIDLDVLKETMLHMVPAKTRDANAKAFDLGVKYATQQAKPHESLKYQLRFGGEGGQGVITAGEILAEAAIKEGRQAFKASTYTSQVRGGPTKVDIIIDDKEILFPYAVEGEVDFMLSTADKGYKGFRGGVKEGGIIVVEPNLVHPESEEDYKKWQIFEIPIITIAKDEVGNVATQSVVALAIAAYMSKCIDLDVLKETMLHMVPAKTRDANAKAFDLGVKYATQAKPHLKYQLRFGGEGVITAGEILAEAAIKEGRQAFKASTTYTSQVRGGPTKVDIIIDDKEILFPYAVEGEVDFMLSTADKGYKGFRGGVKEGGIIVVEPNLVHPESEDYKKWQIFEIPIITIAKDEVGNVATQSVVALAIAAYMSKCIDLDVLKETMLHMVPAKTRDANAKAFDLGVKYATQAKPHSLKYQLRFGGEGGQGVITAGEILAEAAIKEGRQAFKASTYTSQVRGGPTKVDIIIDDKEILFPYAVEGEVDFMLSTADKGYKGFRGGVKEGGIIVVEPNLVHPESEDYKKWQIFEIPIITIAKDEVGNVATQSVVALAIAAYMSKCIDLDVLKETMLHMVPAKTRDANAKAFDLGVKYATQAKPH

InterPro domains:
  IPR002869 Pyruvate-flavodoxin oxidoreductase, central domain [G3DSA:3.40.920.10] (1-184)
  IPR002869 Pyruvate-flavodoxin oxidoreductase, central domain [SSF53323] (1-180)
  IPR019752 Pyruvate/ketoisovalerate oxidoreductase, catalytic domain [PF01558] (4-177)
  IPR052554 2-oxoglutarate synthase subunit KorC [PTHR42730] (1-181)

Secondary structure (DSSP, 8-state):
---EEEEEEE--THHHHHHHHHHHHHHTT-EEEEEEEEESSSS--SEEEEEEEESS--SS-S--TT-EEEEEE--HHHHHHHGGGEEEEEEEEE-TTT----TTHHHHSEEEE--HHHIIIIIIS-GGGHHHHHHHHHHHHH--S-HHHHHHHHHHHS-GGGHHHHHHHHHHHHHHHHH-----/---EEEEEEE-SS-STTHHHHHHHHHHHHTT-EEEEEEEEES-SS---EEEEEEEESS--SS-SPPTT-EEEEEE--HHHHHHHGGGEEEEEEEEE-TTT----TTHHHHSEEEE--HHHIIIIIIS-GGGHHHHHHHHHHHHH--S-HHHHHHHHHHHS-GGGHHHHHHHHHHHHHHHHH----/--EEEEEEE--HHHHHHHHHHHHHHTT-EEEEEEEEESSSS--SEEEEEEEESS--SS-S--TT-EEEEEE-SHHHHHHHGGGEEEEEEEEE-TTT----TTHHHHSEEEE--HHHIIIIIIS-GGGHHHHHHHHHHHHHT-S-HHHHHHHHHHHS-GGGHHHHHHHHHHHHHHHHH--B-/---EEEEEEEETT-THHHHHHHHHHHHHHTT-EEEEEEEEESSSS--EEEEEEEEESS--SSSS--TT-EEEEEE--HHHHHHHGGGEEEEEEEEE-TTT----TTHHHHSEEEE--HHHIIIIISS-GGGHHHHHHHHHHHHHT-S-HHHHHHHHHHHS-GGGHHHHHHHHHHHHHHHHH----

Nearest PDB structures (foldseek):
  3g2e-assembly1_A  TM=9.948E-01  e=9.158E-35  Campylobacter jejuni
  3g2e-assembly1_C  TM=9.902E-01  e=4.629E-31  Campylobacter jejuni
  3g2e-assembly1_D  TM=9.257E-01  e=1.174E-31  Campylobacter jejuni
  3on3-assembly2_A  TM=8.873E-01  e=6.631E-13  Geobacter sulfurreducens PCA
  3on3-assembly3_B  TM=8.921E-01  e=3.126E-12  Geobacter sulfurreducens PCA

Solvent-accessible surface area: 29423 Å² total; per-residue (Å²): 120,116,72,35,6,1,0,0,0,0,74,108,21,4,15,36,0,0,12,14,0,0,21,0,0,74,120,77,62,33,80,10,33,17,2,8,24,37,7,9,27,18,85,24,23,15,50,22,8,4,0,0,0,5,79,109,130,12,121,16,6,17,2,19,10,37,86,0,32,0,0,0,0,8,10,35,108,0,0,72,2,5,42,18,0,5,82,151,37,1,40,0,0,0,1,40,100,86,3,108,18,110,69,87,2,35,171,95,22,79,0,17,81,1,38,0,41,56,0,0,115,100,72,21,60,67,34,66,7,26,11,4,0,0,0,0,0,0,1,53,20,16,128,2,13,80,51,110,59,0,47,95,23,0,34,153,28,22,92,74,198,52,90,127,31,12,22,94,0,4,69,24,0,36,118,48,3,76,112,19,156,64,71,174,100,118,69,32,6,0,0,0,0,5,54,20,36,99,18,3,25,16,0,0,21,5,0,0,41,0,0,70,134,73,66,33,80,11,27,20,3,8,15,40,18,12,28,28,106,25,27,9,23,16,11,3,0,0,0,2,82,135,128,14,116,17,5,18,3,19,9,34,88,0,31,0,0,0,0,9,19,41,81,0,0,62,0,6,42,20,0,5,87,151,46,1,48,0,0,1,1,45,96,82,3,107,19,98,83,95,1,51,190,82,14,78,0,20,81,2,39,0,43,48,1,0,112,90,87,21,59,51,43,40,2,28,4,2,0,0,0,0,0,0,1,60,19,18,128,3,14,79,47,110,61,0,49,100,9,0,35,121,40,16,92,74,178,28,93,100,23,8,24,114,0,4,74,31,0,34,103,58,3,76,108,21,158,62,120,160,76,35,6,2,0,0,2,0,156,52,8,39,51,0,0,26,10,0,0,15,0,0,81,130,70,64,44,80,10,34,28,4,8,29,42,12,15,53,9,69,40,27,18,48,26,10,4,0,0,0,11,103,130,108,10,124,14,1,13,2,18,10,35,86,1,29,0,0,0,0,9,4,40,97,1,0,70,1,8,49,18,0,5,82,152,35,2,30,0,0,0,1,38,101,79,3,107,19,120,82,106,6,48,167,109,17,78,0,16,73,2,41,1,45,55,1,0,132,94,71,22,59,69,67,71,8,29,12,3,0,1,0,0,0,0,1,81,20,14,166,3,17,94,51,108,60,0,55,98,10,0,30,130,52,21,94,73,104,51,96,126,29,11,22,106,0,4,69,25,0,32,89,55,2,73,111,18,170,68,123,117,52,72,44,6,0,0,0,0,0,75,57,85,29,20,1,45,42,0,0,20,4,0,0,58,0,0,78,163,77,63,42,79,10,30,24,1,10,26,44,14,18,39,10,107,38,22,16,29,16,5,4,0,0,0,6,84,114,132,9,123,12,3,12,3,18,10,36,88,0,29,1,0,0,1,0,4,40,97,1,0,64,1,4,44,20,0,5,83,142,38,1,38,0,0,1,1,40,95,71,3,108,18,109,89,92,2,46,176,78,14,80,1,16,77,2,39,1,40,58,1,0,126,96,68,17,59,64,73,74,6,13,9,4,0,0,0,0,0,0,0,77,22,17,164,2,12,98,49,109,59,0,58,95,25,0,27,127,47,26,78,74,177,33,93,134,30,12,23,105,0,4,65,24,0,34,106,59,3,76,110,25,168,69,124